Protein AF-A0A0A2XF75-F1 (afdb_monomer)

Organism: NCBI:txid750

InterPro domains:
  IPR054725 Minor extracellular protease Epr, GA-like domain [PF22775] (20-103)

pLDDT: mean 85.41, std 15.26, range [39.12, 98.94]

Radius of gyration: 35.11 Å; Cα contacts (8 Å, |Δi|>4): 1936; chains: 1; bounding box: 92×46×128 Å

Foldseek 3Di:
DPPPQDQPPPPPDGLVVLLVVLVVLLVVLVVLLVVLVVLQVVLPVVPARAPVSLVVLVVSQVVSVVSLVVSVVSLVSHPPVNSVVSVVSSVPRHRDDRDAHEAEAFEQAQDDDSPDDCNDPDDDLPCLVDRAGDEDEADQEEHEYFQHHPDPDLQGFEHAQAADPQDLPGHGHHYEPAHYAYEYATQEYFARHEYHDEYYAYEAHYQAYEQAADPPDDSHGSHHAYEHADYEEAYEYAQHFSCSNVPDDPVNRQFRYHQHQYHYEQEHYAYEAETHGEHEHAQRNPQLGENEYADYEHAYEHEHQYEYYYDADPDDDGAQYAHEAEDHDDEYEYHANEEYAAAYEYEEADEYEYEHCYEQDPNRAHYAYAYHAEEYEAEYQAAHALDDPQLPDGHLQSNLVSQVVQCVDPSRVCRCVSCCVVSVVQQVVAWDADPNDTHGGSDFHEYEHEHYQYEYHRANAYYLYEYEAYEYAYEYEWDDQDQHYENYEYEDAAEAYEYEYEEAEQHAYEYHDHYYAYEYEYAYYDFPPDDHAAEYENYFDAAEYHHAHEAAEEEEQAPGDDGRHYYYHHHQEYEDHQRQHEYEYENHPVVVLQPDPDCNRRVDEREYHYALSYEYEYPPVFKDFDDFQDADPVDHPWGFGWIDGPPGSYIYTYTPHHHYD

Solvent-accessible surface area (backbone atoms only — not comparable to full-atom values): 31275 Å² total; per-residue (Å²): 132,81,80,81,77,54,44,87,79,70,80,86,52,42,40,71,55,34,44,49,54,18,51,54,29,36,52,50,21,46,52,38,33,57,50,32,51,49,48,49,56,56,40,60,68,79,73,58,23,44,68,70,53,40,52,52,38,51,56,35,32,55,47,26,54,50,32,45,54,55,18,50,60,30,41,72,57,23,54,80,91,70,31,61,66,59,52,54,59,45,70,67,54,60,70,70,84,72,68,51,32,45,43,86,36,33,38,44,50,28,71,27,55,98,87,54,60,55,81,54,101,70,79,56,76,70,57,59,70,71,56,69,45,32,59,40,65,58,47,76,46,28,37,37,39,36,20,42,59,81,60,90,53,77,72,37,1,22,40,36,16,34,43,37,80,81,38,86,86,47,63,40,18,33,43,31,40,56,13,28,55,28,36,38,42,29,51,21,37,27,4,19,30,36,38,36,40,30,45,31,48,31,34,44,38,28,22,21,38,31,18,58,40,68,76,89,82,50,85,39,28,29,22,34,47,36,39,39,36,42,36,34,36,50,31,36,39,41,28,32,38,33,73,75,45,83,88,52,53,82,72,61,28,43,20,16,27,36,43,18,30,34,39,39,38,46,27,40,39,49,33,37,41,39,31,59,15,19,42,28,18,19,36,63,78,69,46,35,40,46,23,31,39,36,45,32,40,28,57,27,38,40,35,33,51,24,34,40,37,43,64,52,44,98,82,64,94,60,42,48,22,22,36,37,41,32,49,32,34,46,58,27,35,41,38,31,52,25,32,40,30,17,18,30,41,38,39,31,55,23,21,35,40,37,37,32,58,22,33,37,37,57,76,56,18,25,58,33,38,42,41,14,39,40,54,24,36,43,37,31,51,21,40,37,33,45,46,85,80,40,35,75,59,50,29,61,36,31,55,51,50,24,60,59,52,24,71,77,34,92,80,37,60,65,78,58,60,91,48,42,70,63,52,48,53,52,40,66,78,37,42,44,75,56,97,88,40,81,40,65,40,63,55,57,41,35,38,35,40,28,36,21,53,27,37,37,37,25,40,36,8,41,26,34,34,38,37,37,32,36,39,35,47,33,40,40,36,35,28,31,99,56,78,5,34,26,48,20,38,40,35,41,35,35,36,49,32,36,44,35,37,44,16,38,26,38,44,43,26,39,38,37,42,34,36,30,55,28,39,39,38,40,26,32,56,44,76,60,83,44,76,43,58,29,40,41,33,29,48,44,58,60,14,35,40,37,42,73,43,57,55,43,48,35,34,29,36,50,90,67,81,54,59,47,35,39,36,44,41,57,59,38,33,40,35,48,55,52,62,45,25,34,41,37,39,49,71,40,71,53,72,58,65,75,64,53,93,49,55,82,58,75,47,58,69,30,40,37,43,56,25,64,55,17,36,43,32,61,45,70,92,46,40,44,81,73,52,69,77,42,71,47,86,94,47,74,93,49,43,19,39,29,32,30,38,73,96,52,89,45,38,38,34,37,32,64,58,41,37,77,98

Mean predicted aligned error: 9.66 Å

Sequence (661 aa):
AIPDVTDANNNGIADTTDYQNALDAVKKAQAAETAAEQLVSNAKSDNNVSQTEADSIIAKNAEIEKLKADAQKLIEQVPESDRGTLQNDLNAVNPVEVPPVTKDLYRLTSSLDTNGGPDNPKEAYYDQKYTTSSAIKTTENADHIYVHKGTSEEYGGFIDGGTGTTNFNTTATTVNTAGGDDLIDAVGMGGNVKFFAGDGNDTLKLQGISGYGPTWNYYGGMDGAQVIDMGTGNDTIAIDKFTNMTRWSSADQQNSFYYSTTKILMGDGKDTLTIAGNIKADSDSGVSLSNYFNLGSGDDTMTIKGNITDTESANGGTQYASNLIDLGSGHDTLTIGGSIMGNTLVLSEDSSTIKVNGAIVKETGNTSFKLGSGNDTLTIEGIYDSAEDAASSDSLAIILNAYQVQGTKTYLSDWYSESESSLQSLLDANSRVVNGNTIPNEVKPFVDLGDGNNQANFNGGLWWTNVTSGSGSDTITVGSTAGSFGGSKISTGAGDDTVSIRTWYGKQAEVDMGNGDDTINLYNLEKFGAPSTNIIQGGEGYDVLNLKGGVVPLTMYTSITPTDSINLQEVEEINLNGTGSSLKIGENGLTALNSSTDPEQYGGAFYIHGTSKDSVTFDTTKWAKSQDNVQSEDHPGHTYDVYQYNGSPLYVYVEDGITIK

Structure (mmCIF, N/CA/C/O backbone):
data_AF-A0A0A2XF75-F1
#
_entry.id   AF-A0A0A2XF75-F1
#
loop_
_atom_site.group_PDB
_atom_site.id
_atom_site.type_symbol
_atom_site.label_atom_id
_atom_site.label_alt_id
_atom_site.label_comp_id
_atom_site.label_asym_id
_atom_site.label_entity_id
_atom_site.label_seq_id
_atom_site.pdbx_PDB_ins_code
_atom_site.Cartn_x
_atom_site.Cartn_y
_atom_site.Cartn_z
_atom_site.occupancy
_atom_site.B_iso_or_equiv
_atom_site.auth_seq_id
_atom_site.auth_comp_id
_atom_site.auth_asym_id
_atom_site.auth_atom_id
_atom_site.pdbx_PDB_model_num
ATOM 1 N N . ALA A 1 1 ? -0.549 3.478 -88.136 1.00 44.84 1 ALA A N 1
ATOM 2 C CA . ALA A 1 1 ? -0.990 4.255 -86.968 1.00 44.84 1 ALA A CA 1
ATOM 3 C C . ALA A 1 1 ? 0.184 4.307 -86.008 1.00 44.84 1 ALA A C 1
ATOM 5 O O . ALA A 1 1 ? 0.777 3.262 -85.762 1.00 44.84 1 ALA A O 1
ATOM 6 N N . ILE A 1 2 ? 0.586 5.506 -85.596 1.00 39.12 2 ILE A N 1
ATOM 7 C CA . ILE A 1 2 ? 1.510 5.693 -84.471 1.00 39.12 2 ILE A CA 1
ATOM 8 C C . ILE A 1 2 ? 0.676 5.354 -83.224 1.00 39.12 2 ILE A C 1
ATOM 10 O O . ILE A 1 2 ? -0.485 5.765 -83.208 1.00 39.12 2 ILE A O 1
ATOM 14 N N . PRO A 1 3 ? 1.160 4.553 -82.260 1.00 51.50 3 PRO A N 1
ATOM 15 C CA . PRO A 1 3 ? 0.398 4.304 -81.040 1.00 51.50 3 PRO A CA 1
ATOM 16 C C . PRO A 1 3 ? 0.145 5.644 -80.346 1.00 51.50 3 PRO A C 1
ATOM 18 O O . PRO A 1 3 ? 1.096 6.409 -80.171 1.00 51.50 3 PRO A O 1
ATOM 21 N N . ASP A 1 4 ? -1.108 5.939 -79.998 1.00 60.38 4 ASP A N 1
ATOM 22 C CA . ASP A 1 4 ? -1.401 7.076 -79.130 1.00 60.38 4 ASP A CA 1
ATOM 23 C C . ASP A 1 4 ? -0.706 6.821 -77.793 1.00 60.38 4 ASP A C 1
ATOM 25 O O . ASP A 1 4 ? -0.912 5.791 -77.149 1.00 60.38 4 ASP A O 1
ATOM 29 N N . VAL A 1 5 ? 0.176 7.741 -77.422 1.00 65.19 5 VAL A N 1
ATOM 30 C CA . VAL A 1 5 ? 0.768 7.778 -76.091 1.00 65.19 5 VAL A CA 1
ATOM 31 C C . VAL A 1 5 ? -0.296 8.392 -75.191 1.00 65.19 5 VAL A C 1
ATOM 33 O O . VAL A 1 5 ? -0.652 9.554 -75.381 1.00 65.19 5 VAL A O 1
ATOM 36 N N . THR A 1 6 ? -0.858 7.601 -74.281 1.00 81.25 6 THR A N 1
ATOM 37 C CA . THR A 1 6 ? -1.840 8.094 -73.315 1.00 81.25 6 THR A CA 1
ATOM 38 C C . THR A 1 6 ? -1.108 8.801 -72.172 1.00 81.25 6 THR A C 1
ATOM 40 O O . THR A 1 6 ? -0.066 8.331 -71.716 1.00 81.25 6 THR A O 1
ATOM 43 N N . ASP A 1 7 ? -1.612 9.970 -71.790 1.00 86.75 7 ASP A N 1
ATOM 44 C CA . ASP A 1 7 ? -1.153 10.812 -70.677 1.00 86.75 7 ASP A CA 1
ATOM 45 C C . ASP A 1 7 ? -2.431 11.330 -69.998 1.00 86.75 7 ASP A C 1
ATOM 47 O O . ASP A 1 7 ? -2.993 12.362 -70.372 1.00 86.75 7 ASP A O 1
ATOM 51 N N . ALA A 1 8 ? -2.999 10.519 -69.104 1.00 86.25 8 ALA A N 1
ATOM 52 C CA . ALA A 1 8 ? -4.317 10.762 -68.525 1.00 86.25 8 ALA A CA 1
ATOM 53 C C . ALA A 1 8 ? -4.310 11.909 -67.502 1.00 86.25 8 ALA A C 1
ATOM 55 O O . ALA A 1 8 ? -5.336 12.563 -67.293 1.00 86.25 8 ALA A O 1
ATOM 56 N N . ASN A 1 9 ? -3.164 12.160 -66.867 1.00 84.31 9 ASN A N 1
ATOM 57 C CA . ASN A 1 9 ? -2.994 13.192 -65.846 1.00 84.31 9 ASN A CA 1
ATOM 58 C C . ASN A 1 9 ? -2.504 14.541 -66.430 1.00 84.31 9 ASN A C 1
ATOM 60 O O . ASN A 1 9 ? -2.514 15.545 -65.717 1.00 84.31 9 ASN A O 1
ATOM 64 N N . ASN A 1 10 ? -2.154 14.588 -67.724 1.00 86.25 10 ASN A N 1
ATOM 65 C CA . ASN A 1 10 ? -1.589 15.737 -68.441 1.00 86.25 10 ASN A CA 1
ATOM 66 C C . ASN A 1 10 ? -0.300 16.291 -67.807 1.00 86.25 10 ASN A C 1
ATOM 68 O O . ASN A 1 10 ? -0.051 17.502 -67.858 1.00 86.25 10 ASN A O 1
ATOM 72 N N . ASN A 1 11 ? 0.519 15.435 -67.193 1.00 85.00 11 ASN A N 1
ATOM 73 C CA . ASN A 1 11 ? 1.803 15.824 -66.608 1.00 85.00 11 ASN A CA 1
ATOM 74 C C . ASN A 1 11 ? 2.938 15.861 -67.656 1.00 85.00 11 ASN A C 1
ATOM 76 O O . ASN A 1 11 ? 4.057 16.276 -67.339 1.00 85.00 11 ASN A O 1
ATOM 80 N N . GLY A 1 12 ? 2.656 15.477 -68.909 1.00 87.12 12 GLY A N 1
ATOM 81 C CA . GLY A 1 12 ? 3.622 15.423 -70.003 1.00 87.12 12 GLY A CA 1
ATOM 82 C C . GLY A 1 12 ? 4.457 14.138 -70.039 1.00 87.12 12 GLY A C 1
ATOM 83 O O . GLY A 1 12 ? 5.433 14.077 -70.794 1.00 87.12 12 GLY A O 1
ATOM 84 N N . ILE A 1 13 ? 4.105 13.130 -69.238 1.00 88.31 13 ILE A N 1
ATOM 85 C CA . ILE A 1 13 ? 4.717 11.802 -69.154 1.00 88.31 13 ILE A CA 1
ATOM 86 C C . ILE A 1 13 ? 3.662 10.768 -69.567 1.00 88.31 13 ILE A C 1
ATOM 88 O O . ILE A 1 13 ? 2.492 10.863 -69.231 1.00 88.31 13 ILE A O 1
ATOM 92 N N . ALA A 1 14 ? 4.070 9.765 -70.346 1.00 91.81 14 ALA A N 1
ATOM 93 C CA . ALA A 1 14 ? 3.164 8.691 -70.746 1.00 91.81 14 ALA A CA 1
ATOM 94 C C . ALA A 1 14 ? 2.699 7.875 -69.529 1.00 91.81 14 ALA A C 1
ATOM 96 O O . ALA A 1 14 ? 3.542 7.493 -68.715 1.00 91.81 14 ALA A O 1
ATOM 97 N N . ASP A 1 15 ? 1.428 7.470 -69.485 1.00 89.12 15 ASP A N 1
ATOM 98 C CA . ASP A 1 15 ? 0.857 6.645 -68.406 1.00 89.12 15 ASP A CA 1
ATOM 99 C C . ASP A 1 15 ? 1.680 5.368 -68.158 1.00 89.12 15 ASP A C 1
ATOM 101 O O . ASP A 1 15 ? 1.904 4.955 -67.022 1.00 89.12 15 ASP A O 1
ATOM 105 N N . THR A 1 16 ? 2.205 4.752 -69.226 1.00 91.00 16 THR A N 1
ATOM 106 C CA . THR A 1 16 ? 3.077 3.569 -69.130 1.00 91.00 16 THR A CA 1
ATOM 107 C C . THR A 1 16 ? 4.401 3.862 -68.426 1.00 91.00 16 THR A C 1
ATOM 109 O O . THR A 1 16 ? 4.952 2.996 -67.750 1.00 91.00 16 THR A O 1
ATOM 112 N N . THR A 1 17 ? 4.934 5.070 -68.608 1.00 93.69 17 THR A N 1
ATOM 113 C CA . THR A 1 17 ? 6.167 5.525 -67.961 1.00 93.69 17 THR A CA 1
ATOM 114 C C . THR A 1 17 ? 5.895 5.898 -66.507 1.00 93.69 17 THR A C 1
ATOM 116 O O . THR A 1 17 ? 6.686 5.521 -65.647 1.00 93.69 17 THR A O 1
ATOM 119 N N . ASP A 1 18 ? 4.768 6.553 -66.212 1.00 93.75 18 ASP A N 1
ATOM 120 C CA . ASP A 1 18 ? 4.333 6.827 -64.836 1.00 93.75 18 ASP A CA 1
ATOM 121 C C . ASP A 1 18 ? 4.140 5.529 -64.044 1.00 93.75 18 ASP A C 1
ATOM 123 O O . ASP A 1 18 ? 4.686 5.388 -62.947 1.00 93.75 18 ASP A O 1
ATOM 127 N N . TYR A 1 19 ? 3.472 4.532 -64.636 1.00 95.00 19 TYR A N 1
ATOM 128 C CA . TYR A 1 19 ? 3.319 3.208 -64.031 1.00 95.00 19 TYR A CA 1
ATOM 129 C C . TYR A 1 19 ? 4.672 2.541 -63.761 1.00 95.00 19 TYR A C 1
ATOM 131 O O . TYR A 1 19 ? 4.900 2.019 -62.670 1.00 95.00 19 TYR A O 1
ATOM 139 N N . GLN A 1 20 ? 5.595 2.564 -64.729 1.00 96.56 20 GLN A N 1
ATOM 140 C CA . GLN A 1 20 ? 6.917 1.955 -64.563 1.00 96.56 20 GLN A CA 1
ATOM 141 C C . GLN A 1 20 ? 7.749 2.669 -63.485 1.00 96.56 20 GLN A C 1
ATOM 143 O O . GLN A 1 20 ? 8.390 2.003 -62.673 1.00 96.56 20 GLN A O 1
ATOM 148 N N . ASN A 1 21 ? 7.695 4.003 -63.427 1.00 96.75 21 ASN A N 1
ATOM 149 C CA . ASN A 1 21 ? 8.364 4.793 -62.393 1.00 96.75 21 ASN A CA 1
ATOM 150 C C . ASN A 1 21 ? 7.828 4.454 -60.995 1.00 96.75 21 ASN A C 1
ATOM 152 O O . ASN A 1 21 ? 8.616 4.261 -60.067 1.00 96.75 21 ASN A O 1
ATOM 156 N N . ALA A 1 22 ? 6.504 4.351 -60.851 1.00 97.56 22 ALA A N 1
ATOM 157 C CA . ALA A 1 22 ? 5.864 3.955 -59.602 1.00 97.56 22 ALA A CA 1
ATOM 158 C C . ALA A 1 22 ? 6.230 2.514 -59.210 1.00 97.56 22 ALA A C 1
ATOM 160 O O . ALA A 1 22 ? 6.634 2.277 -58.074 1.00 97.56 22 ALA A O 1
ATOM 161 N N . LEU A 1 23 ? 6.189 1.565 -60.152 1.00 97.69 23 LEU A N 1
ATOM 162 C CA . LEU A 1 23 ? 6.594 0.174 -59.926 1.00 97.69 23 LEU A CA 1
ATOM 163 C C . LEU A 1 23 ? 8.047 0.062 -59.451 1.00 97.69 23 LEU A C 1
ATOM 165 O O . LEU A 1 23 ? 8.342 -0.684 -58.518 1.00 97.69 23 LEU A O 1
ATOM 169 N N . ASP A 1 24 ? 8.963 0.797 -60.078 1.00 98.25 24 ASP A N 1
ATOM 170 C CA . ASP A 1 24 ? 10.373 0.783 -59.695 1.00 98.25 24 ASP A CA 1
ATOM 171 C C . ASP A 1 24 ? 10.601 1.438 -58.327 1.00 98.25 24 ASP A C 1
ATOM 173 O O . ASP A 1 24 ? 11.491 1.015 -57.588 1.00 98.25 24 ASP A O 1
ATOM 177 N N . ALA A 1 25 ? 9.797 2.437 -57.956 1.00 98.12 25 ALA A N 1
ATOM 178 C CA . ALA A 1 25 ? 9.834 3.037 -56.626 1.00 98.12 25 ALA A CA 1
ATOM 179 C C . ALA A 1 25 ? 9.305 2.085 -55.543 1.00 98.12 25 ALA A C 1
ATOM 181 O O . ALA A 1 25 ? 9.965 1.919 -54.518 1.00 98.12 25 ALA A O 1
ATOM 182 N N . VAL A 1 26 ? 8.192 1.386 -55.797 1.00 98.44 26 VAL A N 1
ATOM 183 C CA . VAL A 1 26 ? 7.665 0.347 -54.895 1.00 98.44 26 VAL A CA 1
ATOM 184 C C . VAL A 1 26 ? 8.692 -0.770 -54.698 1.00 98.44 26 VAL A C 1
ATOM 186 O O . VAL A 1 26 ? 9.006 -1.121 -53.565 1.00 98.44 26 VAL A O 1
ATOM 189 N N . LYS A 1 27 ? 9.318 -1.261 -55.776 1.00 98.12 27 LYS A N 1
ATOM 190 C CA . LYS A 1 27 ? 10.383 -2.277 -55.682 1.00 98.12 27 LYS A CA 1
ATOM 191 C C . LYS A 1 27 ? 11.599 -1.808 -54.886 1.00 98.12 27 LYS A C 1
ATOM 193 O O . LYS A 1 27 ? 12.242 -2.624 -54.231 1.00 98.12 27 LYS A O 1
ATOM 198 N N . LYS A 1 28 ? 11.942 -0.516 -54.940 1.00 98.12 28 LYS A N 1
ATOM 199 C CA . LYS A 1 28 ? 13.015 0.050 -54.106 1.00 98.12 28 LYS A CA 1
ATOM 200 C C . LYS A 1 28 ? 12.630 0.056 -52.630 1.00 98.12 28 LYS A C 1
ATOM 202 O O . LYS A 1 28 ? 13.472 -0.303 -51.815 1.00 98.12 28 LYS A O 1
ATOM 207 N N . ALA A 1 29 ? 11.390 0.423 -52.303 1.00 98.31 29 ALA A N 1
ATOM 208 C CA . ALA A 1 29 ? 10.883 0.370 -50.934 1.00 98.31 29 ALA A CA 1
ATOM 209 C C . ALA A 1 29 ? 10.888 -1.075 -50.394 1.00 98.31 29 ALA A C 1
ATOM 211 O O . ALA A 1 29 ? 11.464 -1.323 -49.340 1.00 98.31 29 ALA A O 1
ATOM 212 N N . GLN A 1 30 ? 10.385 -2.039 -51.176 1.00 98.31 30 GLN A N 1
ATOM 213 C CA . GLN A 1 30 ? 10.428 -3.474 -50.846 1.00 98.31 30 GLN A CA 1
ATOM 214 C C . GLN A 1 30 ? 11.863 -3.986 -50.650 1.00 98.31 30 GLN A C 1
ATOM 216 O O . GLN A 1 30 ? 12.161 -4.689 -49.692 1.00 98.31 30 GLN A O 1
ATOM 221 N N . ALA A 1 31 ? 12.794 -3.608 -51.531 1.00 98.00 31 ALA A N 1
ATOM 222 C CA . ALA A 1 31 ? 14.194 -4.003 -51.389 1.00 98.00 31 ALA A CA 1
ATOM 223 C C . ALA A 1 31 ? 14.857 -3.398 -50.137 1.00 98.00 31 ALA A C 1
ATOM 225 O O . ALA A 1 31 ? 15.758 -4.013 -49.565 1.00 98.00 31 ALA A O 1
ATOM 226 N N . ALA A 1 32 ? 14.439 -2.198 -49.717 1.00 97.94 32 ALA A N 1
ATOM 227 C CA . ALA A 1 32 ? 14.921 -1.577 -48.489 1.00 97.94 32 ALA A CA 1
ATOM 228 C C . ALA A 1 32 ? 14.397 -2.296 -47.237 1.00 97.94 32 ALA A C 1
ATOM 230 O O . ALA A 1 32 ? 15.192 -2.520 -46.327 1.00 97.94 32 ALA A O 1
ATOM 231 N N . GLU A 1 33 ? 13.129 -2.714 -47.233 1.00 98.31 33 GLU A N 1
ATOM 232 C CA . GLU A 1 33 ? 12.535 -3.569 -46.194 1.00 98.31 33 GLU A CA 1
ATOM 233 C C . GLU A 1 33 ? 13.260 -4.912 -46.090 1.00 98.31 33 GLU A C 1
ATOM 235 O O . GLU A 1 33 ? 13.795 -5.219 -45.031 1.00 98.31 33 GLU A O 1
ATOM 240 N N . THR A 1 34 ? 13.430 -5.652 -47.193 1.00 97.94 34 THR A N 1
ATOM 241 C CA . THR A 1 34 ? 14.179 -6.926 -47.178 1.00 97.94 34 THR A CA 1
ATOM 242 C C . THR A 1 34 ? 15.616 -6.757 -46.667 1.00 97.94 34 THR A C 1
ATOM 244 O O . THR A 1 34 ? 16.162 -7.624 -45.985 1.00 97.94 34 THR A O 1
ATOM 247 N N . ALA A 1 35 ? 16.265 -5.633 -46.984 1.00 97.50 35 ALA A N 1
ATOM 248 C CA . ALA A 1 35 ? 17.592 -5.335 -46.456 1.00 97.50 35 ALA A CA 1
ATOM 249 C C . ALA A 1 35 ? 17.568 -5.039 -44.945 1.00 97.50 35 ALA A C 1
ATOM 251 O O . ALA A 1 35 ? 18.496 -5.444 -44.247 1.00 97.50 35 ALA A O 1
ATOM 252 N N . ALA A 1 36 ? 16.528 -4.373 -44.437 1.00 97.94 36 ALA A N 1
ATOM 253 C CA . ALA A 1 36 ? 16.340 -4.150 -43.005 1.00 97.94 36 ALA A CA 1
ATOM 254 C C . ALA A 1 36 ? 16.056 -5.466 -42.260 1.00 97.94 36 ALA A C 1
ATOM 256 O O . ALA A 1 36 ? 16.690 -5.732 -41.242 1.00 97.94 36 ALA A O 1
ATOM 257 N N . GLU A 1 37 ? 15.207 -6.340 -42.810 1.00 97.88 37 GLU A N 1
ATOM 258 C CA . GLU A 1 37 ? 14.953 -7.687 -42.274 1.00 97.88 37 GLU A CA 1
ATOM 259 C C . GLU A 1 37 ? 16.249 -8.504 -42.162 1.00 97.88 37 GLU A C 1
ATOM 261 O O . GLU A 1 37 ? 16.494 -9.177 -41.158 1.00 97.88 37 GLU A O 1
ATOM 266 N N . GLN A 1 38 ? 17.127 -8.410 -43.166 1.00 96.94 38 GLN A N 1
ATOM 267 C CA . GLN A 1 38 ? 18.428 -9.073 -43.126 1.00 96.94 38 GLN A CA 1
ATOM 268 C C . GLN A 1 38 ? 19.349 -8.487 -42.046 1.00 96.94 38 GLN A C 1
ATOM 270 O O . GLN A 1 38 ? 20.077 -9.247 -41.405 1.00 96.94 38 GLN A O 1
ATOM 275 N N . LEU A 1 39 ? 19.334 -7.165 -41.831 1.00 96.75 39 LEU A N 1
ATOM 276 C CA . LEU A 1 39 ? 20.094 -6.532 -40.747 1.00 96.75 39 LEU A CA 1
ATOM 277 C C . LEU A 1 39 ? 19.610 -7.021 -39.379 1.00 96.75 39 LEU A C 1
ATOM 279 O O . LEU A 1 39 ? 20.439 -7.415 -38.564 1.00 96.75 39 LEU A O 1
ATOM 283 N N . VAL A 1 40 ? 18.292 -7.100 -39.167 1.00 95.75 40 VAL A N 1
ATOM 284 C CA . VAL A 1 40 ? 17.703 -7.666 -37.941 1.00 95.75 40 VAL A CA 1
ATOM 285 C C . VAL A 1 40 ? 18.127 -9.123 -37.751 1.00 95.75 40 VAL A C 1
ATOM 287 O O . VAL A 1 40 ? 18.555 -9.509 -36.664 1.00 95.75 40 VAL A O 1
ATOM 290 N N . SER A 1 41 ? 18.057 -9.942 -38.805 1.00 95.19 41 SER A N 1
ATOM 291 C CA . SER A 1 41 ? 18.482 -11.346 -38.733 1.00 95.19 41 SER A CA 1
ATOM 292 C C . SER A 1 41 ? 19.969 -11.499 -38.406 1.00 95.19 41 SER A C 1
ATOM 294 O O . SER A 1 41 ? 20.335 -12.471 -37.748 1.00 95.19 41 SER A O 1
ATOM 296 N N . ASN A 1 42 ? 20.821 -10.589 -38.882 1.00 93.12 42 ASN A N 1
ATOM 297 C CA . ASN A 1 42 ? 22.252 -10.614 -38.587 1.00 93.12 42 ASN A CA 1
ATOM 298 C C . ASN A 1 42 ? 22.521 -10.188 -37.140 1.00 93.12 42 ASN A C 1
ATOM 300 O O . ASN A 1 42 ? 23.230 -10.904 -36.439 1.00 93.12 42 ASN A O 1
ATOM 304 N N . ALA A 1 43 ? 21.897 -9.097 -36.688 1.00 91.19 43 ALA A N 1
ATOM 305 C CA . ALA A 1 43 ? 22.047 -8.580 -35.328 1.00 91.19 43 ALA A CA 1
ATOM 306 C C . ALA A 1 43 ? 21.600 -9.599 -34.265 1.00 91.19 43 ALA A C 1
ATOM 308 O O . ALA A 1 43 ? 22.211 -9.731 -33.216 1.00 91.19 43 ALA A O 1
ATOM 309 N N . LYS A 1 44 ? 20.556 -10.391 -34.548 1.00 90.81 44 LYS A N 1
ATOM 310 C CA . LYS A 1 44 ? 20.077 -11.444 -33.632 1.00 90.81 44 LYS A CA 1
ATOM 311 C C . LYS A 1 44 ? 20.911 -12.737 -33.673 1.00 90.81 44 LYS A C 1
ATOM 313 O O . LYS A 1 44 ? 20.605 -13.669 -32.935 1.00 90.81 44 LYS A O 1
ATOM 318 N N . SER A 1 45 ? 21.913 -12.857 -34.550 1.00 90.62 45 SER A N 1
ATOM 319 C CA . SER A 1 45 ? 22.568 -14.149 -34.822 1.00 90.62 45 SER A CA 1
ATOM 320 C C . SER A 1 45 ? 23.526 -14.624 -33.725 1.00 90.62 45 SER A C 1
ATOM 322 O O . SER A 1 45 ? 23.712 -15.834 -33.568 1.00 90.62 45 SER A O 1
ATOM 324 N N . ASP A 1 46 ? 24.106 -13.702 -32.958 1.00 83.56 46 ASP A N 1
ATOM 325 C CA . ASP A 1 46 ? 25.048 -13.981 -31.869 1.00 83.56 46 ASP A CA 1
ATOM 326 C C . ASP A 1 46 ? 24.476 -13.687 -30.469 1.00 83.56 46 ASP A C 1
ATOM 328 O O . ASP A 1 46 ? 25.150 -13.946 -29.473 1.00 83.56 46 ASP A O 1
ATOM 332 N N . ASN A 1 47 ? 23.214 -13.243 -30.392 1.00 80.69 47 ASN A N 1
ATOM 333 C CA . ASN A 1 47 ? 22.521 -12.781 -29.183 1.00 80.69 47 ASN A CA 1
ATOM 334 C C . ASN A 1 47 ? 23.183 -11.578 -28.482 1.00 80.69 47 ASN A C 1
ATOM 336 O O . ASN A 1 47 ? 22.914 -11.352 -27.305 1.00 80.69 47 ASN A O 1
ATOM 340 N N . ASN A 1 48 ? 24.013 -10.802 -29.183 1.00 85.88 48 ASN A N 1
ATOM 341 C CA . ASN A 1 48 ? 24.719 -9.653 -28.623 1.00 85.88 48 ASN A CA 1
ATOM 342 C C . ASN A 1 48 ? 24.580 -8.424 -29.533 1.00 85.88 48 ASN A C 1
ATOM 344 O O . ASN A 1 48 ? 25.538 -7.982 -30.167 1.00 85.88 48 ASN A O 1
ATOM 348 N N . VAL A 1 49 ? 23.363 -7.880 -29.595 1.00 87.50 49 VAL A N 1
ATOM 349 C CA . VAL A 1 49 ? 23.036 -6.735 -30.452 1.00 87.50 49 VAL A CA 1
ATOM 350 C C . VAL A 1 49 ? 23.823 -5.512 -29.996 1.00 87.50 49 VAL A C 1
ATOM 352 O O . VAL A 1 49 ? 23.634 -5.010 -28.889 1.00 87.50 49 VAL A O 1
ATOM 355 N N . SER A 1 50 ? 24.687 -5.004 -30.870 1.00 86.56 50 SER A N 1
ATOM 356 C CA . SER A 1 50 ? 25.467 -3.797 -30.611 1.00 86.56 50 SER A CA 1
ATOM 357 C C . SER A 1 50 ? 24.709 -2.522 -30.986 1.00 86.56 50 SER A C 1
ATOM 359 O O . SER A 1 50 ? 23.861 -2.515 -31.882 1.00 86.56 50 SER A O 1
ATOM 361 N N . GLN A 1 51 ? 25.109 -1.391 -30.395 1.00 84.56 51 GLN A N 1
ATOM 362 C CA . GLN A 1 51 ? 24.555 -0.082 -30.757 1.00 84.56 51 GLN A CA 1
ATOM 363 C C . GLN A 1 51 ? 24.669 0.214 -32.258 1.00 84.56 51 GLN A C 1
ATOM 365 O O . GLN A 1 51 ? 23.758 0.751 -32.876 1.00 84.56 51 GLN A O 1
ATOM 370 N N . THR A 1 52 ? 25.794 -0.164 -32.871 1.00 88.44 52 THR A N 1
ATOM 371 C CA . THR A 1 52 ? 26.030 0.079 -34.301 1.00 88.44 52 THR A CA 1
ATOM 372 C C . THR A 1 52 ? 25.054 -0.698 -35.185 1.00 88.44 52 THR A C 1
ATOM 374 O O . THR A 1 52 ? 24.664 -0.214 -36.252 1.00 88.44 52 THR A O 1
ATOM 377 N N . GLU A 1 53 ? 24.649 -1.896 -34.768 1.00 92.12 53 GLU A N 1
ATOM 378 C CA . GLU A 1 53 ? 23.649 -2.687 -35.485 1.00 92.12 53 GLU A CA 1
ATOM 379 C C . GLU A 1 53 ? 22.254 -2.088 -35.330 1.00 92.12 53 GLU A C 1
ATOM 381 O O . GLU A 1 53 ? 21.569 -1.914 -36.340 1.00 92.12 53 GLU A O 1
ATOM 386 N N . ALA A 1 54 ? 21.873 -1.693 -34.111 1.00 89.75 54 ALA A N 1
ATOM 387 C CA . ALA A 1 54 ? 20.616 -0.995 -33.851 1.00 89.75 54 ALA A CA 1
ATOM 388 C C . ALA A 1 54 ? 20.510 0.303 -34.677 1.00 89.75 54 ALA A C 1
ATOM 390 O O . ALA A 1 54 ? 19.560 0.475 -35.444 1.00 89.75 54 ALA A O 1
ATOM 391 N N . ASP A 1 55 ? 21.540 1.155 -34.642 1.00 89.88 55 ASP A N 1
ATOM 392 C CA . ASP A 1 55 ? 21.611 2.400 -35.418 1.00 89.88 55 ASP A CA 1
ATOM 393 C C . ASP A 1 55 ? 21.503 2.147 -36.932 1.00 89.88 55 ASP A C 1
ATOM 395 O O . ASP A 1 55 ? 20.867 2.910 -37.664 1.00 89.88 55 ASP A O 1
ATOM 399 N N . SER A 1 56 ? 22.102 1.054 -37.422 1.00 94.00 56 SER A N 1
ATOM 400 C CA . SER A 1 56 ? 22.024 0.668 -38.836 1.00 94.00 56 SER A CA 1
ATOM 401 C C . SER A 1 56 ? 20.605 0.268 -39.247 1.00 94.00 56 SER A C 1
ATOM 403 O O . SER A 1 56 ? 20.168 0.610 -40.349 1.00 94.00 56 SER A O 1
ATOM 405 N N . ILE A 1 57 ? 19.873 -0.429 -38.373 1.00 95.38 57 ILE A N 1
ATOM 406 C CA . ILE A 1 57 ? 18.472 -0.808 -38.601 1.00 95.38 57 ILE A CA 1
ATOM 407 C C . ILE A 1 57 ? 17.579 0.439 -38.558 1.00 95.38 57 ILE A C 1
ATOM 409 O O . ILE A 1 57 ? 16.773 0.634 -39.467 1.00 95.38 57 ILE A O 1
ATOM 413 N N . ILE A 1 58 ? 17.780 1.338 -37.588 1.00 93.69 58 ILE A N 1
ATOM 414 C CA . ILE A 1 58 ? 17.061 2.622 -37.486 1.00 93.69 58 ILE A CA 1
ATOM 415 C C . ILE A 1 58 ? 17.256 3.458 -38.754 1.00 93.69 58 ILE A C 1
ATOM 417 O O . ILE A 1 58 ? 16.288 3.933 -39.355 1.00 93.69 58 ILE A O 1
ATOM 421 N N . ALA A 1 59 ? 18.501 3.600 -39.216 1.00 95.62 59 ALA A N 1
ATOM 422 C CA . ALA A 1 59 ? 18.801 4.318 -40.449 1.00 95.62 59 ALA A CA 1
ATOM 423 C C . ALA A 1 59 ? 18.097 3.688 -41.662 1.00 95.62 59 ALA A C 1
ATOM 425 O O . ALA A 1 59 ? 17.621 4.406 -42.548 1.00 95.62 59 ALA A O 1
ATOM 426 N N . LYS A 1 60 ? 17.985 2.353 -41.693 1.00 97.50 60 LYS A N 1
ATOM 427 C CA . LYS A 1 60 ? 17.285 1.641 -42.762 1.00 97.50 60 LYS A CA 1
ATOM 428 C C . LYS A 1 60 ? 15.768 1.816 -42.691 1.00 97.50 60 LYS A C 1
ATOM 430 O O . LYS A 1 60 ? 15.150 2.025 -43.731 1.00 97.50 60 LYS A O 1
ATOM 435 N N . ASN A 1 61 ? 15.183 1.841 -41.497 1.00 97.25 61 ASN A N 1
ATOM 436 C CA . ASN A 1 61 ? 13.772 2.174 -41.288 1.00 97.25 61 ASN A CA 1
ATOM 437 C C . ASN A 1 61 ? 13.438 3.594 -41.760 1.00 97.25 61 ASN A C 1
ATOM 439 O O . ASN A 1 61 ? 12.449 3.797 -42.465 1.00 97.25 61 ASN A O 1
ATOM 443 N N . ALA A 1 62 ? 14.303 4.571 -41.473 1.00 97.44 62 ALA A N 1
ATOM 444 C CA . ALA A 1 62 ? 14.145 5.928 -41.993 1.00 97.44 62 ALA A CA 1
ATOM 445 C C . ALA A 1 62 ? 14.220 5.979 -43.536 1.00 97.44 62 ALA A C 1
ATOM 447 O O . ALA A 1 62 ? 13.502 6.751 -44.178 1.00 97.44 62 ALA A O 1
ATOM 448 N N . GLU A 1 63 ? 15.064 5.144 -44.154 1.00 97.88 63 GLU A N 1
ATOM 449 C CA . GLU A 1 63 ? 15.118 4.996 -45.613 1.00 97.88 63 GLU A CA 1
ATOM 450 C C . GLU A 1 63 ? 13.831 4.376 -46.178 1.00 97.88 63 GLU A C 1
ATOM 452 O O . GLU A 1 63 ? 13.329 4.868 -47.190 1.00 97.88 63 GLU A O 1
ATOM 457 N N . ILE A 1 64 ? 13.279 3.346 -45.525 1.00 98.25 64 ILE A N 1
ATOM 458 C CA . ILE A 1 64 ? 12.009 2.708 -45.908 1.00 98.25 64 ILE A CA 1
ATOM 459 C C . ILE A 1 64 ? 10.885 3.741 -45.934 1.00 98.25 64 ILE A C 1
ATOM 461 O O . ILE A 1 64 ? 10.218 3.877 -46.957 1.00 98.25 64 ILE A O 1
ATOM 465 N N . GLU A 1 65 ? 10.716 4.523 -44.868 1.00 98.12 65 GLU A N 1
ATOM 466 C CA . GLU A 1 65 ? 9.656 5.537 -44.794 1.00 98.12 65 GLU A CA 1
ATOM 467 C C . GLU A 1 65 ? 9.804 6.616 -45.872 1.00 98.12 65 GLU A C 1
ATOM 469 O O . GLU A 1 65 ? 8.838 6.992 -46.544 1.00 98.12 65 GLU A O 1
ATOM 474 N N . LYS A 1 66 ? 11.037 7.062 -46.133 1.00 98.12 66 LYS A N 1
ATOM 475 C CA . LYS A 1 66 ? 11.305 7.995 -47.231 1.00 98.12 66 LYS A CA 1
ATOM 476 C C . LYS A 1 66 ? 10.952 7.391 -48.593 1.00 98.12 66 LYS A C 1
ATOM 478 O O . LYS A 1 66 ? 10.298 8.050 -49.403 1.00 98.12 66 LYS A O 1
ATOM 483 N N . LEU A 1 67 ? 11.375 6.154 -48.859 1.00 98.31 67 LEU A N 1
ATOM 484 C CA . LEU A 1 67 ? 11.079 5.459 -50.113 1.00 98.31 67 LEU A CA 1
ATOM 485 C C . LEU A 1 67 ? 9.582 5.196 -50.269 1.00 98.31 67 LEU A C 1
ATOM 487 O O . LEU A 1 67 ? 9.075 5.303 -51.385 1.00 98.31 67 LEU A O 1
ATOM 491 N N . LYS A 1 68 ? 8.865 4.927 -49.171 1.00 97.88 68 LYS A N 1
ATOM 492 C CA . LYS A 1 68 ? 7.409 4.789 -49.183 1.00 97.88 68 LYS A CA 1
ATOM 493 C C . LYS A 1 68 ? 6.731 6.091 -49.585 1.00 97.88 68 LYS A C 1
ATOM 495 O O . LYS A 1 68 ? 5.903 6.094 -50.494 1.00 97.88 68 LYS A O 1
ATOM 500 N N . ALA A 1 69 ? 7.128 7.204 -48.972 1.00 98.12 69 ALA A N 1
ATOM 501 C CA . ALA A 1 69 ? 6.600 8.521 -49.311 1.00 98.12 69 ALA A CA 1
ATOM 502 C C . ALA A 1 69 ? 6.895 8.916 -50.771 1.00 98.12 69 ALA A C 1
ATOM 504 O O . ALA A 1 69 ? 6.047 9.506 -51.443 1.00 98.12 69 ALA A O 1
ATOM 505 N N . ASP A 1 70 ? 8.080 8.584 -51.286 1.00 97.75 70 ASP A N 1
ATOM 506 C CA . ASP A 1 70 ? 8.444 8.858 -52.679 1.00 97.75 70 ASP A CA 1
ATOM 507 C C . ASP A 1 70 ? 7.689 7.950 -53.668 1.00 97.75 70 ASP A C 1
ATOM 509 O O . ASP A 1 70 ? 7.224 8.431 -54.704 1.00 97.75 70 ASP A O 1
ATOM 513 N N . ALA A 1 71 ? 7.497 6.667 -53.342 1.00 98.19 71 ALA A N 1
ATOM 514 C CA . ALA A 1 71 ? 6.676 5.751 -54.134 1.00 98.19 71 ALA A CA 1
ATOM 515 C C . ALA A 1 71 ? 5.206 6.194 -54.169 1.00 98.19 71 ALA A C 1
ATOM 517 O O . ALA A 1 71 ? 4.605 6.198 -55.242 1.00 98.19 71 ALA A O 1
ATOM 518 N N . GLN A 1 72 ? 4.655 6.655 -53.041 1.00 98.25 72 GLN A N 1
ATOM 519 C CA . GLN A 1 72 ? 3.283 7.160 -52.958 1.00 98.25 72 GLN A CA 1
ATOM 520 C C . GLN A 1 72 ? 3.046 8.331 -53.926 1.00 98.25 72 GLN A C 1
ATOM 522 O O . GLN A 1 72 ? 2.093 8.307 -54.703 1.00 98.25 72 GLN A O 1
ATOM 527 N N . LYS A 1 73 ? 3.959 9.312 -53.966 1.00 97.62 73 LYS A N 1
ATOM 528 C CA . LYS A 1 73 ? 3.872 10.454 -54.900 1.00 97.62 73 LYS A CA 1
ATOM 529 C C . LYS A 1 73 ? 3.876 10.027 -56.368 1.00 97.62 73 LYS A C 1
ATOM 531 O O . LYS A 1 73 ? 3.276 10.704 -57.199 1.00 97.62 73 LYS A O 1
ATOM 536 N N . LEU A 1 74 ? 4.580 8.943 -56.699 1.00 97.19 74 LEU A N 1
ATOM 537 C CA . LEU A 1 74 ? 4.635 8.406 -58.060 1.00 97.19 74 LEU A CA 1
ATOM 538 C C . LEU A 1 74 ? 3.378 7.600 -58.399 1.00 97.19 74 LEU A C 1
ATOM 540 O O . LEU A 1 74 ? 2.852 7.749 -59.497 1.00 97.19 74 LEU A O 1
ATOM 544 N N . ILE A 1 75 ? 2.846 6.817 -57.455 1.00 97.19 75 ILE A N 1
ATOM 545 C CA . ILE A 1 75 ? 1.548 6.136 -57.606 1.00 97.19 75 ILE A CA 1
ATOM 546 C C . ILE A 1 75 ? 0.433 7.158 -57.857 1.00 97.19 75 ILE A C 1
ATOM 548 O O . ILE A 1 75 ? -0.446 6.925 -58.683 1.00 97.19 75 ILE A O 1
ATOM 552 N N . GLU A 1 76 ? 0.494 8.326 -57.217 1.00 95.94 76 GLU A N 1
ATOM 553 C CA . GLU A 1 76 ? -0.446 9.428 -57.441 1.00 95.94 76 GLU A CA 1
ATOM 554 C C . GLU A 1 76 ? -0.379 10.046 -58.847 1.00 95.94 76 GLU A C 1
ATOM 556 O O . GLU A 1 76 ? -1.328 10.730 -59.238 1.00 95.94 76 GLU A O 1
ATOM 561 N N . GLN A 1 77 ? 0.677 9.786 -59.626 1.00 94.75 77 GLN A N 1
ATOM 562 C CA . GLN A 1 77 ? 0.738 10.145 -61.048 1.00 94.75 77 GLN A CA 1
ATOM 563 C C . GLN A 1 77 ? 0.126 9.055 -61.942 1.00 94.75 77 GLN A C 1
ATOM 565 O O . GLN A 1 77 ? -0.389 9.356 -63.009 1.00 94.75 77 GLN A O 1
ATOM 570 N N . VAL A 1 78 ? 0.079 7.795 -61.511 1.00 94.38 78 VAL A N 1
ATOM 571 C CA . VAL A 1 78 ? -0.504 6.700 -62.309 1.00 94.38 78 VAL A CA 1
ATOM 572 C C . VAL A 1 78 ? -2.020 6.905 -62.483 1.00 94.38 78 VAL A C 1
ATOM 574 O O . VAL A 1 78 ? -2.673 7.356 -61.535 1.00 94.38 78 VAL A O 1
ATOM 577 N N . PRO A 1 79 ? -2.633 6.569 -63.636 1.00 91.94 79 PRO A N 1
ATOM 578 C CA . PRO A 1 79 ? -4.088 6.566 -63.784 1.00 91.94 79 PRO A CA 1
ATOM 579 C C . PRO A 1 79 ? -4.782 5.759 -62.684 1.00 91.94 79 PRO A C 1
ATOM 581 O O . PRO A 1 79 ? -4.337 4.674 -62.318 1.00 91.94 79 PRO A O 1
ATOM 584 N N . GLU A 1 80 ? -5.890 6.278 -62.154 1.00 90.56 80 GLU A N 1
ATOM 585 C CA . GLU A 1 80 ? -6.568 5.707 -60.980 1.00 90.56 80 GLU A CA 1
ATOM 586 C C . GLU A 1 80 ? -6.940 4.223 -61.153 1.00 90.56 80 GLU A C 1
ATOM 588 O O . GLU A 1 80 ? -6.803 3.445 -60.209 1.00 90.56 80 GLU A O 1
ATOM 593 N N . SER A 1 81 ? -7.321 3.807 -62.368 1.00 89.06 81 SER A N 1
ATOM 594 C CA . SER A 1 81 ? -7.660 2.413 -62.692 1.00 89.06 81 SER A CA 1
ATOM 595 C C . SER A 1 81 ? -6.509 1.426 -62.488 1.00 89.06 81 SER A C 1
ATOM 597 O O . SER A 1 81 ? -6.762 0.240 -62.277 1.00 89.06 81 SER A O 1
ATOM 599 N N . ASP A 1 82 ? -5.265 1.910 -62.523 1.00 91.56 82 ASP A N 1
ATOM 600 C CA . ASP A 1 82 ? -4.063 1.078 -62.594 1.00 91.56 82 ASP A CA 1
ATOM 601 C C . ASP A 1 82 ? -3.247 1.122 -61.287 1.00 91.56 82 ASP A C 1
ATOM 603 O O . ASP A 1 82 ? -2.262 0.400 -61.134 1.00 91.56 82 ASP A O 1
ATOM 607 N N . ARG A 1 83 ? -3.671 1.921 -60.295 1.00 94.06 83 ARG A N 1
ATOM 608 C CA . ARG A 1 83 ? -2.977 2.064 -58.998 1.00 94.06 83 ARG A CA 1
ATOM 609 C C . ARG A 1 83 ? -3.100 0.851 -58.085 1.00 94.06 83 ARG A C 1
ATOM 611 O O . ARG A 1 83 ? -2.253 0.671 -57.217 1.00 94.06 83 ARG A O 1
ATOM 618 N N . GLY A 1 84 ? -4.154 0.048 -58.242 1.00 95.12 84 GLY A N 1
ATOM 619 C CA . GLY A 1 84 ? -4.587 -0.924 -57.229 1.00 95.12 84 GLY A CA 1
ATOM 620 C C . GLY A 1 84 ? -3.477 -1.854 -56.729 1.00 95.12 84 GLY A C 1
ATOM 621 O O . GLY A 1 84 ? -3.236 -1.932 -55.528 1.00 95.12 84 GLY A O 1
ATOM 622 N N . THR A 1 85 ? -2.762 -2.521 -57.639 1.00 95.94 85 THR A N 1
ATOM 623 C CA . THR A 1 85 ? -1.667 -3.436 -57.268 1.00 95.94 85 THR A CA 1
ATOM 624 C C . THR A 1 85 ? -0.490 -2.694 -56.637 1.00 95.94 85 THR A C 1
ATOM 626 O O . THR A 1 85 ? 0.011 -3.124 -55.606 1.00 95.94 85 THR A O 1
ATOM 629 N N . LEU A 1 86 ? -0.092 -1.550 -57.205 1.00 97.81 86 LEU A N 1
ATOM 630 C CA . LEU A 1 86 ? 1.026 -0.748 -56.696 1.00 97.81 86 LEU A CA 1
ATOM 631 C C . LEU A 1 86 ? 0.763 -0.237 -55.276 1.00 97.81 86 LEU A C 1
ATOM 633 O O . LEU A 1 86 ? 1.658 -0.269 -54.438 1.00 97.81 86 LEU A O 1
ATOM 637 N N . GLN A 1 87 ? -0.466 0.207 -55.003 1.00 97.94 87 GLN A N 1
ATOM 638 C CA . GLN A 1 87 ? -0.854 0.683 -53.679 1.00 97.94 87 GLN A CA 1
ATOM 639 C C . GLN A 1 87 ? -0.872 -0.459 -52.660 1.00 97.94 87 GLN A C 1
ATOM 641 O O . GLN A 1 87 ? -0.401 -0.276 -51.543 1.00 97.94 87 GLN A O 1
ATOM 646 N N . ASN A 1 88 ? -1.375 -1.639 -53.037 1.00 97.81 88 ASN A N 1
ATOM 647 C CA . ASN A 1 88 ? -1.361 -2.810 -52.158 1.00 97.81 88 ASN A CA 1
ATOM 648 C C . ASN A 1 88 ? 0.070 -3.245 -51.818 1.00 97.81 88 ASN A C 1
ATOM 650 O O . ASN A 1 88 ? 0.367 -3.489 -50.652 1.00 97.81 88 ASN A O 1
ATOM 654 N N . ASP A 1 89 ? 0.951 -3.290 -52.818 1.00 97.88 89 ASP A N 1
ATOM 655 C CA . ASP A 1 89 ? 2.356 -3.656 -52.637 1.00 97.88 89 ASP A CA 1
ATOM 656 C C . ASP A 1 89 ? 3.097 -2.634 -51.764 1.00 97.88 89 ASP A C 1
ATOM 658 O O . ASP A 1 89 ? 3.894 -3.021 -50.916 1.00 97.88 89 ASP A O 1
ATOM 662 N N . LEU A 1 90 ? 2.816 -1.336 -51.932 1.00 98.12 90 LEU A N 1
ATOM 663 C CA . LEU A 1 90 ? 3.399 -0.278 -51.107 1.00 98.12 90 LEU A CA 1
ATOM 664 C C . LEU A 1 90 ? 2.898 -0.320 -49.658 1.00 98.12 90 LEU A C 1
ATOM 666 O O . LEU A 1 90 ? 3.681 -0.125 -48.731 1.00 98.12 90 LEU A O 1
ATOM 670 N N . ASN A 1 91 ? 1.604 -0.583 -49.464 1.00 97.88 91 ASN A N 1
ATOM 671 C CA . ASN A 1 91 ? 0.996 -0.708 -48.138 1.00 97.88 91 ASN A CA 1
ATOM 672 C C . ASN A 1 91 ? 1.536 -1.920 -47.363 1.00 97.88 91 ASN A C 1
ATOM 674 O O . ASN A 1 91 ? 1.460 -1.934 -46.137 1.00 97.88 91 ASN A O 1
ATOM 678 N N . ALA A 1 92 ? 2.057 -2.932 -48.062 1.00 97.75 92 ALA A N 1
ATOM 679 C CA . ALA A 1 92 ? 2.684 -4.094 -47.444 1.00 97.75 92 ALA A CA 1
ATOM 680 C C . ALA A 1 92 ? 4.109 -3.820 -46.935 1.00 97.75 92 ALA A C 1
ATOM 682 O O . ALA A 1 92 ? 4.567 -4.566 -46.077 1.00 97.75 92 ALA A O 1
ATOM 683 N N . VAL A 1 93 ? 4.777 -2.763 -47.420 1.00 97.81 93 VAL A N 1
ATOM 684 C CA . VAL A 1 93 ? 6.124 -2.380 -46.970 1.00 97.81 93 VAL A CA 1
ATOM 685 C C . VAL A 1 93 ? 6.040 -1.701 -45.612 1.00 97.81 93 VAL A C 1
ATOM 687 O O . VAL A 1 93 ? 5.374 -0.670 -45.481 1.00 97.81 93 VAL A O 1
ATOM 690 N N . ASN A 1 94 ? 6.756 -2.208 -44.614 1.00 96.44 94 ASN A N 1
ATOM 691 C CA . ASN A 1 94 ? 6.787 -1.638 -43.271 1.00 96.44 94 ASN A CA 1
ATOM 692 C C . ASN A 1 94 ? 8.222 -1.515 -42.731 1.00 96.44 94 ASN A C 1
ATOM 694 O O . ASN A 1 94 ? 9.108 -2.272 -43.128 1.00 96.44 94 ASN A O 1
ATOM 698 N N . PRO A 1 95 ? 8.486 -0.553 -41.829 1.00 96.69 95 PRO A N 1
ATOM 699 C CA . PRO A 1 95 ? 9.683 -0.584 -40.997 1.00 96.69 95 PRO A CA 1
ATOM 700 C C . PRO A 1 95 ? 9.758 -1.893 -40.205 1.00 96.69 95 PRO A C 1
ATOM 702 O O . PRO A 1 95 ? 8.732 -2.463 -39.833 1.00 96.69 95 PRO A O 1
ATOM 705 N N . VAL A 1 96 ? 10.975 -2.346 -39.918 1.00 96.50 96 VAL A N 1
ATOM 706 C CA . VAL A 1 96 ? 11.209 -3.536 -39.093 1.00 96.50 96 VAL A CA 1
ATOM 707 C C . VAL A 1 96 ? 11.413 -3.151 -37.631 1.00 96.50 96 VAL A C 1
ATOM 709 O O . VAL A 1 96 ? 11.879 -2.055 -37.325 1.00 96.50 96 VAL A O 1
ATOM 712 N N . GLU A 1 97 ? 11.100 -4.064 -36.719 1.00 92.94 97 GLU A N 1
ATOM 713 C CA . GLU A 1 97 ? 11.372 -3.887 -35.292 1.00 92.94 97 GLU A CA 1
ATOM 714 C C . GLU A 1 97 ? 12.887 -3.829 -35.034 1.00 92.94 97 GLU A C 1
ATOM 716 O O . GLU A 1 97 ? 13.643 -4.692 -35.496 1.00 92.94 97 GLU A O 1
ATOM 721 N N . VAL A 1 98 ? 13.328 -2.806 -34.299 1.00 91.12 98 VAL A N 1
ATOM 722 C CA . VAL A 1 98 ? 14.722 -2.675 -33.865 1.00 91.12 98 VAL A CA 1
ATOM 723 C C . VAL A 1 98 ? 14.899 -3.574 -32.640 1.00 91.12 98 VAL A C 1
ATOM 725 O O . VAL A 1 98 ? 14.208 -3.359 -31.649 1.00 91.12 98 VAL A O 1
ATOM 728 N N . PRO A 1 99 ? 15.761 -4.604 -32.690 1.00 91.06 99 PRO A N 1
ATOM 729 C CA . PRO A 1 99 ? 16.011 -5.423 -31.515 1.00 91.06 99 PRO A CA 1
ATOM 730 C C . PRO A 1 99 ? 16.683 -4.603 -30.406 1.00 91.06 99 PRO A C 1
ATOM 732 O O . PRO A 1 99 ? 17.466 -3.705 -30.731 1.00 91.06 99 PRO A O 1
ATOM 735 N N . PRO A 1 100 ? 16.435 -4.949 -29.132 1.00 89.62 100 PRO A N 1
ATOM 736 C CA . PRO A 1 100 ? 17.057 -4.262 -28.016 1.00 89.62 100 PRO A CA 1
ATOM 737 C C . PRO A 1 100 ? 18.571 -4.461 -28.030 1.00 89.62 100 PRO A C 1
ATOM 739 O O . PRO A 1 100 ? 19.059 -5.528 -28.419 1.00 89.62 100 PRO A O 1
ATOM 742 N N . VAL A 1 101 ? 19.306 -3.437 -27.608 1.00 88.00 101 VAL A N 1
ATOM 743 C CA . VAL A 1 101 ? 20.765 -3.496 -27.465 1.00 88.00 101 VAL A CA 1
ATOM 744 C C . VAL A 1 101 ? 21.104 -4.364 -26.259 1.00 88.00 101 VAL A C 1
ATOM 746 O O . VAL A 1 101 ? 20.584 -4.141 -25.174 1.00 88.00 101 VAL A O 1
ATOM 749 N N . THR A 1 102 ? 21.990 -5.347 -26.418 1.00 87.31 102 THR A N 1
ATOM 750 C CA . THR A 1 102 ? 22.338 -6.273 -25.328 1.00 87.31 102 THR A CA 1
ATOM 751 C C . THR A 1 102 ? 23.671 -5.899 -24.690 1.00 87.31 102 THR A C 1
ATOM 753 O O . THR A 1 102 ? 24.648 -5.614 -25.385 1.00 87.31 102 THR A O 1
ATOM 756 N N . LYS A 1 103 ? 23.743 -5.949 -23.356 1.00 81.62 103 LYS A N 1
ATOM 757 C CA . LYS A 1 103 ? 24.988 -5.820 -22.587 1.00 81.62 103 LYS A CA 1
ATOM 758 C C . LYS A 1 103 ? 25.077 -6.900 -21.516 1.00 81.62 103 LYS A C 1
ATOM 760 O O . LYS A 1 103 ? 24.359 -6.848 -2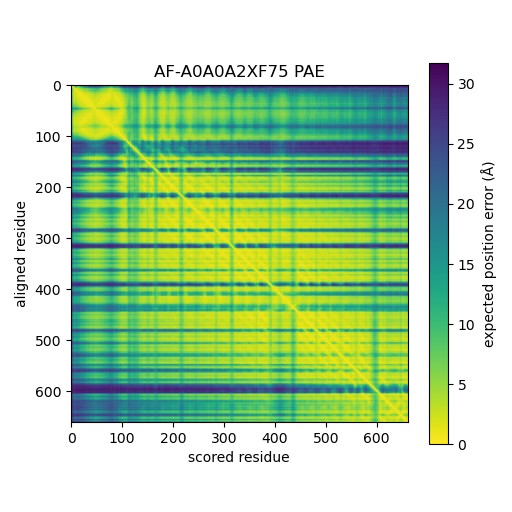0.523 1.00 81.62 103 LYS A O 1
ATOM 765 N N . ASP A 1 104 ? 26.020 -7.822 -21.682 1.00 81.19 104 ASP A N 1
ATOM 766 C CA . ASP A 1 104 ? 26.369 -8.817 -20.665 1.00 81.19 104 ASP A CA 1
ATOM 767 C C . ASP A 1 104 ? 27.553 -8.324 -19.827 1.00 81.19 104 ASP A C 1
ATOM 769 O O . ASP A 1 104 ? 28.659 -8.124 -20.331 1.00 81.19 104 ASP A O 1
ATOM 773 N N . LEU A 1 105 ? 27.331 -8.137 -18.529 1.00 77.62 105 LEU A N 1
ATOM 774 C CA . LEU A 1 105 ? 28.297 -7.599 -17.578 1.00 77.62 105 LEU A CA 1
ATOM 775 C C . LEU A 1 105 ? 28.504 -8.568 -16.413 1.00 77.62 105 LEU A C 1
ATOM 777 O O . LEU A 1 105 ? 27.577 -9.209 -15.920 1.00 77.62 105 LEU A O 1
ATOM 781 N N . TYR A 1 106 ? 29.731 -8.630 -15.894 1.00 74.25 106 TYR A N 1
ATOM 782 C CA . TYR A 1 106 ? 30.007 -9.387 -14.669 1.00 74.25 106 TYR A CA 1
ATOM 783 C C . TYR A 1 106 ? 29.714 -8.611 -13.387 1.00 74.25 106 TYR A C 1
ATOM 785 O O . TYR A 1 106 ? 29.494 -9.213 -12.334 1.00 74.25 106 TYR A O 1
ATOM 793 N N . ARG A 1 107 ? 29.777 -7.283 -13.456 1.00 74.62 107 ARG A N 1
ATOM 794 C CA . ARG A 1 107 ? 29.534 -6.353 -12.354 1.00 74.62 107 ARG A CA 1
ATOM 795 C C . ARG A 1 107 ? 29.268 -4.974 -12.944 1.00 74.62 107 ARG A C 1
ATOM 797 O O . ARG A 1 107 ? 29.926 -4.596 -13.911 1.00 74.62 107 ARG A O 1
ATOM 804 N N . LEU A 1 108 ? 28.361 -4.219 -12.336 1.00 75.81 108 LEU A N 1
ATOM 805 C CA . LEU A 1 108 ? 28.096 -2.835 -12.711 1.00 75.81 108 LEU A CA 1
ATOM 806 C C . LEU A 1 108 ? 28.661 -1.924 -11.616 1.00 75.81 108 LEU A C 1
ATOM 808 O O . LEU A 1 108 ? 28.233 -2.012 -10.470 1.00 75.81 108 LEU A O 1
ATOM 812 N N . THR A 1 109 ? 29.646 -1.087 -11.947 1.00 67.75 109 THR A N 1
ATOM 813 C CA . THR A 1 109 ? 30.307 -0.162 -11.005 1.00 67.75 109 THR A CA 1
ATOM 814 C C . THR A 1 109 ? 30.401 1.251 -11.586 1.00 67.75 109 THR A C 1
ATOM 816 O O . THR A 1 109 ? 30.058 1.495 -12.741 1.00 67.75 109 THR A O 1
ATOM 819 N N . SER A 1 110 ? 30.946 2.178 -10.801 1.00 55.78 110 SER A N 1
ATOM 820 C CA . SER A 1 110 ? 31.211 3.584 -11.124 1.00 55.78 110 SER A CA 1
ATOM 821 C C . SER A 1 110 ? 32.117 3.861 -12.342 1.00 55.78 110 SER A C 1
ATOM 823 O O . SER A 1 110 ? 32.380 5.025 -12.607 1.00 55.78 110 SER A O 1
ATOM 825 N N . SER A 1 111 ? 32.644 2.865 -13.064 1.00 48.72 111 SER A N 1
ATOM 826 C CA . SER A 1 111 ? 33.662 3.054 -14.126 1.00 48.72 111 SER A CA 1
ATOM 827 C C . SER A 1 111 ? 33.229 2.584 -15.524 1.00 48.72 111 SER A C 1
ATOM 829 O O . SER A 1 111 ? 34.075 2.231 -16.340 1.00 48.72 111 SER A O 1
ATOM 831 N N . LEU A 1 112 ? 31.927 2.557 -15.812 1.00 50.62 112 LEU A N 1
ATOM 832 C CA . LEU A 1 112 ? 31.416 2.208 -17.140 1.00 50.62 112 LEU A CA 1
ATOM 833 C C . LEU A 1 112 ? 31.399 3.422 -18.082 1.00 50.62 112 LEU A C 1
ATOM 835 O O . LEU A 1 112 ? 30.860 4.473 -17.735 1.00 50.62 112 LEU A O 1
ATOM 839 N N . ASP A 1 113 ? 31.955 3.262 -19.286 1.00 49.06 113 ASP A N 1
ATOM 840 C CA . ASP A 1 113 ? 31.739 4.173 -20.412 1.00 49.06 113 ASP A CA 1
ATOM 841 C C . ASP A 1 113 ? 30.941 3.482 -21.534 1.00 49.06 113 ASP A C 1
ATOM 843 O O . ASP A 1 113 ? 30.629 2.291 -21.469 1.00 49.06 113 ASP A O 1
ATOM 847 N N . THR A 1 114 ? 30.576 4.237 -22.573 1.00 43.91 114 THR A N 1
ATOM 848 C CA . THR A 1 114 ? 29.774 3.741 -23.706 1.00 43.91 114 THR A CA 1
ATOM 849 C C . THR A 1 114 ? 30.456 2.632 -24.521 1.00 43.91 114 THR A C 1
ATOM 851 O O . THR A 1 114 ? 29.835 2.102 -25.437 1.00 43.91 114 THR A O 1
ATOM 854 N N . ASN A 1 115 ? 31.720 2.296 -24.235 1.00 40.72 115 ASN A N 1
ATOM 855 C CA . ASN A 1 115 ? 32.542 1.356 -24.998 1.00 40.72 115 ASN A CA 1
ATOM 856 C C . ASN A 1 115 ? 32.877 0.057 -24.238 1.00 40.72 115 ASN A C 1
ATOM 858 O O . ASN A 1 115 ? 33.568 -0.792 -24.804 1.00 40.72 115 ASN A O 1
ATOM 862 N N . GLY A 1 116 ? 32.406 -0.122 -23.000 1.00 47.06 116 GLY A N 1
ATOM 863 C CA . GLY A 1 116 ? 32.566 -1.366 -22.239 1.00 47.06 116 GLY A CA 1
ATOM 864 C C . GLY A 1 116 ? 32.741 -1.141 -20.737 1.00 47.06 116 GLY A C 1
ATOM 865 O O . GLY A 1 116 ? 33.332 -0.155 -20.302 1.00 47.06 116 GLY A O 1
ATOM 866 N N . GLY A 1 117 ? 32.203 -2.062 -19.936 1.00 50.09 117 GLY A N 1
ATOM 867 C CA . GLY A 1 117 ? 32.345 -2.055 -18.480 1.00 50.09 117 GLY A CA 1
ATOM 868 C C . GLY A 1 117 ? 33.580 -2.777 -17.974 1.00 50.09 117 GLY A C 1
ATOM 869 O O . GLY A 1 117 ? 34.383 -3.268 -18.768 1.00 50.09 117 GLY A O 1
ATOM 870 N N . PRO A 1 118 ? 33.741 -2.901 -16.644 1.00 51.97 118 PRO A N 1
ATOM 871 C CA . PRO A 1 118 ? 34.710 -3.828 -16.092 1.00 51.97 118 PRO A CA 1
ATOM 872 C C . PRO A 1 118 ? 34.267 -5.269 -16.400 1.00 51.97 118 PRO A C 1
ATOM 874 O O . PRO A 1 118 ? 33.644 -5.948 -15.588 1.00 51.97 118 PRO A O 1
ATOM 877 N N . ASP A 1 119 ? 34.679 -5.773 -17.563 1.00 48.94 119 ASP A N 1
ATOM 878 C CA . ASP A 1 119 ? 34.621 -7.196 -17.933 1.00 48.94 119 ASP A CA 1
ATOM 879 C C . ASP A 1 119 ? 35.540 -8.056 -17.045 1.00 48.94 119 ASP A C 1
ATOM 881 O O . ASP A 1 119 ? 35.604 -9.282 -17.166 1.00 48.94 119 ASP A O 1
ATOM 885 N N . ASN A 1 120 ? 36.306 -7.427 -16.148 1.00 53.00 120 ASN A N 1
ATOM 886 C CA . ASN A 1 120 ? 37.204 -8.114 -15.245 1.00 53.00 120 ASN A CA 1
ATOM 887 C C . ASN A 1 120 ? 36.567 -8.260 -13.850 1.00 53.00 120 ASN A C 1
ATOM 889 O O . ASN A 1 120 ? 36.338 -7.259 -13.173 1.00 53.00 120 ASN A O 1
ATOM 893 N N . PRO A 1 121 ? 36.392 -9.488 -13.332 1.00 50.25 121 PRO A N 1
ATOM 894 C CA . PRO A 1 121 ? 35.861 -9.749 -11.987 1.00 50.25 121 PRO A CA 1
ATOM 895 C C . PRO A 1 121 ? 36.763 -9.269 -10.829 1.00 50.25 121 PRO A C 1
ATOM 897 O O . PRO A 1 121 ? 36.546 -9.644 -9.680 1.00 50.25 121 PRO A O 1
ATOM 900 N N . LYS A 1 122 ? 37.839 -8.521 -11.102 1.00 52.78 122 LYS A N 1
ATOM 901 C CA . LYS A 1 122 ? 38.845 -8.106 -10.115 1.00 52.78 122 LYS A CA 1
ATOM 902 C C . LYS A 1 122 ? 39.355 -6.694 -10.391 1.00 52.78 122 LYS A C 1
ATOM 904 O O . LYS A 1 122 ? 40.469 -6.524 -10.883 1.00 52.78 122 LYS A O 1
ATOM 909 N N . GLU A 1 123 ? 38.576 -5.698 -10.007 1.00 52.16 123 GLU A N 1
ATOM 910 C CA . GLU A 1 123 ? 39.129 -4.387 -9.652 1.00 52.16 123 GLU A CA 1
ATOM 911 C C . GLU A 1 123 ? 39.872 -4.520 -8.302 1.00 52.16 123 GLU A C 1
ATOM 913 O O . GLU A 1 123 ? 39.468 -5.297 -7.429 1.00 52.16 123 GLU A O 1
ATOM 918 N N . ALA A 1 124 ? 41.013 -3.846 -8.124 1.00 49.94 124 ALA A N 1
ATOM 919 C CA . ALA A 1 124 ? 41.806 -3.959 -6.897 1.00 49.94 124 ALA A CA 1
ATOM 920 C C . ALA A 1 124 ? 41.169 -3.170 -5.730 1.00 49.94 124 ALA A C 1
ATOM 922 O O . ALA A 1 124 ? 40.538 -2.143 -5.952 1.00 49.94 124 ALA A O 1
ATOM 923 N N . TYR A 1 125 ? 41.407 -3.598 -4.472 1.00 44.31 125 TYR A N 1
ATOM 924 C CA . TYR A 1 125 ? 40.864 -3.012 -3.215 1.00 44.31 125 TYR A CA 1
ATOM 925 C C . TYR A 1 125 ? 40.765 -1.481 -3.193 1.00 44.31 125 TYR A C 1
ATOM 927 O O . TYR A 1 125 ? 39.865 -0.915 -2.582 1.00 44.31 125 TYR A O 1
ATOM 935 N N . TYR A 1 126 ? 41.760 -0.815 -3.776 1.00 42.50 126 TYR A N 1
ATOM 936 C CA . TYR A 1 126 ? 41.951 0.625 -3.668 1.00 42.50 126 TYR A CA 1
ATOM 937 C C . TYR A 1 126 ? 41.256 1.422 -4.777 1.00 42.50 126 TYR A C 1
ATOM 939 O O . TYR A 1 126 ? 41.012 2.608 -4.563 1.00 42.50 126 TYR A O 1
ATOM 947 N N . ASP A 1 127 ? 40.892 0.789 -5.895 1.00 47.38 127 ASP A N 1
ATOM 948 C CA . ASP A 1 127 ? 40.282 1.473 -7.041 1.00 47.38 127 ASP A 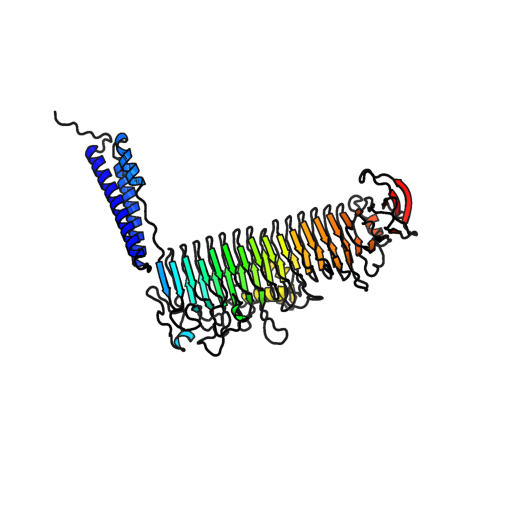CA 1
ATOM 949 C C . ASP A 1 127 ? 38.780 1.733 -6.802 1.00 47.38 127 ASP A C 1
ATOM 951 O O . ASP A 1 127 ? 38.249 2.767 -7.193 1.00 47.38 127 ASP A O 1
ATOM 955 N N . GLN A 1 128 ? 38.097 0.888 -6.021 1.00 48.38 128 GLN A N 1
ATOM 956 C CA . GLN A 1 128 ? 36.667 1.057 -5.701 1.00 48.38 128 GLN A CA 1
ATOM 957 C C . GLN A 1 128 ? 36.380 2.116 -4.620 1.00 48.38 128 GLN A C 1
ATOM 959 O O . GLN A 1 128 ? 35.285 2.664 -4.561 1.00 48.38 128 GLN A O 1
ATOM 964 N N . LYS A 1 129 ? 37.354 2.444 -3.759 1.00 45.94 129 LYS A N 1
ATOM 965 C CA . LYS A 1 129 ? 37.158 3.382 -2.634 1.00 45.94 129 LYS A CA 1
ATOM 966 C C . LYS A 1 129 ? 37.186 4.862 -3.051 1.00 45.94 129 LYS A C 1
ATOM 968 O O . LYS A 1 129 ? 36.764 5.722 -2.280 1.00 45.94 129 LYS A O 1
ATOM 973 N N . TYR A 1 130 ? 37.730 5.170 -4.231 1.00 43.91 130 TYR A N 1
ATOM 974 C CA . TYR A 1 130 ? 38.044 6.543 -4.649 1.00 43.91 130 TYR A CA 1
ATOM 975 C C . TYR A 1 130 ? 37.676 6.863 -6.105 1.00 43.91 130 TYR A C 1
ATOM 977 O O . TYR A 1 130 ? 38.059 7.923 -6.603 1.00 43.91 130 TYR A O 1
ATOM 985 N N . THR A 1 131 ? 36.954 5.982 -6.799 1.00 41.78 131 THR A N 1
ATOM 986 C CA . THR A 1 131 ? 36.489 6.250 -8.164 1.00 41.78 131 THR A CA 1
ATOM 987 C C . THR A 1 131 ? 35.259 7.151 -8.146 1.00 41.78 131 THR A C 1
ATOM 989 O O . THR A 1 131 ? 34.290 6.934 -7.422 1.00 41.78 131 THR A O 1
ATOM 992 N N . THR A 1 132 ? 35.319 8.221 -8.930 1.00 45.53 132 THR A N 1
ATOM 993 C CA . THR A 1 132 ? 34.176 9.084 -9.237 1.00 45.53 132 THR A CA 1
ATOM 994 C C . THR A 1 132 ? 33.256 8.358 -10.214 1.00 45.53 132 THR A C 1
ATOM 996 O O . THR A 1 132 ? 33.762 7.799 -11.182 1.00 45.53 132 THR A O 1
ATOM 999 N N . SER A 1 133 ? 31.939 8.386 -9.993 1.00 50.00 133 SER A N 1
ATOM 1000 C CA . SER A 1 133 ? 30.972 7.745 -10.888 1.00 50.00 133 SER A CA 1
ATOM 1001 C C . SER A 1 133 ? 31.018 8.312 -12.301 1.00 50.00 133 SER A C 1
ATOM 1003 O O . SER A 1 133 ? 30.783 9.501 -12.523 1.00 50.00 133 SER A O 1
ATOM 1005 N N . SER A 1 134 ? 31.226 7.433 -13.263 1.00 51.22 134 SER A N 1
ATOM 1006 C CA . SER A 1 134 ? 30.715 7.560 -14.614 1.00 51.22 134 SER A CA 1
ATOM 1007 C C . SER A 1 134 ? 29.270 7.064 -14.608 1.00 51.22 134 SER A C 1
ATOM 1009 O O . SER A 1 134 ? 28.981 5.987 -14.088 1.00 51.22 134 SER A O 1
ATOM 1011 N N . ALA A 1 135 ? 28.353 7.878 -15.129 1.00 55.88 135 ALA A N 1
ATOM 1012 C CA . ALA A 1 135 ? 26.991 7.434 -15.383 1.00 55.88 135 ALA A CA 1
ATOM 1013 C C . ALA A 1 135 ? 27.011 6.488 -16.585 1.00 55.88 135 ALA A C 1
ATOM 1015 O O . ALA A 1 135 ? 27.588 6.828 -17.623 1.00 55.88 135 ALA A O 1
ATOM 1016 N N . ILE A 1 136 ? 26.353 5.338 -16.468 1.00 62.81 136 ILE A N 1
ATOM 1017 C CA . ILE A 1 136 ? 25.932 4.614 -17.664 1.00 62.81 136 ILE A CA 1
ATOM 1018 C C . ILE A 1 136 ? 24.746 5.388 -18.196 1.00 62.81 136 ILE A C 1
ATOM 1020 O O . ILE A 1 136 ? 23.723 5.445 -17.523 1.00 62.81 136 ILE A O 1
ATOM 1024 N N . LYS A 1 137 ? 24.905 5.994 -19.369 1.00 67.38 137 LYS A N 1
ATOM 1025 C CA . LYS A 1 137 ? 23.772 6.431 -20.171 1.00 67.38 137 LYS A CA 1
ATOM 1026 C C . LYS A 1 137 ? 23.650 5.470 -21.346 1.00 67.38 137 LYS A C 1
ATOM 1028 O O . LYS A 1 137 ? 24.616 5.340 -22.108 1.00 67.38 137 LYS A O 1
ATOM 1033 N N . THR A 1 138 ? 22.535 4.759 -21.450 1.00 70.00 138 THR A N 1
ATOM 1034 C CA . THR A 1 138 ? 22.235 3.956 -22.641 1.00 70.00 138 THR A CA 1
ATOM 1035 C C . THR A 1 138 ? 21.438 4.786 -23.649 1.00 70.00 138 THR A C 1
ATOM 1037 O O . THR A 1 138 ? 21.533 6.020 -23.622 1.00 70.00 138 THR A O 1
ATOM 1040 N N . THR A 1 139 ? 20.827 4.157 -24.649 1.00 69.06 139 THR A N 1
ATOM 1041 C CA . THR A 1 139 ? 20.157 4.905 -25.718 1.00 69.06 139 THR A CA 1
ATOM 1042 C C . THR A 1 139 ? 18.685 5.078 -25.436 1.00 69.06 139 THR A C 1
ATOM 1044 O O . THR A 1 139 ? 18.143 4.379 -24.615 1.00 69.06 139 THR A O 1
ATOM 1047 N N . GLU A 1 140 ? 18.026 5.986 -26.150 1.00 75.50 140 GLU A N 1
ATOM 1048 C CA . GLU A 1 140 ? 16.569 6.175 -26.055 1.00 75.50 140 GLU A CA 1
ATOM 1049 C C . GLU A 1 140 ? 15.776 5.010 -26.714 1.00 75.50 140 GLU A C 1
ATOM 1051 O O . GLU A 1 140 ? 14.642 5.197 -27.146 1.00 75.50 140 GLU A O 1
ATOM 1056 N N . ASN A 1 141 ? 16.401 3.844 -26.918 1.00 80.56 141 ASN A N 1
ATOM 1057 C CA . ASN A 1 141 ? 15.759 2.634 -27.429 1.00 80.56 141 ASN A CA 1
ATOM 1058 C C . ASN A 1 141 ? 15.984 1.515 -26.418 1.00 80.56 141 ASN A C 1
ATOM 1060 O O . ASN A 1 141 ? 17.030 1.502 -25.783 1.00 80.56 141 ASN A O 1
ATOM 1064 N N . ALA A 1 142 ? 15.110 0.508 -26.450 1.00 87.44 142 ALA A N 1
ATOM 1065 C CA . ALA A 1 142 ? 15.183 -0.663 -25.586 1.00 87.44 142 ALA A CA 1
ATOM 1066 C C . ALA A 1 142 ? 16.608 -1.239 -25.435 1.00 87.44 142 ALA A C 1
ATOM 1068 O O . ALA A 1 142 ? 17.264 -1.641 -26.407 1.00 87.44 142 ALA A O 1
ATOM 1069 N N . ASP A 1 143 ? 17.053 -1.334 -24.192 1.00 86.94 143 ASP A N 1
ATOM 1070 C CA . ASP A 1 143 ? 18.336 -1.849 -23.747 1.00 86.94 143 ASP A CA 1
ATOM 1071 C C . ASP A 1 143 ? 18.113 -3.057 -22.816 1.00 86.94 143 ASP A C 1
ATOM 1073 O O . ASP A 1 143 ? 17.355 -3.023 -21.852 1.00 86.94 143 ASP A O 1
ATOM 1077 N N . HIS A 1 144 ? 18.808 -4.163 -23.077 1.00 90.56 144 HIS A N 1
ATOM 1078 C CA . HIS A 1 144 ? 18.818 -5.366 -22.247 1.00 90.56 144 HIS A CA 1
ATOM 1079 C C . HIS A 1 144 ? 20.185 -5.526 -21.570 1.00 90.56 144 HIS A C 1
ATOM 1081 O O . HIS A 1 144 ? 21.170 -5.922 -22.199 1.00 90.56 144 HIS A O 1
ATOM 1087 N N . ILE A 1 145 ? 20.253 -5.254 -20.269 1.00 87.12 145 ILE A N 1
ATOM 1088 C CA . ILE A 1 145 ? 21.473 -5.307 -19.461 1.00 87.12 145 ILE A CA 1
ATOM 1089 C C . ILE A 1 145 ? 21.409 -6.492 -18.495 1.00 87.12 145 ILE A C 1
ATOM 1091 O O . ILE A 1 145 ? 20.637 -6.504 -17.536 1.00 87.12 145 ILE A O 1
ATOM 1095 N N . TYR A 1 146 ? 22.289 -7.466 -18.691 1.00 88.12 146 TYR A N 1
ATOM 1096 C CA . TYR A 1 146 ? 22.438 -8.614 -17.805 1.00 88.12 146 TYR A CA 1
ATOM 1097 C C . TYR A 1 146 ? 23.685 -8.433 -16.944 1.00 88.12 146 TYR A C 1
ATOM 1099 O O . TYR A 1 146 ? 24.805 -8.427 -17.446 1.00 88.12 146 TYR A O 1
ATOM 1107 N N . VAL A 1 147 ? 23.521 -8.311 -15.628 1.00 85.56 147 VAL A N 1
ATOM 1108 C CA . VAL A 1 147 ? 24.630 -8.229 -14.670 1.00 85.56 147 VAL A CA 1
ATOM 1109 C C . VAL A 1 147 ? 24.719 -9.560 -13.931 1.00 85.56 147 VAL A C 1
ATOM 1111 O O . VAL A 1 147 ? 24.136 -9.769 -12.870 1.00 85.56 147 VAL A O 1
ATOM 1114 N N . HIS A 1 148 ? 25.445 -10.511 -14.506 1.00 81.56 148 HIS A N 1
ATOM 1115 C CA . HIS A 1 148 ? 25.447 -11.893 -14.042 1.00 81.56 148 HIS A CA 1
ATOM 1116 C C . HIS A 1 148 ? 26.810 -12.351 -13.520 1.00 81.56 148 HIS A C 1
ATOM 1118 O O . HIS A 1 148 ? 27.883 -11.874 -13.890 1.00 81.56 148 HIS A O 1
ATOM 1124 N N . LYS A 1 149 ? 26.794 -13.380 -12.681 1.00 69.88 149 LYS A N 1
ATOM 1125 C CA . LYS A 1 149 ? 28.000 -13.919 -12.059 1.00 69.88 149 LYS A CA 1
ATOM 1126 C C . LYS A 1 149 ? 28.904 -14.651 -13.068 1.00 69.88 149 LYS A C 1
ATOM 1128 O O . LYS A 1 149 ? 28.593 -15.754 -13.502 1.00 69.88 149 LYS A O 1
ATOM 1133 N N . GLY A 1 150 ? 30.083 -14.099 -13.359 1.00 63.47 150 GLY A N 1
ATOM 1134 C CA . GLY A 1 150 ? 31.102 -14.766 -14.193 1.00 63.47 150 GLY A CA 1
ATOM 1135 C C . GLY A 1 150 ? 32.092 -15.664 -13.463 1.00 63.47 150 GLY A C 1
ATOM 1136 O O . GLY A 1 150 ? 32.879 -16.367 -14.095 1.00 63.47 150 GLY A O 1
ATOM 1137 N N . THR A 1 151 ? 32.120 -15.614 -12.130 1.00 64.88 151 THR A N 1
ATOM 1138 C CA . THR A 1 151 ? 33.123 -16.315 -11.312 1.00 64.88 151 THR A CA 1
ATOM 1139 C C . THR A 1 151 ? 32.506 -16.959 -10.071 1.00 64.88 151 THR A C 1
ATOM 1141 O O . THR A 1 151 ? 31.298 -16.950 -9.871 1.00 64.88 151 THR A O 1
ATOM 1144 N N . SER A 1 152 ? 33.324 -17.534 -9.187 1.00 66.69 152 SER A N 1
ATOM 1145 C CA . SER A 1 152 ? 32.861 -18.004 -7.877 1.00 66.69 152 SER A CA 1
ATOM 1146 C C . SER A 1 152 ? 32.637 -16.879 -6.854 1.00 66.69 152 SER A C 1
ATOM 1148 O O . SER A 1 152 ? 32.240 -17.185 -5.731 1.00 66.69 152 SER A O 1
ATOM 1150 N N . GLU A 1 153 ? 32.906 -15.610 -7.188 1.00 70.94 153 GLU A N 1
ATOM 1151 C CA . GLU A 1 153 ? 32.747 -14.475 -6.267 1.00 70.94 153 GLU A CA 1
ATOM 1152 C C . GLU A 1 153 ? 31.288 -14.309 -5.840 1.00 70.94 153 GLU A C 1
ATOM 1154 O O . GLU A 1 153 ? 30.431 -14.112 -6.685 1.00 70.94 153 GLU A O 1
ATOM 1159 N N . GLU A 1 154 ? 31.007 -14.363 -4.538 1.00 71.31 154 GLU A N 1
ATOM 1160 C CA . GLU A 1 154 ? 29.647 -14.314 -3.981 1.00 71.31 154 GLU A CA 1
ATOM 1161 C C . GLU A 1 154 ? 28.808 -13.130 -4.493 1.00 71.31 154 GLU A C 1
ATOM 1163 O O . GLU A 1 154 ? 27.668 -13.357 -4.872 1.00 71.31 154 GLU A O 1
ATOM 1168 N N . TYR A 1 155 ? 29.400 -11.936 -4.613 1.00 72.31 155 TYR A N 1
ATOM 1169 C CA . TYR A 1 155 ? 28.745 -10.708 -5.096 1.00 72.31 155 TYR A CA 1
ATOM 1170 C C . TYR A 1 155 ? 29.011 -10.403 -6.582 1.00 72.31 155 TYR A C 1
ATOM 1172 O O . TYR A 1 155 ? 28.783 -9.286 -7.040 1.00 72.31 155 TYR A O 1
ATOM 1180 N N . GLY A 1 156 ? 29.524 -11.368 -7.352 1.00 73.62 156 GLY A N 1
ATOM 1181 C CA . GLY A 1 156 ? 29.567 -11.236 -8.809 1.00 73.62 156 GLY A CA 1
ATOM 1182 C C . GLY A 1 156 ? 28.143 -11.142 -9.364 1.00 73.62 156 GLY A C 1
ATOM 1183 O O . GLY A 1 156 ? 27.278 -11.911 -8.951 1.00 73.62 156 GLY A O 1
ATOM 1184 N N . GLY A 1 157 ? 27.909 -10.218 -10.293 1.00 79.69 157 GLY A N 1
ATOM 1185 C CA . GLY A 1 157 ? 26.586 -9.910 -10.836 1.00 79.69 157 GLY A CA 1
ATOM 1186 C C . GLY A 1 157 ? 25.824 -8.804 -10.092 1.00 79.69 157 GLY A C 1
ATOM 1187 O O . GLY A 1 157 ? 24.636 -8.627 -10.324 1.00 79.69 157 GLY A O 1
ATOM 1188 N N . PHE A 1 158 ? 26.463 -8.074 -9.172 1.00 84.00 158 PHE A N 1
ATOM 1189 C CA . PHE A 1 158 ? 25.814 -6.953 -8.485 1.00 84.00 158 PHE A CA 1
ATOM 1190 C C . PHE A 1 158 ? 25.922 -5.638 -9.262 1.00 84.00 158 PHE A C 1
ATOM 1192 O O . PHE A 1 158 ? 26.940 -5.359 -9.909 1.00 84.00 158 PHE A O 1
ATOM 1199 N N . ILE A 1 159 ? 24.890 -4.810 -9.099 1.00 85.25 159 ILE A N 1
ATOM 1200 C CA . ILE A 1 159 ? 24.953 -3.361 -9.264 1.00 85.25 159 ILE A CA 1
ATOM 1201 C C . ILE A 1 159 ? 25.542 -2.781 -7.980 1.00 85.25 159 ILE A C 1
ATOM 1203 O O . ILE A 1 159 ? 24.939 -2.855 -6.909 1.00 85.25 159 ILE A O 1
ATOM 1207 N N . ASP A 1 160 ? 26.755 -2.259 -8.087 1.00 79.25 160 ASP A N 1
ATOM 1208 C CA . ASP A 1 160 ? 27.600 -1.911 -6.956 1.00 79.25 160 ASP A CA 1
ATOM 1209 C C . ASP A 1 160 ? 27.854 -0.405 -6.894 1.00 79.25 160 ASP A C 1
ATOM 1211 O O . ASP A 1 160 ? 28.576 0.175 -7.713 1.00 79.25 160 ASP A O 1
ATOM 1215 N N . GLY A 1 161 ? 27.259 0.216 -5.881 1.00 75.31 161 GLY A N 1
ATOM 1216 C CA . GLY A 1 161 ? 27.450 1.613 -5.506 1.00 75.31 161 GLY A CA 1
ATOM 1217 C C . GLY A 1 161 ? 28.734 1.895 -4.726 1.00 75.31 161 GLY A C 1
ATOM 1218 O O . GLY A 1 161 ? 28.999 3.039 -4.360 1.00 75.31 161 GLY A O 1
ATOM 1219 N N . GLY A 1 162 ? 29.533 0.867 -4.438 1.00 68.69 162 GLY A N 1
ATOM 1220 C CA . GLY A 1 162 ? 30.741 0.961 -3.638 1.00 68.69 162 GLY A CA 1
ATOM 1221 C C . GLY A 1 162 ? 30.466 1.200 -2.152 1.00 68.69 162 GLY A C 1
ATOM 1222 O O . GLY A 1 162 ? 29.466 0.770 -1.582 1.00 68.69 162 GLY A O 1
ATOM 1223 N N . THR A 1 163 ? 31.426 1.865 -1.507 1.00 60.31 163 THR A N 1
ATOM 1224 C CA . THR A 1 163 ? 31.528 2.047 -0.050 1.00 60.31 163 THR A CA 1
ATOM 1225 C C . THR A 1 163 ? 31.304 3.522 0.241 1.00 60.31 163 THR A C 1
ATOM 1227 O O . THR A 1 163 ? 32.207 4.335 0.012 1.00 60.31 163 THR A O 1
ATOM 1230 N N . GLY A 1 164 ? 30.135 3.898 0.746 1.00 52.62 164 GLY A N 1
ATOM 1231 C CA . GLY A 1 164 ? 29.915 5.252 1.236 1.00 52.62 164 GLY A CA 1
ATOM 1232 C C . GLY A 1 164 ? 30.045 5.289 2.742 1.00 52.62 164 GLY A C 1
ATOM 1233 O O . GLY A 1 164 ? 29.069 5.085 3.442 1.00 52.62 164 GLY A O 1
ATOM 1234 N N . THR A 1 165 ? 31.229 5.578 3.283 1.00 46.00 165 THR A N 1
ATOM 1235 C CA . THR A 1 165 ? 31.315 5.870 4.720 1.00 46.00 165 THR A CA 1
ATOM 1236 C C . THR A 1 165 ? 30.481 7.115 5.030 1.00 46.00 165 THR A C 1
ATOM 1238 O O . THR A 1 165 ? 30.859 8.206 4.594 1.00 46.00 165 THR A O 1
ATOM 1241 N N . THR A 1 166 ? 29.400 6.955 5.799 1.00 46.53 166 THR A N 1
ATOM 1242 C CA . THR A 1 166 ? 28.739 7.955 6.667 1.00 46.53 166 THR A CA 1
ATOM 1243 C C . THR A 1 166 ? 28.281 9.281 6.039 1.00 46.53 166 THR A C 1
ATOM 1245 O O . THR A 1 166 ? 27.841 10.174 6.756 1.00 46.53 166 THR A O 1
ATOM 1248 N N . ASN A 1 167 ? 28.420 9.465 4.726 1.00 48.75 167 ASN A N 1
ATOM 1249 C CA . ASN A 1 167 ? 28.074 10.682 4.005 1.00 48.75 167 ASN A CA 1
ATOM 1250 C C . ASN A 1 167 ? 27.430 10.277 2.671 1.00 48.75 167 ASN A C 1
ATOM 1252 O O . ASN A 1 167 ? 28.139 9.945 1.723 1.00 48.75 167 ASN A O 1
ATOM 1256 N N . PHE A 1 168 ? 26.113 10.439 2.552 1.00 51.66 168 PHE A N 1
ATOM 1257 C CA . PHE A 1 168 ? 25.321 10.473 1.301 1.00 51.66 168 PHE A CA 1
ATOM 1258 C C . PHE A 1 168 ? 25.854 11.461 0.226 1.00 51.66 168 PHE A C 1
ATOM 1260 O O . PHE A 1 168 ? 25.278 11.624 -0.841 1.00 51.66 168 PHE A O 1
ATOM 1267 N N . ASN A 1 169 ? 26.963 12.154 0.508 1.00 46.16 169 ASN A N 1
ATOM 1268 C CA . ASN A 1 169 ? 27.755 12.974 -0.409 1.00 46.16 169 ASN A CA 1
ATOM 1269 C C . ASN A 1 169 ? 28.908 12.175 -1.068 1.00 46.16 169 ASN A C 1
ATOM 1271 O O . ASN A 1 169 ? 29.885 12.757 -1.539 1.00 46.16 169 ASN A O 1
ATOM 1275 N N . THR A 1 170 ? 28.866 10.841 -1.025 1.00 54.72 170 THR A N 1
ATOM 1276 C CA . THR A 1 170 ? 29.774 9.986 -1.805 1.00 54.72 170 THR A CA 1
ATOM 1277 C C . THR A 1 170 ? 29.169 9.729 -3.182 1.00 54.72 170 THR A C 1
ATOM 1279 O O . THR A 1 170 ? 27.951 9.713 -3.340 1.00 54.72 170 THR A O 1
ATOM 1282 N N . THR A 1 171 ? 30.012 9.620 -4.211 1.00 58.62 171 THR A N 1
ATOM 1283 C CA . THR A 1 171 ? 29.541 9.474 -5.594 1.00 58.62 171 THR A CA 1
ATOM 1284 C C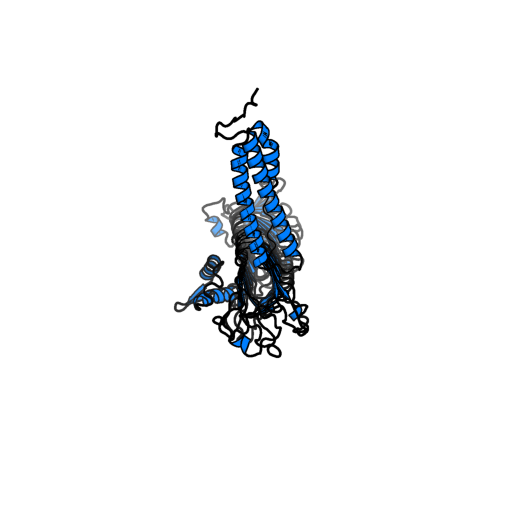 . THR A 1 171 ? 28.795 8.152 -5.760 1.00 58.62 171 THR A C 1
ATOM 1286 O O . THR A 1 171 ? 29.400 7.099 -5.584 1.00 58.62 171 THR A O 1
ATOM 1289 N N . ALA A 1 172 ? 27.506 8.210 -6.095 1.00 66.44 172 ALA A N 1
ATOM 1290 C CA . ALA A 1 172 ? 26.688 7.028 -6.340 1.00 66.44 172 ALA A CA 1
ATOM 1291 C C . ALA A 1 172 ? 26.966 6.440 -7.728 1.00 66.44 172 ALA A C 1
ATOM 1293 O O . ALA A 1 172 ? 27.103 7.188 -8.700 1.00 66.44 172 ALA A O 1
ATOM 1294 N N . THR A 1 173 ? 26.980 5.114 -7.853 1.00 76.50 173 THR A N 1
ATOM 1295 C CA . THR A 1 173 ? 26.921 4.473 -9.174 1.00 76.50 173 THR A CA 1
ATOM 1296 C C . THR A 1 173 ? 25.567 4.807 -9.791 1.00 76.50 173 THR A C 1
ATOM 1298 O O . THR A 1 173 ? 24.532 4.462 -9.225 1.00 76.50 173 THR A O 1
ATOM 1301 N N . THR A 1 174 ? 25.581 5.519 -10.919 1.00 80.12 174 THR A N 1
ATOM 1302 C CA . THR A 1 174 ? 24.363 5.949 -11.615 1.00 80.12 174 THR A CA 1
ATOM 1303 C C . THR A 1 174 ? 24.157 5.116 -12.875 1.00 80.12 174 THR A C 1
ATOM 1305 O O . THR A 1 174 ? 25.031 5.082 -13.745 1.00 80.12 174 THR A O 1
ATOM 1308 N N . VAL A 1 175 ? 22.997 4.477 -12.971 1.00 82.88 175 VAL A N 1
ATOM 1309 C CA . VAL A 1 175 ? 22.492 3.795 -14.163 1.00 82.88 175 VAL A CA 1
ATOM 1310 C C . VAL A 1 175 ? 21.329 4.620 -14.693 1.00 82.88 175 VAL A C 1
ATOM 1312 O O . VAL A 1 175 ? 20.409 4.919 -13.941 1.00 82.88 175 VAL A O 1
ATOM 1315 N N . ASN A 1 176 ? 21.399 5.029 -15.952 1.00 86.00 176 ASN A N 1
ATOM 1316 C CA . ASN A 1 176 ? 20.338 5.743 -16.644 1.00 86.00 176 ASN A CA 1
ATOM 1317 C C . ASN A 1 176 ? 20.112 5.048 -17.988 1.00 86.00 176 ASN A C 1
ATOM 1319 O O . ASN A 1 176 ? 21.008 5.090 -18.841 1.00 86.00 176 ASN A O 1
ATOM 1323 N N . THR A 1 177 ? 18.971 4.380 -18.151 1.00 84.69 177 THR A N 1
ATOM 1324 C CA . THR A 1 177 ? 18.654 3.725 -19.425 1.00 84.69 177 THR A CA 1
ATOM 1325 C C . THR A 1 177 ? 17.980 4.649 -20.438 1.00 84.69 177 THR A C 1
ATOM 1327 O O . THR A 1 177 ? 17.942 4.355 -21.621 1.00 84.69 177 THR A O 1
ATOM 1330 N N . ALA A 1 178 ? 17.683 5.877 -20.009 1.00 80.12 178 ALA A N 1
ATOM 1331 C CA . ALA A 1 178 ? 17.153 6.977 -20.804 1.00 80.12 178 ALA A CA 1
ATOM 1332 C C . ALA A 1 178 ? 15.700 6.763 -21.241 1.00 80.12 178 ALA A C 1
ATOM 1334 O O . ALA A 1 178 ? 14.864 7.563 -20.830 1.00 80.12 178 ALA A O 1
ATOM 1335 N N . GLY A 1 179 ? 15.410 5.741 -22.044 1.00 81.62 179 GLY A N 1
ATOM 1336 C CA . GLY A 1 179 ? 14.047 5.365 -22.410 1.00 81.62 179 GLY A CA 1
ATOM 1337 C C . GLY A 1 179 ? 13.994 4.272 -23.479 1.00 81.62 179 GLY A C 1
ATOM 1338 O O . GLY A 1 179 ? 15.001 3.929 -24.092 1.00 81.62 179 GLY A O 1
ATOM 1339 N N . GLY A 1 180 ? 12.790 3.785 -23.766 1.00 88.25 180 GLY A N 1
ATOM 1340 C CA . GLY A 1 180 ? 12.552 2.514 -24.445 1.00 88.25 180 GLY A CA 1
ATOM 1341 C C . GLY A 1 180 ? 12.077 1.459 -23.445 1.00 88.25 180 GLY A C 1
ATOM 1342 O O . GLY A 1 180 ? 12.110 1.690 -22.254 1.00 88.25 180 GLY A O 1
ATOM 1343 N N . ASP A 1 181 ? 11.597 0.307 -23.919 1.00 93.81 181 ASP A N 1
ATOM 1344 C CA . ASP A 1 181 ? 11.219 -0.791 -23.016 1.00 93.81 181 ASP A CA 1
ATOM 1345 C C . ASP A 1 181 ? 12.490 -1.546 -22.568 1.00 93.81 181 ASP A C 1
ATOM 1347 O O . ASP A 1 181 ? 12.946 -2.472 -23.251 1.00 93.81 181 ASP A O 1
ATOM 1351 N N . ASP A 1 182 ? 13.091 -1.140 -21.452 1.00 93.25 182 ASP A N 1
ATOM 1352 C CA . ASP A 1 182 ? 14.380 -1.639 -20.981 1.00 93.25 182 ASP A CA 1
ATOM 1353 C C . ASP A 1 182 ? 14.256 -2.852 -20.048 1.00 93.25 182 ASP A C 1
ATOM 1355 O O . ASP A 1 182 ? 13.291 -3.055 -19.310 1.00 93.25 182 ASP A O 1
ATOM 1359 N N . LEU A 1 183 ? 15.292 -3.692 -20.036 1.00 94.50 183 LEU A N 1
ATOM 1360 C CA . LEU A 1 183 ? 15.421 -4.822 -19.120 1.00 94.50 183 LEU A CA 1
ATOM 1361 C C . LEU A 1 183 ? 16.768 -4.781 -18.417 1.00 94.50 183 LEU A C 1
ATOM 1363 O O . LEU A 1 183 ? 17.815 -4.890 -19.050 1.00 94.50 183 LEU A O 1
ATOM 1367 N N . ILE A 1 184 ? 16.744 -4.777 -17.089 1.00 93.38 184 ILE A N 1
ATOM 1368 C CA . ILE A 1 184 ? 17.923 -4.993 -16.260 1.00 93.38 184 ILE A CA 1
ATOM 1369 C C . ILE A 1 184 ? 17.714 -6.239 -15.412 1.00 93.38 184 ILE A C 1
ATOM 1371 O O . ILE A 1 184 ? 16.765 -6.334 -14.639 1.00 93.38 184 ILE A O 1
ATOM 1375 N N . ASP A 1 185 ? 18.622 -7.203 -15.537 1.00 93.81 185 ASP A N 1
ATOM 1376 C CA . ASP A 1 185 ? 18.609 -8.447 -14.767 1.00 93.81 185 ASP A CA 1
ATOM 1377 C C . ASP A 1 185 ? 19.946 -8.617 -14.046 1.00 93.81 185 ASP A C 1
ATOM 1379 O O . ASP A 1 185 ? 20.977 -8.887 -14.666 1.00 93.81 185 ASP A O 1
ATOM 1383 N N . ALA A 1 186 ? 19.939 -8.410 -12.729 1.00 91.00 186 ALA A N 1
ATOM 1384 C CA . ALA A 1 186 ? 21.130 -8.452 -11.895 1.00 91.00 186 ALA A CA 1
ATOM 1385 C C . ALA A 1 186 ? 20.966 -9.393 -10.696 1.00 91.00 186 ALA A C 1
ATOM 1387 O O . ALA A 1 186 ? 19.878 -9.625 -10.168 1.00 91.00 186 ALA A O 1
ATOM 1388 N N . VAL A 1 187 ? 22.087 -9.915 -10.193 1.00 87.69 187 VAL A N 1
ATOM 1389 C CA . VAL A 1 187 ? 22.084 -10.744 -8.976 1.00 87.69 187 VAL A CA 1
ATOM 1390 C C . VAL A 1 187 ? 21.631 -9.926 -7.766 1.00 87.69 187 VAL A C 1
ATOM 1392 O O . VAL A 1 187 ? 20.922 -10.443 -6.912 1.00 87.69 187 VAL A O 1
ATOM 1395 N N . GLY A 1 188 ? 21.987 -8.649 -7.680 1.00 89.50 188 GLY A N 1
ATOM 1396 C CA . GLY A 1 188 ? 21.516 -7.785 -6.605 1.00 89.50 188 GLY A CA 1
ATOM 1397 C C . GLY A 1 188 ? 22.023 -6.360 -6.734 1.00 89.50 188 GLY A C 1
ATOM 1398 O O . GLY A 1 188 ? 22.797 -6.042 -7.636 1.00 89.50 188 GLY A O 1
ATOM 1399 N N . MET A 1 189 ? 21.592 -5.513 -5.810 1.00 89.81 189 MET A N 1
ATOM 1400 C CA . MET A 1 189 ? 21.996 -4.112 -5.721 1.00 89.81 189 MET A CA 1
ATOM 1401 C C . MET A 1 189 ? 22.498 -3.811 -4.306 1.00 89.81 189 MET A C 1
ATOM 1403 O O . MET A 1 189 ? 21.945 -4.325 -3.333 1.00 89.81 189 MET A O 1
ATOM 1407 N N . GLY A 1 190 ? 23.549 -3.005 -4.167 1.00 84.19 190 GLY A N 1
ATOM 1408 C CA . GLY A 1 190 ? 24.027 -2.575 -2.850 1.00 84.19 190 GLY A CA 1
ATOM 1409 C C . GLY A 1 190 ? 24.999 -1.401 -2.902 1.00 84.19 190 GLY A C 1
ATOM 1410 O O . GLY A 1 190 ? 25.548 -1.084 -3.959 1.00 84.19 190 GLY A O 1
ATOM 1411 N N . GLY A 1 191 ? 25.203 -0.749 -1.756 1.00 78.62 191 GLY A N 1
ATOM 1412 C CA . GLY A 1 191 ? 25.919 0.529 -1.674 1.00 78.62 191 GLY A CA 1
ATOM 1413 C C . GLY A 1 191 ? 25.120 1.697 -2.269 1.00 78.62 191 GLY A C 1
ATOM 1414 O O . GLY A 1 191 ? 23.925 1.571 -2.530 1.00 78.62 191 GLY A O 1
ATOM 1415 N N . ASN A 1 192 ? 25.775 2.839 -2.504 1.00 79.75 192 ASN A N 1
ATOM 1416 C CA . ASN A 1 192 ? 25.110 4.036 -3.037 1.00 79.75 192 ASN A CA 1
ATOM 1417 C C . ASN A 1 192 ? 24.812 3.915 -4.539 1.00 79.75 192 ASN A C 1
ATOM 1419 O O . ASN A 1 192 ? 25.696 4.138 -5.372 1.00 79.75 192 ASN A O 1
ATOM 1423 N N . VAL A 1 193 ? 23.571 3.580 -4.888 1.00 83.75 193 VAL A N 1
ATOM 1424 C CA . VAL A 1 193 ? 23.130 3.371 -6.277 1.00 83.75 193 VAL A CA 1
ATOM 1425 C C . VAL A 1 193 ? 22.008 4.339 -6.623 1.00 83.75 193 VAL A C 1
ATOM 1427 O O . VAL A 1 193 ? 21.113 4.569 -5.815 1.00 83.75 193 VAL A O 1
ATOM 1430 N N . LYS A 1 194 ? 22.052 4.887 -7.837 1.00 87.31 194 LYS A N 1
ATOM 1431 C CA . LYS A 1 194 ? 20.929 5.587 -8.459 1.00 87.31 194 LYS A CA 1
ATOM 1432 C C . LYS A 1 194 ? 20.597 4.907 -9.780 1.00 87.31 194 LYS A C 1
ATOM 1434 O O . LYS A 1 194 ? 21.477 4.779 -10.627 1.00 87.31 194 LYS A O 1
ATOM 1439 N N . PHE A 1 195 ? 19.368 4.455 -9.938 1.00 90.44 195 PHE A N 1
ATOM 1440 C CA . PHE A 1 195 ? 18.870 3.799 -11.136 1.00 90.44 195 PHE A CA 1
ATOM 1441 C C . PHE A 1 195 ? 17.698 4.614 -11.682 1.00 90.44 195 PHE A C 1
ATOM 1443 O O . PHE A 1 195 ? 16.790 4.920 -10.920 1.00 90.44 195 PHE A O 1
ATOM 1450 N N . PHE A 1 196 ? 17.758 4.970 -12.961 1.00 91.62 196 PHE A N 1
ATOM 1451 C CA . PHE A 1 196 ? 16.754 5.758 -13.672 1.00 91.62 196 PHE A CA 1
ATOM 1452 C C . PHE A 1 196 ? 16.413 5.035 -14.975 1.00 91.62 196 PHE A C 1
ATOM 1454 O O . PHE A 1 196 ? 17.320 4.899 -15.805 1.00 91.62 196 PHE A O 1
ATOM 1461 N N . ALA A 1 197 ? 15.177 4.570 -15.152 1.00 91.38 197 ALA A N 1
ATOM 1462 C CA . ALA A 1 197 ? 14.793 3.884 -16.385 1.00 91.38 197 ALA A CA 1
ATOM 1463 C C . ALA A 1 197 ? 14.401 4.900 -17.475 1.00 91.38 197 ALA A C 1
ATOM 1465 O O . ALA A 1 197 ? 15.167 5.102 -18.419 1.00 91.38 197 ALA A O 1
ATOM 1466 N N . GLY A 1 198 ? 13.376 5.716 -17.220 1.00 90.56 198 GLY A N 1
ATOM 1467 C CA . GLY A 1 198 ? 12.993 6.837 -18.077 1.00 90.56 198 GLY A CA 1
ATOM 1468 C C . GLY A 1 198 ? 11.575 6.683 -18.606 1.00 90.56 198 GLY A C 1
ATOM 1469 O O . GLY A 1 198 ? 10.657 6.527 -17.817 1.00 90.56 198 GLY A O 1
ATOM 1470 N N . ASP A 1 199 ? 11.383 6.812 -19.918 1.00 92.31 199 ASP A N 1
ATOM 1471 C CA . ASP A 1 199 ? 10.087 6.536 -20.556 1.00 92.31 199 ASP A CA 1
ATOM 1472 C C . ASP A 1 199 ? 10.099 5.121 -21.155 1.00 92.31 199 ASP A C 1
ATOM 1474 O O . ASP A 1 199 ? 10.997 4.826 -21.939 1.00 92.31 199 ASP A O 1
ATOM 1478 N N . GLY A 1 200 ? 9.076 4.298 -20.933 1.00 94.44 200 GLY A N 1
ATOM 1479 C CA . GLY A 1 200 ? 9.004 2.933 -21.465 1.00 94.44 200 GLY A CA 1
ATOM 1480 C C . GLY A 1 200 ? 8.328 1.960 -20.504 1.00 94.44 200 GLY A C 1
ATOM 1481 O O . GLY A 1 200 ? 7.975 2.318 -19.399 1.00 94.44 200 GLY A O 1
ATOM 1482 N N . ASN A 1 201 ? 8.066 0.722 -20.926 1.00 97.06 201 ASN A N 1
ATOM 1483 C CA . ASN A 1 201 ? 7.636 -0.330 -19.997 1.00 97.06 201 ASN A CA 1
ATOM 1484 C C . ASN A 1 201 ? 8.874 -1.096 -19.531 1.00 97.06 201 ASN A C 1
ATOM 1486 O O . ASN A 1 201 ? 9.262 -2.111 -20.124 1.00 97.06 201 ASN A O 1
ATOM 1490 N N . ASP A 1 202 ? 9.494 -0.598 -18.474 1.00 97.50 202 ASP A N 1
ATOM 1491 C CA . ASP A 1 202 ? 10.794 -1.038 -18.012 1.00 97.50 202 ASP A CA 1
ATOM 1492 C C . ASP A 1 202 ? 10.699 -2.203 -17.031 1.00 97.50 202 ASP A C 1
ATOM 1494 O O . ASP A 1 202 ? 9.726 -2.414 -16.303 1.00 97.50 202 ASP A O 1
ATOM 1498 N N . THR A 1 203 ? 11.742 -3.030 -17.000 1.00 98.44 203 THR A N 1
ATOM 1499 C CA . THR A 1 203 ? 11.812 -4.191 -16.115 1.00 98.44 203 THR A CA 1
ATOM 1500 C C . THR A 1 203 ? 13.133 -4.257 -15.359 1.00 98.44 203 THR A C 1
ATOM 1502 O O . THR A 1 203 ? 14.183 -4.510 -15.946 1.00 98.44 203 THR A O 1
ATOM 1505 N N . LEU A 1 204 ? 13.081 -4.179 -14.026 1.00 97.81 204 LEU A N 1
ATOM 1506 C CA . LEU A 1 204 ? 14.228 -4.400 -13.140 1.00 97.81 204 LEU A CA 1
ATOM 1507 C C . LEU A 1 204 ? 14.067 -5.699 -12.339 1.00 97.81 204 LEU A C 1
ATOM 1509 O O . LEU A 1 204 ? 13.159 -5.853 -11.521 1.00 97.81 204 LEU A O 1
ATOM 1513 N N . LYS A 1 205 ? 14.991 -6.642 -12.531 1.00 97.75 205 LYS A N 1
ATOM 1514 C CA . LYS A 1 205 ? 15.049 -7.920 -11.812 1.00 97.75 205 LYS A CA 1
ATOM 1515 C C . LYS A 1 205 ? 16.288 -7.985 -10.939 1.00 97.75 205 LYS A C 1
ATOM 1517 O O . LYS A 1 205 ? 17.407 -7.834 -11.422 1.00 97.75 205 LYS A O 1
ATOM 1522 N N . LEU A 1 206 ? 16.078 -8.260 -9.656 1.00 95.69 206 LEU A N 1
ATOM 1523 C CA . LEU A 1 206 ? 17.125 -8.395 -8.645 1.00 95.69 206 LEU A CA 1
ATOM 1524 C C . LEU A 1 206 ? 16.885 -9.658 -7.817 1.00 95.69 206 LEU A C 1
ATOM 1526 O O . LEU A 1 206 ? 15.740 -10.046 -7.608 1.00 95.69 206 LEU A O 1
ATOM 1530 N N . GLN A 1 207 ? 17.930 -10.274 -7.253 1.00 90.38 207 GLN A N 1
ATOM 1531 C CA . GLN A 1 207 ? 17.738 -11.268 -6.177 1.00 90.38 207 GLN A CA 1
ATOM 1532 C C . GLN A 1 207 ? 17.717 -10.634 -4.785 1.00 90.38 207 GLN A C 1
ATOM 1534 O O . GLN A 1 207 ? 17.470 -11.323 -3.802 1.00 90.38 207 GLN A O 1
ATOM 1539 N N . GLY A 1 208 ? 17.990 -9.337 -4.680 1.00 93.06 208 GLY A N 1
ATOM 1540 C CA . GLY A 1 208 ? 17.867 -8.596 -3.436 1.00 93.06 208 GLY A CA 1
ATOM 1541 C C . GLY A 1 208 ? 18.597 -7.259 -3.465 1.00 93.06 208 GLY A C 1
ATOM 1542 O O . GLY A 1 208 ? 19.465 -7.016 -4.309 1.00 93.06 208 GLY A O 1
ATOM 1543 N N . ILE A 1 209 ? 18.258 -6.413 -2.498 1.00 93.00 209 ILE A N 1
ATOM 1544 C CA . ILE A 1 209 ? 18.891 -5.129 -2.216 1.00 93.00 209 ILE A CA 1
ATOM 1545 C C . ILE A 1 209 ? 19.536 -5.199 -0.830 1.00 93.00 209 ILE A C 1
ATOM 1547 O O . ILE A 1 209 ? 18.912 -5.621 0.147 1.00 93.00 209 ILE A O 1
ATOM 1551 N N . SER A 1 210 ? 20.810 -4.832 -0.746 1.00 87.25 210 SER A N 1
ATOM 1552 C CA . SER A 1 210 ? 21.605 -4.882 0.480 1.00 87.25 210 SER A CA 1
ATOM 1553 C C . SER A 1 210 ? 22.078 -3.481 0.839 1.00 87.25 210 SER A C 1
ATOM 1555 O O . SER A 1 210 ? 22.917 -2.935 0.127 1.00 87.25 210 SER A O 1
ATOM 1557 N N . GLY A 1 211 ? 21.601 -2.946 1.964 1.00 80.81 211 GLY A N 1
ATOM 1558 C CA . GLY A 1 211 ? 22.127 -1.702 2.537 1.00 80.81 211 GLY A CA 1
ATOM 1559 C C . GLY A 1 211 ? 23.261 -1.922 3.540 1.00 80.81 211 GLY A C 1
ATOM 1560 O O . GLY A 1 211 ? 23.941 -0.972 3.888 1.00 80.81 211 GLY A O 1
ATOM 1561 N N . TYR A 1 212 ? 23.530 -3.166 3.960 1.00 72.31 212 TYR A N 1
ATOM 1562 C CA . TYR A 1 212 ? 24.719 -3.509 4.747 1.00 72.31 212 TYR A CA 1
ATOM 1563 C C . TYR A 1 212 ? 25.304 -4.867 4.346 1.00 72.31 212 TYR A C 1
ATOM 1565 O O . TYR A 1 212 ? 24.641 -5.902 4.383 1.00 72.31 212 TYR A O 1
ATOM 1573 N N . GLY A 1 213 ? 26.591 -4.887 4.022 1.00 61.19 213 GLY A N 1
ATOM 1574 C CA . GLY A 1 213 ? 27.375 -6.064 3.660 1.00 61.19 213 GLY A CA 1
ATOM 1575 C C . GLY A 1 213 ? 28.370 -6.490 4.755 1.00 61.19 213 GLY A C 1
ATOM 1576 O O . GLY A 1 213 ? 28.903 -5.668 5.502 1.00 61.19 213 GLY A O 1
ATOM 1577 N N . PRO A 1 214 ? 28.701 -7.792 4.860 1.00 51.31 214 PRO A N 1
ATOM 1578 C CA . PRO A 1 214 ? 29.586 -8.308 5.901 1.00 51.31 214 PRO A CA 1
ATOM 1579 C C . PRO A 1 214 ? 31.006 -7.722 5.807 1.00 51.31 214 PRO A C 1
ATOM 1581 O O . PRO A 1 214 ? 31.738 -7.932 4.837 1.00 51.31 214 PRO A O 1
ATOM 1584 N N . THR A 1 215 ? 31.438 -7.060 6.883 1.00 49.97 215 THR A N 1
ATOM 1585 C CA . THR A 1 215 ? 32.718 -6.326 6.990 1.00 49.97 215 THR A CA 1
ATOM 1586 C C . THR A 1 215 ? 33.985 -7.175 6.828 1.00 49.97 215 THR A C 1
ATOM 1588 O O . THR A 1 215 ? 35.070 -6.629 6.633 1.00 49.97 215 THR A O 1
ATOM 1591 N N . TRP A 1 216 ? 33.898 -8.507 6.916 1.00 51.62 216 TRP A N 1
ATOM 1592 C CA . TRP A 1 216 ? 35.074 -9.385 7.041 1.00 51.62 216 TRP A CA 1
ATOM 1593 C C . TRP A 1 216 ? 35.561 -10.032 5.739 1.00 51.62 216 TRP A C 1
ATOM 1595 O O . TRP A 1 216 ? 36.549 -10.759 5.775 1.00 51.62 216 TRP A O 1
ATOM 1605 N N . ASN A 1 217 ? 34.907 -9.796 4.595 1.00 49.12 217 ASN A N 1
ATOM 1606 C CA . ASN A 1 217 ? 35.287 -10.440 3.327 1.00 49.12 217 ASN A CA 1
ATOM 1607 C C . ASN A 1 217 ? 35.119 -9.576 2.068 1.00 49.12 217 ASN A C 1
ATOM 1609 O O . ASN A 1 217 ? 35.393 -10.082 0.978 1.00 49.12 217 ASN A O 1
ATOM 1613 N N . TYR A 1 218 ? 34.683 -8.318 2.186 1.00 51.88 218 TYR A N 1
ATOM 1614 C CA . TYR A 1 218 ? 34.410 -7.488 1.017 1.00 51.88 218 TYR A CA 1
ATOM 1615 C C . TYR A 1 218 ? 35.053 -6.101 1.073 1.00 51.88 218 TYR A C 1
ATOM 1617 O O . TYR A 1 218 ? 35.157 -5.461 2.122 1.00 51.88 218 TYR A O 1
ATOM 1625 N N . TYR A 1 219 ? 35.468 -5.669 -0.115 1.00 49.47 219 TYR A N 1
ATOM 1626 C CA . TYR A 1 219 ? 36.067 -4.398 -0.489 1.00 49.47 219 TYR A CA 1
ATOM 1627 C C . TYR A 1 219 ? 35.039 -3.259 -0.412 1.00 49.47 219 TYR A C 1
ATOM 1629 O O . TYR A 1 219 ? 34.803 -2.588 -1.403 1.00 49.47 219 TYR A O 1
ATOM 1637 N N . GLY A 1 220 ? 34.399 -3.049 0.749 1.00 50.06 220 GLY A N 1
ATOM 1638 C CA . GLY A 1 220 ? 33.530 -1.882 0.909 1.00 50.06 220 GLY A CA 1
ATOM 1639 C C . GLY A 1 220 ? 32.222 -1.976 1.662 1.00 50.06 220 GLY A C 1
ATOM 1640 O O . GLY A 1 220 ? 31.510 -0.985 1.732 1.00 50.06 220 GLY A O 1
ATOM 1641 N N . GLY A 1 221 ? 31.871 -3.134 2.207 1.00 62.72 221 GLY A N 1
ATOM 1642 C CA . GLY A 1 221 ? 30.707 -3.235 3.085 1.00 62.72 221 GLY A CA 1
ATOM 1643 C C . GLY A 1 221 ? 29.334 -2.990 2.448 1.00 62.72 221 GLY A C 1
ATOM 1644 O O . GLY A 1 221 ? 28.388 -3.109 3.199 1.00 62.72 221 GLY A O 1
ATOM 1645 N N . MET A 1 222 ? 29.191 -2.716 1.139 1.00 72.75 222 MET A N 1
ATOM 1646 C CA . MET A 1 222 ? 27.888 -2.508 0.460 1.00 72.75 222 MET A CA 1
ATOM 1647 C C . MET A 1 222 ? 26.944 -1.559 1.220 1.00 72.75 222 MET A C 1
ATOM 1649 O O . MET A 1 222 ? 25.734 -1.762 1.232 1.00 72.75 222 MET A O 1
ATOM 1653 N N . ASP A 1 223 ? 27.536 -0.574 1.891 1.00 74.00 223 ASP A N 1
ATOM 1654 C CA . ASP A 1 223 ? 26.863 0.332 2.814 1.00 74.00 223 ASP A CA 1
ATOM 1655 C C . ASP A 1 223 ? 26.489 1.619 2.078 1.00 74.00 223 ASP A C 1
ATOM 1657 O O . ASP A 1 223 ? 27.340 2.218 1.397 1.00 74.00 223 ASP A O 1
ATOM 1661 N N . GLY A 1 224 ? 25.217 1.998 2.160 1.00 76.12 224 GLY A N 1
ATOM 1662 C CA . GLY A 1 224 ? 24.672 3.162 1.471 1.00 76.12 224 GLY A CA 1
ATOM 1663 C C . GLY A 1 224 ? 23.225 2.998 1.021 1.00 76.12 224 GLY A C 1
ATOM 1664 O O . GLY A 1 224 ? 22.667 1.898 1.012 1.00 76.12 224 GLY A O 1
ATOM 1665 N N . ALA A 1 225 ? 22.648 4.113 0.584 1.00 82.38 225 ALA A N 1
ATOM 1666 C CA . ALA A 1 225 ? 21.261 4.201 0.159 1.00 82.38 225 ALA A CA 1
ATOM 1667 C C . ALA A 1 225 ? 21.084 3.945 -1.345 1.00 82.38 225 ALA A C 1
ATOM 1669 O O . ALA A 1 225 ? 21.930 4.314 -2.161 1.00 82.38 225 ALA A O 1
ATOM 1670 N N . GLN A 1 226 ? 19.958 3.349 -1.727 1.00 88.56 226 GLN A N 1
ATOM 1671 C CA . GLN A 1 226 ? 19.606 3.120 -3.131 1.00 88.56 226 GLN A CA 1
ATOM 1672 C C . GLN A 1 226 ? 18.431 4.008 -3.528 1.00 88.56 226 GLN A C 1
ATOM 1674 O O . GLN A 1 226 ? 17.488 4.156 -2.756 1.00 88.56 226 GLN A O 1
ATOM 1679 N N . VAL A 1 227 ? 18.480 4.572 -4.731 1.00 91.12 227 VAL A N 1
ATOM 1680 C CA . VAL A 1 227 ? 17.356 5.264 -5.367 1.00 91.12 227 VAL A CA 1
ATOM 1681 C C . VAL A 1 227 ? 17.076 4.564 -6.687 1.00 91.12 227 VAL A C 1
ATOM 1683 O O . VAL A 1 227 ? 17.983 4.423 -7.506 1.00 91.12 227 VAL A O 1
ATOM 1686 N N . ILE A 1 228 ? 15.847 4.108 -6.866 1.00 96.00 228 ILE A N 1
ATOM 1687 C CA . ILE A 1 228 ? 15.339 3.497 -8.090 1.00 96.00 228 ILE A CA 1
ATOM 1688 C C . ILE A 1 228 ? 14.160 4.354 -8.533 1.00 96.00 228 ILE A C 1
ATOM 1690 O O . ILE A 1 228 ? 13.266 4.608 -7.734 1.00 96.00 228 ILE A O 1
ATOM 1694 N N . ASP A 1 229 ? 14.199 4.815 -9.768 1.00 96.75 229 ASP A N 1
ATOM 1695 C CA . ASP A 1 229 ? 13.188 5.655 -10.395 1.00 96.75 229 ASP A CA 1
ATOM 1696 C C . ASP A 1 229 ? 12.895 5.043 -11.765 1.00 96.75 229 ASP A C 1
ATOM 1698 O O . ASP A 1 229 ? 13.802 4.943 -12.600 1.00 96.75 229 ASP A O 1
ATOM 1702 N N . MET A 1 230 ? 11.692 4.498 -11.928 1.00 97.50 230 MET A N 1
ATOM 1703 C CA . MET A 1 230 ? 11.313 3.776 -13.142 1.00 97.50 230 MET A CA 1
ATOM 1704 C C . MET A 1 230 ? 10.794 4.754 -14.202 1.00 97.50 230 MET A C 1
ATOM 1706 O O . MET A 1 230 ? 11.357 4.783 -15.287 1.00 97.50 230 MET A O 1
ATOM 1710 N N . GLY A 1 231 ? 9.942 5.710 -13.837 1.00 96.06 231 GLY A N 1
ATOM 1711 C CA . GLY A 1 231 ? 9.658 6.881 -14.664 1.00 96.06 231 GLY A CA 1
ATOM 1712 C C . GLY A 1 231 ? 8.252 6.848 -15.246 1.00 96.06 231 GLY A C 1
ATOM 1713 O O . GLY A 1 231 ? 7.299 7.042 -14.501 1.00 96.06 231 GLY A O 1
ATOM 1714 N N . THR A 1 232 ? 8.098 6.737 -16.567 1.00 96.75 232 THR A N 1
ATOM 1715 C CA . THR A 1 232 ? 6.769 6.671 -17.200 1.00 96.75 232 THR A CA 1
ATOM 1716 C C . THR A 1 232 ? 6.591 5.394 -18.001 1.00 96.75 232 THR A C 1
ATOM 1718 O O . THR A 1 232 ? 7.467 5.033 -18.772 1.00 96.75 232 THR A O 1
ATOM 1721 N N . GLY A 1 233 ? 5.403 4.797 -17.938 1.00 97.31 233 GLY A N 1
ATOM 1722 C CA . GLY A 1 233 ? 5.048 3.550 -18.614 1.00 97.31 233 GLY A CA 1
ATOM 1723 C C . GLY A 1 233 ? 4.669 2.467 -17.607 1.00 97.31 233 GLY A C 1
ATOM 1724 O O . GLY A 1 233 ? 4.556 2.741 -16.429 1.00 97.31 233 GLY A O 1
ATOM 1725 N N . ASN A 1 234 ? 4.333 1.255 -18.062 1.00 98.50 234 ASN A N 1
ATOM 1726 C CA . ASN A 1 234 ? 3.878 0.200 -17.144 1.00 98.50 234 ASN A CA 1
ATOM 1727 C C . ASN A 1 234 ? 5.074 -0.630 -16.676 1.00 98.50 234 ASN A C 1
ATOM 1729 O O . ASN A 1 234 ? 5.440 -1.632 -17.307 1.00 98.50 234 ASN A O 1
ATOM 1733 N N . ASP A 1 235 ? 5.661 -0.219 -15.565 1.00 98.69 235 ASP A N 1
ATOM 1734 C CA . ASP A 1 235 ? 6.947 -0.704 -15.103 1.00 98.69 235 ASP A CA 1
ATOM 1735 C C . ASP A 1 235 ? 6.835 -1.927 -14.200 1.00 98.69 235 ASP A C 1
ATOM 1737 O O . ASP A 1 235 ? 5.858 -2.173 -13.487 1.00 98.69 235 ASP A O 1
ATOM 1741 N N . THR A 1 236 ? 7.873 -2.759 -14.221 1.00 98.88 236 THR A N 1
ATOM 1742 C CA . THR A 1 236 ? 7.941 -3.977 -13.416 1.00 98.88 236 THR A CA 1
ATOM 1743 C C . THR A 1 236 ? 9.252 -4.074 -12.652 1.00 98.88 236 THR A C 1
ATOM 1745 O O . THR A 1 236 ? 10.319 -4.296 -13.219 1.00 98.88 236 THR A O 1
ATOM 1748 N N . ILE A 1 237 ? 9.168 -4.070 -11.323 1.00 98.81 237 ILE A N 1
ATOM 1749 C CA . ILE A 1 237 ? 10.279 -4.437 -10.447 1.00 98.81 237 ILE A CA 1
ATOM 1750 C C . ILE A 1 237 ? 9.999 -5.798 -9.805 1.00 98.81 237 ILE A C 1
ATOM 1752 O O . ILE A 1 237 ? 8.993 -6.006 -9.124 1.00 98.81 237 ILE A O 1
ATOM 1756 N N . ALA A 1 238 ? 10.932 -6.736 -9.957 1.00 98.62 238 ALA A N 1
ATOM 1757 C CA . ALA A 1 238 ? 10.895 -8.035 -9.294 1.00 98.62 238 ALA A CA 1
ATOM 1758 C C . ALA A 1 238 ? 12.166 -8.263 -8.469 1.00 98.62 238 ALA A C 1
ATOM 1760 O O . ALA A 1 238 ? 13.256 -8.442 -9.010 1.00 98.62 238 ALA A O 1
ATOM 1761 N N . ILE A 1 239 ? 12.013 -8.312 -7.147 1.00 98.38 239 ILE A N 1
ATOM 1762 C CA . ILE A 1 239 ? 13.103 -8.529 -6.195 1.00 98.38 239 ILE A CA 1
ATOM 1763 C C . ILE A 1 239 ? 12.893 -9.889 -5.528 1.00 98.38 239 ILE A C 1
ATOM 1765 O O . ILE A 1 239 ? 12.004 -10.064 -4.691 1.00 98.38 239 ILE A O 1
ATOM 1769 N N . ASP A 1 240 ? 13.704 -10.873 -5.910 1.00 96.69 240 ASP A N 1
ATOM 1770 C CA . ASP A 1 240 ? 13.722 -12.199 -5.294 1.00 96.69 240 ASP A CA 1
ATOM 1771 C C . ASP A 1 240 ? 14.418 -12.152 -3.914 1.00 96.69 240 ASP A C 1
ATOM 1773 O O . ASP A 1 240 ? 14.560 -11.097 -3.294 1.00 96.69 240 ASP A O 1
ATOM 1777 N N . LYS A 1 241 ? 14.802 -13.307 -3.380 1.00 92.19 241 LYS A N 1
ATOM 1778 C CA . LYS A 1 241 ? 15.558 -13.459 -2.136 1.00 92.19 241 LYS A CA 1
ATOM 1779 C C . LYS A 1 241 ? 17.030 -13.730 -2.421 1.00 92.19 241 LYS A C 1
ATOM 1781 O O . LYS A 1 241 ? 17.360 -14.406 -3.400 1.00 92.19 241 LYS A O 1
ATOM 1786 N N . PHE A 1 242 ? 17.900 -13.366 -1.477 1.00 84.50 242 PHE A N 1
ATOM 1787 C CA . PHE A 1 242 ? 19.342 -13.648 -1.500 1.00 84.50 242 PHE A CA 1
ATOM 1788 C C . PHE A 1 242 ? 19.702 -15.146 -1.334 1.00 84.50 242 PHE A C 1
ATOM 1790 O O . PHE A 1 242 ? 20.571 -15.525 -0.548 1.00 84.50 242 PHE A O 1
ATOM 1797 N N . THR A 1 243 ? 19.070 -16.042 -2.094 1.00 80.56 243 THR A N 1
ATOM 1798 C CA . THR A 1 243 ? 19.239 -17.504 -2.006 1.00 80.56 243 THR A CA 1
ATOM 1799 C C . THR A 1 243 ? 20.635 -17.981 -2.411 1.00 80.56 243 THR A C 1
ATOM 1801 O O . THR A 1 243 ? 21.085 -19.036 -1.966 1.00 80.56 243 THR A O 1
ATOM 1804 N N . ASN A 1 244 ? 21.352 -17.190 -3.213 1.00 77.56 244 ASN A N 1
ATOM 1805 C CA . ASN A 1 244 ? 22.692 -17.510 -3.702 1.00 77.56 244 ASN A CA 1
ATOM 1806 C C . ASN A 1 244 ? 23.828 -16.990 -2.796 1.00 77.56 244 ASN A C 1
ATOM 1808 O O . ASN A 1 244 ? 25.003 -17.249 -3.078 1.00 77.56 244 ASN A O 1
ATOM 1812 N N . MET A 1 245 ? 23.507 -16.300 -1.692 1.00 79.00 245 MET A N 1
ATOM 1813 C CA . MET A 1 245 ? 24.485 -15.792 -0.720 1.00 79.00 245 MET A CA 1
ATOM 1814 C C . MET A 1 245 ? 24.894 -16.885 0.280 1.00 79.00 245 MET A C 1
ATOM 1816 O O . MET A 1 245 ? 24.432 -16.947 1.419 1.00 79.00 245 MET A O 1
ATOM 1820 N N . THR A 1 246 ? 25.767 -17.797 -0.149 1.00 79.31 246 THR A N 1
ATOM 1821 C CA . THR A 1 246 ? 26.150 -19.008 0.609 1.00 79.31 246 THR A CA 1
ATOM 1822 C C . THR A 1 246 ? 26.776 -18.769 1.988 1.00 79.31 246 THR A C 1
ATOM 1824 O O . THR A 1 246 ? 26.772 -19.678 2.817 1.00 79.31 246 THR A O 1
ATOM 1827 N N . ARG A 1 247 ? 27.341 -17.584 2.245 1.00 78.62 247 ARG A N 1
ATOM 1828 C CA . ARG A 1 247 ? 27.926 -17.208 3.543 1.00 78.62 247 ARG A CA 1
ATOM 1829 C C . ARG A 1 247 ? 26.926 -16.562 4.499 1.00 78.62 247 ARG A C 1
ATOM 1831 O O . ARG A 1 247 ? 27.270 -16.357 5.661 1.00 78.62 247 ARG A O 1
ATOM 1838 N N . TRP A 1 248 ? 25.733 -16.219 4.023 1.00 82.69 248 TRP A N 1
ATOM 1839 C CA . TRP A 1 248 ? 24.684 -15.614 4.836 1.00 82.69 248 TRP A CA 1
ATOM 1840 C C . TRP A 1 248 ? 23.982 -16.672 5.682 1.00 82.69 248 TRP A C 1
ATOM 1842 O O . TRP A 1 248 ? 23.940 -17.851 5.319 1.00 82.69 248 TRP A O 1
ATOM 1852 N N . SER A 1 249 ? 23.425 -16.263 6.823 1.00 86.94 249 SER A N 1
ATOM 1853 C CA . SER A 1 249 ? 22.592 -17.178 7.594 1.00 86.94 249 SER A CA 1
ATOM 1854 C C . SER A 1 249 ? 21.310 -17.499 6.819 1.00 86.94 249 SER A C 1
ATOM 1856 O O . SER A 1 249 ? 20.838 -16.705 6.006 1.00 86.94 249 SER A O 1
ATOM 1858 N N . SER A 1 250 ? 20.691 -18.649 7.095 1.00 88.44 250 SER A N 1
ATOM 1859 C CA . SER A 1 250 ? 19.406 -18.995 6.472 1.00 88.44 250 SER A CA 1
ATOM 1860 C C . SER A 1 250 ? 18.281 -18.013 6.816 1.00 88.44 250 SER A C 1
ATOM 1862 O O . SER A 1 250 ? 17.286 -17.993 6.101 1.00 88.44 250 SER A O 1
ATOM 1864 N N . ALA A 1 251 ? 18.419 -17.227 7.893 1.00 87.38 251 ALA A N 1
ATOM 1865 C CA . ALA A 1 251 ? 17.497 -16.141 8.217 1.00 87.38 251 ALA A CA 1
ATOM 1866 C C . ALA A 1 251 ? 17.742 -14.924 7.312 1.00 87.38 251 ALA A C 1
ATOM 1868 O O . ALA A 1 251 ? 16.792 -14.354 6.782 1.00 87.38 251 ALA A O 1
ATOM 1869 N N . ASP A 1 252 ? 19.008 -14.578 7.071 1.00 86.44 252 ASP A N 1
ATOM 1870 C CA . ASP A 1 252 ? 19.374 -13.432 6.235 1.00 86.44 252 ASP A CA 1
ATOM 1871 C C . ASP A 1 252 ? 19.018 -13.664 4.760 1.00 86.44 252 ASP A C 1
ATOM 1873 O O . ASP A 1 252 ? 18.544 -12.755 4.083 1.00 86.44 252 ASP A O 1
ATOM 1877 N N . GLN A 1 253 ? 19.151 -14.906 4.281 1.00 89.56 253 GLN A N 1
ATOM 1878 C CA . GLN A 1 253 ? 18.776 -15.313 2.919 1.00 89.56 253 GLN A CA 1
ATOM 1879 C C . GLN A 1 253 ? 17.266 -15.229 2.635 1.00 89.56 253 GLN A C 1
ATOM 1881 O O . GLN A 1 253 ? 16.864 -15.408 1.489 1.00 89.56 253 GLN A O 1
ATOM 1886 N N . GLN A 1 254 ? 16.412 -14.999 3.643 1.00 92.06 254 GLN A N 1
ATOM 1887 C CA . GLN A 1 254 ? 14.973 -14.786 3.426 1.00 92.06 254 GLN A CA 1
ATOM 1888 C C . GLN A 1 254 ? 14.624 -13.344 3.061 1.00 92.06 254 GLN A C 1
ATOM 1890 O O . GLN A 1 254 ? 13.479 -13.078 2.693 1.00 92.06 254 GLN A O 1
ATOM 1895 N N . ASN A 1 255 ? 15.572 -12.417 3.192 1.00 93.00 255 ASN A N 1
ATOM 1896 C CA . ASN A 1 255 ? 15.335 -11.012 2.913 1.00 93.00 255 ASN A CA 1
ATOM 1897 C C . ASN A 1 255 ? 15.486 -10.738 1.414 1.00 93.00 255 ASN A C 1
ATOM 1899 O O . ASN A 1 255 ? 16.419 -11.225 0.773 1.00 93.00 255 ASN A O 1
ATOM 1903 N N . SER A 1 256 ? 14.559 -9.944 0.891 1.00 96.56 256 SER A N 1
ATOM 1904 C CA . SER A 1 256 ? 14.709 -9.256 -0.393 1.00 96.56 256 SER A CA 1
ATOM 1905 C C . SER A 1 256 ? 15.362 -7.895 -0.188 1.00 96.56 256 SER A C 1
ATOM 1907 O O . SER A 1 256 ? 16.134 -7.459 -1.028 1.00 96.56 256 SER A O 1
ATOM 1909 N N . PHE A 1 257 ? 15.104 -7.263 0.959 1.00 94.75 257 PHE A N 1
ATOM 1910 C CA . PHE A 1 257 ? 15.775 -6.047 1.402 1.00 94.75 257 PHE A CA 1
ATOM 1911 C C . PHE A 1 257 ? 16.476 -6.338 2.723 1.00 94.75 257 PHE A C 1
ATOM 1913 O O . PHE A 1 257 ? 15.821 -6.647 3.720 1.00 94.75 257 PHE A O 1
ATOM 1920 N N . TYR A 1 258 ? 17.804 -6.298 2.723 1.00 90.75 258 TYR A N 1
ATOM 1921 C CA . TYR A 1 258 ? 18.628 -6.640 3.877 1.00 90.75 258 TYR A CA 1
ATOM 1922 C C . TYR A 1 258 ? 19.322 -5.397 4.427 1.00 90.75 258 TYR A C 1
ATOM 1924 O O . TYR A 1 258 ? 20.230 -4.871 3.781 1.00 90.75 258 TYR A O 1
ATOM 1932 N N . TYR A 1 259 ? 18.902 -4.965 5.624 1.00 88.00 259 TYR A N 1
ATOM 1933 C CA . TYR A 1 259 ? 19.406 -3.760 6.293 1.00 88.00 259 TYR A CA 1
ATOM 1934 C C . TYR A 1 259 ? 19.409 -2.554 5.345 1.00 88.00 259 TYR A C 1
ATOM 1936 O O . TYR A 1 259 ? 20.440 -1.930 5.125 1.00 88.00 259 TYR A O 1
ATOM 1944 N N . SER A 1 260 ? 18.284 -2.318 4.673 1.00 88.69 260 SER A N 1
ATOM 1945 C CA . SER A 1 260 ? 18.216 -1.374 3.559 1.00 88.69 260 SER A CA 1
ATOM 1946 C C . SER A 1 260 ? 17.760 0.021 3.981 1.00 88.69 260 SER A C 1
ATOM 1948 O O . SER A 1 260 ? 16.965 0.175 4.910 1.00 88.69 260 SER A O 1
ATOM 1950 N N . THR A 1 261 ? 18.200 1.006 3.200 1.00 88.06 261 THR A N 1
ATOM 1951 C CA . THR A 1 261 ? 17.615 2.345 3.101 1.00 88.06 261 THR A CA 1
ATOM 1952 C C . THR A 1 261 ? 17.422 2.635 1.612 1.00 88.06 261 THR A C 1
ATOM 1954 O O . THR A 1 261 ? 18.339 3.080 0.921 1.00 88.06 261 THR A O 1
ATOM 1957 N N . THR A 1 262 ? 16.249 2.301 1.082 1.00 91.62 262 THR A N 1
ATOM 1958 C CA . THR A 1 262 ? 15.981 2.333 -0.363 1.00 91.62 262 THR A CA 1
ATOM 1959 C C . THR A 1 262 ? 14.780 3.215 -0.678 1.00 91.62 262 THR A C 1
ATOM 1961 O O . THR A 1 262 ? 13.733 3.035 -0.065 1.00 91.62 262 THR A O 1
ATOM 1964 N N . LYS A 1 263 ? 14.923 4.123 -1.646 1.00 94.88 263 LYS A N 1
ATOM 1965 C CA . LYS A 1 263 ? 13.833 4.859 -2.293 1.00 94.88 263 LYS A CA 1
ATOM 1966 C C . LYS A 1 263 ? 13.494 4.179 -3.624 1.00 94.88 263 LYS A C 1
ATOM 1968 O O . LYS A 1 263 ? 14.396 3.977 -4.434 1.00 94.88 263 LYS A O 1
ATOM 1973 N N . ILE A 1 264 ? 12.232 3.823 -3.838 1.00 98.31 264 ILE A N 1
ATOM 1974 C CA . ILE A 1 264 ? 11.694 3.327 -5.110 1.00 98.31 264 ILE A CA 1
ATOM 1975 C C . ILE A 1 264 ? 10.552 4.246 -5.526 1.00 98.31 264 ILE A C 1
ATOM 1977 O O . ILE A 1 264 ? 9.605 4.408 -4.759 1.00 98.31 264 ILE A O 1
ATOM 1981 N N . LEU A 1 265 ? 10.659 4.810 -6.722 1.00 98.62 265 LEU A N 1
ATOM 1982 C CA . LEU A 1 265 ? 9.614 5.542 -7.424 1.00 98.62 265 LEU A CA 1
ATOM 1983 C C . LEU A 1 265 ? 9.229 4.709 -8.648 1.00 98.62 265 LEU A C 1
ATOM 1985 O O . LEU A 1 265 ? 10.107 4.412 -9.461 1.00 98.62 265 LEU A O 1
ATOM 1989 N N . MET A 1 266 ? 7.972 4.273 -8.732 1.00 98.62 266 MET A N 1
ATOM 1990 C CA . MET A 1 266 ? 7.483 3.552 -9.914 1.00 98.62 266 MET A CA 1
ATOM 1991 C C . MET A 1 266 ? 7.056 4.557 -10.993 1.00 98.62 266 MET A C 1
ATOM 1993 O O . MET A 1 266 ? 7.674 4.571 -12.046 1.00 98.62 266 MET A O 1
ATOM 1997 N N . GLY A 1 267 ? 6.222 5.542 -10.651 1.00 98.06 267 GLY A N 1
ATOM 1998 C CA . GLY A 1 267 ? 6.008 6.725 -11.486 1.00 98.06 267 GLY A CA 1
ATOM 1999 C C . GLY A 1 267 ? 4.633 6.726 -12.143 1.00 98.06 267 GLY A C 1
ATOM 2000 O O . GLY A 1 267 ? 3.649 6.474 -11.463 1.00 98.06 267 GLY A O 1
ATOM 2001 N N . ASP A 1 268 ? 4.530 7.122 -13.410 1.00 97.69 268 ASP A N 1
ATOM 2002 C CA . ASP A 1 268 ? 3.236 7.174 -14.104 1.00 97.69 268 ASP A CA 1
ATOM 2003 C C . ASP A 1 268 ? 2.997 5.884 -14.888 1.00 97.69 268 ASP A C 1
ATOM 2005 O O . ASP A 1 268 ? 3.754 5.602 -15.814 1.00 97.69 268 ASP A O 1
ATOM 2009 N N . GLY A 1 269 ? 1.885 5.181 -14.671 1.00 98.25 269 GLY A N 1
ATOM 2010 C CA . GLY A 1 269 ? 1.611 3.978 -15.444 1.00 98.25 269 GLY A CA 1
ATOM 2011 C C . GLY A 1 269 ? 0.632 3.002 -14.824 1.00 98.25 269 GLY A C 1
ATOM 2012 O O . GLY A 1 269 ? -0.464 3.354 -14.408 1.00 98.25 269 GLY A O 1
ATOM 2013 N N . LYS A 1 270 ? 0.972 1.722 -14.917 1.00 98.62 270 LYS A N 1
ATOM 2014 C CA . LYS A 1 270 ? 0.271 0.636 -14.238 1.00 98.62 270 LYS A CA 1
ATOM 2015 C C . LYS A 1 270 ? 1.329 -0.356 -13.810 1.00 98.62 270 LYS A C 1
ATOM 2017 O O . LYS A 1 270 ? 1.628 -1.332 -14.510 1.00 98.62 270 LYS A O 1
ATOM 2022 N N . ASP A 1 271 ? 1.851 -0.109 -12.634 1.00 98.88 271 ASP A N 1
ATOM 2023 C CA . ASP A 1 271 ? 3.142 -0.603 -12.236 1.00 98.88 271 ASP A CA 1
ATOM 2024 C C . ASP A 1 271 ? 3.027 -1.809 -11.322 1.00 98.88 271 ASP A C 1
ATOM 2026 O O . ASP A 1 271 ? 2.030 -2.065 -10.640 1.00 98.88 271 ASP A O 1
ATOM 2030 N N . THR A 1 272 ? 4.068 -2.634 -11.339 1.00 98.94 272 THR A N 1
ATOM 2031 C CA . THR A 1 272 ? 4.128 -3.850 -10.536 1.00 98.94 272 THR A CA 1
ATOM 2032 C C . THR A 1 272 ? 5.448 -3.947 -9.787 1.00 98.94 272 THR A C 1
ATOM 2034 O O . THR A 1 272 ? 6.498 -4.206 -10.371 1.00 98.94 272 THR A O 1
ATOM 2037 N N . LEU A 1 273 ? 5.382 -3.872 -8.457 1.00 98.88 273 LEU A N 1
ATOM 2038 C CA . LEU A 1 273 ? 6.504 -4.118 -7.554 1.00 98.88 273 LEU A CA 1
ATOM 2039 C C . LEU A 1 273 ? 6.291 -5.425 -6.780 1.00 98.88 273 LEU A C 1
ATOM 2041 O O . LEU A 1 273 ? 5.447 -5.530 -5.890 1.00 98.88 273 LEU A O 1
ATOM 2045 N N . THR A 1 274 ? 7.088 -6.449 -7.083 1.00 98.88 274 THR A N 1
ATOM 2046 C CA . THR A 1 274 ? 7.055 -7.739 -6.378 1.00 98.88 274 THR A CA 1
ATOM 2047 C C . THR A 1 274 ? 8.316 -7.966 -5.555 1.00 98.88 274 THR A C 1
ATOM 2049 O O . THR A 1 274 ? 9.422 -8.026 -6.082 1.00 98.88 274 THR A O 1
ATOM 2052 N N . ILE A 1 275 ? 8.132 -8.218 -4.261 1.00 98.81 275 ILE A N 1
ATOM 2053 C CA . ILE A 1 275 ? 9.177 -8.490 -3.275 1.00 98.81 275 ILE A CA 1
ATOM 2054 C C . ILE A 1 275 ? 8.953 -9.905 -2.727 1.00 98.81 275 ILE A C 1
ATOM 2056 O O . ILE A 1 275 ? 7.966 -10.190 -2.046 1.00 98.81 275 ILE A O 1
ATOM 2060 N N . ALA A 1 276 ? 9.842 -10.843 -3.055 1.00 98.50 276 ALA A N 1
ATOM 2061 C CA . ALA A 1 276 ? 9.636 -12.266 -2.772 1.00 98.50 276 ALA A CA 1
ATOM 2062 C C . ALA A 1 276 ? 9.915 -12.669 -1.315 1.00 98.50 276 ALA A C 1
ATOM 2064 O O . ALA A 1 276 ? 9.487 -13.742 -0.873 1.00 98.50 276 ALA A O 1
ATOM 2065 N N . GLY A 1 277 ? 10.666 -11.853 -0.586 1.00 97.44 277 GLY A N 1
ATOM 2066 C CA . GLY A 1 277 ? 11.106 -12.088 0.779 1.00 97.44 277 GLY A CA 1
ATOM 2067 C C . GLY A 1 277 ? 10.680 -11.001 1.744 1.00 97.44 277 GLY A C 1
ATOM 2068 O O . GLY A 1 277 ? 9.676 -10.321 1.546 1.00 97.44 277 GLY A O 1
ATOM 2069 N N . ASN A 1 278 ? 11.436 -10.899 2.832 1.00 96.50 278 ASN A N 1
ATOM 2070 C CA . ASN A 1 278 ? 11.196 -9.888 3.851 1.00 96.50 278 ASN A CA 1
ATOM 2071 C C . ASN A 1 278 ? 11.793 -8.541 3.439 1.00 96.50 278 ASN A C 1
ATOM 2073 O O . ASN A 1 278 ? 12.823 -8.491 2.752 1.00 96.50 278 ASN A O 1
ATOM 2077 N N . ILE A 1 279 ? 11.184 -7.481 3.962 1.00 96.38 279 ILE A N 1
ATOM 2078 C CA . ILE A 1 279 ? 11.798 -6.166 4.069 1.00 96.38 279 ILE A CA 1
ATOM 2079 C C . ILE A 1 279 ? 12.382 -6.026 5.472 1.00 96.38 279 ILE A C 1
ATOM 2081 O O . ILE A 1 279 ? 11.689 -6.248 6.469 1.00 96.38 279 ILE A O 1
ATOM 2085 N N . LYS A 1 280 ? 13.667 -5.683 5.551 1.00 92.75 280 LYS A N 1
ATOM 2086 C CA . LYS A 1 280 ? 14.365 -5.384 6.799 1.00 92.75 280 LYS A CA 1
ATOM 2087 C C . LYS A 1 280 ? 15.059 -4.035 6.666 1.00 92.75 280 LYS A C 1
ATOM 2089 O O . LYS A 1 280 ? 16.156 -3.962 6.110 1.00 92.75 280 LYS A O 1
ATOM 2094 N N . ALA A 1 281 ? 14.392 -2.991 7.147 1.00 90.00 281 ALA A N 1
ATOM 2095 C CA . ALA A 1 281 ? 14.905 -1.625 7.126 1.00 90.00 281 ALA A CA 1
ATOM 2096 C C . ALA A 1 281 ? 16.076 -1.438 8.093 1.00 90.00 281 ALA A C 1
ATOM 2098 O O . ALA A 1 281 ? 16.120 -2.087 9.138 1.00 90.00 281 ALA A O 1
ATOM 2099 N N . ASP A 1 282 ? 16.985 -0.524 7.762 1.00 82.62 282 ASP A N 1
ATOM 2100 C CA . ASP A 1 282 ? 18.022 -0.030 8.667 1.00 82.62 282 ASP A CA 1
ATOM 2101 C C . ASP A 1 282 ? 18.110 1.500 8.636 1.00 82.62 282 ASP A C 1
ATOM 2103 O O . ASP A 1 282 ? 17.607 2.151 7.721 1.00 82.62 282 ASP A O 1
ATOM 2107 N N . SER A 1 283 ? 18.756 2.068 9.653 1.00 71.12 283 SER A N 1
ATOM 2108 C CA . SER A 1 283 ? 19.132 3.477 9.691 1.00 71.12 283 SER A CA 1
ATOM 2109 C C . SER A 1 283 ? 20.585 3.617 9.245 1.00 71.12 283 SER A C 1
ATOM 2111 O O . SER A 1 283 ? 21.496 3.385 10.048 1.00 71.12 283 SER A O 1
ATOM 2113 N N . ASP A 1 284 ? 20.825 3.985 7.987 1.00 62.50 284 ASP A N 1
ATOM 2114 C CA . ASP A 1 284 ? 22.186 4.153 7.470 1.00 62.50 284 ASP A CA 1
ATOM 2115 C C . ASP A 1 284 ? 22.953 5.212 8.287 1.00 62.50 284 ASP A C 1
ATOM 2117 O O . ASP A 1 284 ? 22.663 6.412 8.259 1.00 62.50 284 ASP A O 1
ATOM 2121 N N . SER A 1 285 ? 23.953 4.757 9.051 1.00 56.56 285 SER A N 1
ATOM 2122 C CA . SER A 1 285 ? 24.965 5.599 9.703 1.00 56.56 285 SER A CA 1
ATOM 2123 C C . SER A 1 285 ? 24.427 6.736 10.598 1.00 56.56 285 SER A C 1
ATOM 2125 O O . SER A 1 285 ? 25.101 7.754 10.784 1.00 56.56 285 SER A O 1
ATOM 2127 N N . GLY A 1 286 ? 23.237 6.573 11.188 1.00 57.81 286 GLY A N 1
ATOM 2128 C CA . GLY A 1 286 ? 22.588 7.600 12.017 1.00 57.81 286 GLY A CA 1
ATOM 2129 C C . GLY A 1 286 ? 21.845 8.681 11.220 1.00 57.81 286 GLY A C 1
ATOM 2130 O O . GLY A 1 286 ? 21.532 9.743 11.755 1.00 57.81 286 GLY A O 1
ATOM 2131 N N . VAL A 1 287 ? 21.579 8.446 9.934 1.00 64.62 287 VAL A N 1
ATOM 2132 C CA . VAL A 1 287 ? 20.573 9.191 9.180 1.00 64.62 287 VAL A CA 1
ATOM 2133 C C . VAL A 1 287 ? 19.306 8.354 9.159 1.00 64.62 287 VAL A C 1
ATOM 2135 O O . VAL A 1 287 ? 19.247 7.264 8.600 1.00 64.62 287 VAL A O 1
ATOM 2138 N N . SER A 1 288 ? 18.284 8.881 9.806 1.00 71.88 288 SER A N 1
ATOM 2139 C CA . SER A 1 288 ? 16.982 8.244 9.902 1.00 71.88 288 SER A CA 1
ATOM 2140 C C . SER A 1 288 ? 16.202 8.495 8.628 1.00 71.88 288 SER A C 1
ATOM 2142 O O . SER A 1 288 ? 15.492 9.488 8.532 1.00 71.88 288 SER A O 1
ATOM 2144 N N . LEU A 1 289 ? 16.393 7.641 7.630 1.00 81.94 289 LEU A N 1
ATOM 2145 C CA . LEU A 1 289 ? 15.538 7.574 6.453 1.00 81.94 289 LEU A CA 1
ATOM 2146 C C . LEU A 1 289 ? 14.783 6.256 6.472 1.00 81.94 289 LEU A C 1
ATOM 2148 O O . LEU A 1 289 ? 15.287 5.234 6.937 1.00 81.94 289 LEU A O 1
ATOM 2152 N N . SER A 1 290 ? 13.572 6.305 5.947 1.00 88.62 290 SER A N 1
ATOM 2153 C CA . SER A 1 290 ? 12.761 5.124 5.729 1.00 88.62 290 SER A CA 1
ATOM 2154 C C . SER A 1 290 ? 13.239 4.433 4.458 1.00 88.62 290 SER A C 1
ATOM 2156 O O . SER A 1 290 ? 13.668 5.103 3.510 1.00 88.62 290 SER A O 1
ATOM 2158 N N . ASN A 1 291 ? 13.052 3.116 4.374 1.00 93.62 291 ASN A N 1
ATOM 2159 C CA . ASN A 1 291 ? 12.723 2.569 3.061 1.00 93.62 291 ASN A CA 1
ATOM 2160 C C . ASN A 1 291 ? 11.466 3.288 2.578 1.00 93.62 291 ASN A C 1
ATOM 2162 O O . ASN A 1 291 ? 10.495 3.364 3.327 1.00 93.62 291 ASN A O 1
ATOM 2166 N N . TYR A 1 292 ? 11.498 3.836 1.377 1.00 96.50 292 TYR A N 1
ATOM 2167 C CA . TYR A 1 292 ? 10.417 4.626 0.829 1.00 96.50 292 TYR A CA 1
ATOM 2168 C C . TYR A 1 292 ? 10.019 4.068 -0.528 1.00 96.50 292 TYR A C 1
ATOM 2170 O O . TYR A 1 292 ? 10.830 4.017 -1.445 1.00 96.50 292 TYR A O 1
ATOM 2178 N N . PHE A 1 293 ? 8.778 3.624 -0.634 1.00 98.69 293 PHE A N 1
ATOM 2179 C CA . PHE A 1 293 ? 8.181 3.148 -1.870 1.00 98.69 293 PHE A CA 1
ATOM 2180 C C . PHE A 1 293 ? 7.075 4.131 -2.232 1.00 98.69 293 PHE A C 1
ATOM 2182 O O . PHE A 1 293 ? 6.223 4.371 -1.386 1.00 98.69 293 PHE A O 1
ATOM 2189 N N . ASN A 1 294 ? 7.097 4.695 -3.433 1.00 98.75 294 ASN A N 1
ATOM 2190 C CA . ASN A 1 294 ? 5.997 5.466 -3.999 1.00 98.75 294 ASN A CA 1
ATOM 2191 C C . ASN A 1 294 ? 5.621 4.820 -5.339 1.00 98.75 294 ASN A C 1
ATOM 2193 O O . ASN A 1 294 ? 6.505 4.610 -6.175 1.00 98.75 294 ASN A O 1
ATOM 2197 N N . LEU A 1 295 ? 4.355 4.420 -5.495 1.00 98.75 295 LEU A N 1
ATOM 2198 C CA . LEU A 1 295 ? 3.891 3.789 -6.737 1.00 98.75 295 LEU A CA 1
ATOM 2199 C C . LEU A 1 295 ? 3.530 4.829 -7.807 1.00 98.75 295 LEU A C 1
ATOM 2201 O O . LEU A 1 295 ? 3.828 4.608 -8.967 1.00 98.75 295 LEU A O 1
ATOM 2205 N N . GLY A 1 296 ? 3.106 6.028 -7.408 1.00 98.38 296 GLY A N 1
ATOM 2206 C CA . GLY A 1 296 ? 2.960 7.159 -8.321 1.00 98.38 296 GLY A CA 1
ATOM 2207 C C . GLY A 1 296 ? 1.529 7.311 -8.822 1.00 98.38 296 GLY A C 1
ATOM 2208 O O . GLY A 1 296 ? 0.633 7.526 -8.007 1.00 98.38 296 GLY A O 1
ATOM 2209 N N . SER A 1 297 ? 1.305 7.333 -10.134 1.00 98.31 297 SER A N 1
ATOM 2210 C CA . SER A 1 297 ? -0.034 7.475 -10.707 1.00 98.31 297 SER A CA 1
ATOM 2211 C C . SER A 1 297 ? -0.419 6.259 -11.535 1.00 98.31 297 SER A C 1
ATOM 2213 O O . SER A 1 297 ? 0.313 5.869 -12.438 1.00 98.31 297 SER A O 1
ATOM 2215 N N . GLY A 1 298 ? -1.604 5.700 -11.288 1.00 98.44 298 GLY A N 1
ATOM 2216 C CA . GLY A 1 298 ? -2.026 4.483 -11.971 1.00 98.44 298 GLY A CA 1
ATOM 2217 C C . GLY A 1 298 ? -2.800 3.523 -11.085 1.00 98.44 298 GLY A C 1
ATOM 2218 O O . GLY A 1 298 ? -3.093 3.803 -9.937 1.00 98.44 298 GLY A O 1
ATOM 2219 N N . ASP A 1 299 ? -3.184 2.374 -11.640 1.00 98.75 299 ASP A N 1
ATOM 2220 C CA . ASP A 1 299 ? -3.767 1.289 -10.836 1.00 98.75 299 ASP A CA 1
ATOM 2221 C C . ASP A 1 299 ? -2.671 0.271 -10.497 1.00 98.75 299 ASP A C 1
ATOM 2223 O O . ASP A 1 299 ? -2.581 -0.797 -11.132 1.00 98.75 299 ASP A O 1
ATOM 2227 N N . ASP A 1 300 ? -1.830 0.595 -9.522 1.00 98.88 300 ASP A N 1
ATOM 2228 C CA . ASP A 1 300 ? -0.569 -0.097 -9.301 1.00 98.88 300 ASP A CA 1
ATOM 2229 C C . ASP A 1 300 ? -0.707 -1.299 -8.368 1.00 98.88 300 ASP A C 1
ATOM 2231 O O . ASP A 1 300 ? -1.717 -1.559 -7.704 1.00 98.88 300 ASP A O 1
ATOM 2235 N N . THR A 1 301 ? 0.321 -2.144 -8.351 1.00 98.94 301 THR A N 1
ATOM 2236 C CA . THR A 1 301 ? 0.349 -3.331 -7.500 1.00 98.94 301 THR A CA 1
ATOM 2237 C C . THR A 1 301 ? 1.695 -3.508 -6.820 1.00 98.94 301 THR A C 1
ATOM 2239 O O . THR A 1 301 ? 2.707 -3.806 -7.454 1.00 98.94 301 THR A O 1
ATOM 2242 N N . MET A 1 302 ? 1.682 -3.486 -5.487 1.00 98.88 302 MET A N 1
ATOM 2243 C CA . MET A 1 302 ? 2.808 -3.885 -4.650 1.00 98.88 302 MET A CA 1
ATOM 2244 C C . MET A 1 302 ? 2.503 -5.195 -3.914 1.00 98.88 302 MET A C 1
ATOM 2246 O O . MET A 1 302 ? 1.522 -5.331 -3.182 1.00 98.88 302 MET A O 1
ATOM 2250 N N . THR A 1 303 ? 3.373 -6.193 -4.067 1.00 98.94 303 THR A N 1
ATOM 2251 C CA . THR A 1 303 ? 3.276 -7.470 -3.347 1.00 98.94 303 THR A CA 1
ATOM 2252 C C . THR A 1 303 ? 4.552 -7.757 -2.571 1.00 98.94 303 THR A C 1
ATOM 2254 O O . THR A 1 303 ? 5.597 -8.013 -3.160 1.00 98.94 303 THR A O 1
ATOM 2257 N N . ILE A 1 304 ? 4.448 -7.839 -1.247 1.00 98.88 304 ILE A N 1
ATOM 2258 C CA . ILE A 1 304 ? 5.511 -8.283 -0.342 1.00 98.88 304 ILE A CA 1
ATOM 2259 C C . ILE A 1 304 ? 5.146 -9.675 0.159 1.00 98.88 304 ILE A C 1
ATOM 2261 O O . ILE A 1 304 ? 4.200 -9.835 0.914 1.00 98.88 304 ILE A O 1
ATOM 2265 N N . LYS A 1 305 ? 5.872 -10.722 -0.235 1.00 98.56 305 LYS A N 1
ATOM 2266 C CA . LYS A 1 305 ? 5.539 -12.101 0.177 1.00 98.56 305 LYS A CA 1
ATOM 2267 C C . LYS A 1 305 ? 5.983 -12.437 1.604 1.00 98.56 305 LYS A C 1
ATOM 2269 O O . LYS A 1 305 ? 5.465 -13.395 2.175 1.00 98.56 305 LYS A O 1
ATOM 2274 N N . GLY A 1 306 ? 6.965 -11.716 2.144 1.00 97.69 306 GLY A N 1
ATOM 2275 C CA . GLY A 1 306 ? 7.510 -11.926 3.485 1.00 97.69 306 GLY A CA 1
ATOM 2276 C C . GLY A 1 306 ? 6.977 -10.948 4.531 1.00 97.69 306 GLY A C 1
ATOM 2277 O O . GLY A 1 306 ? 5.901 -10.373 4.383 1.00 97.69 306 GLY A O 1
ATOM 2278 N N . ASN A 1 307 ? 7.753 -10.791 5.603 1.00 97.00 307 ASN A N 1
ATOM 2279 C CA . ASN A 1 307 ? 7.484 -9.856 6.694 1.00 97.00 307 ASN A CA 1
ATOM 2280 C C . ASN A 1 307 ? 8.068 -8.467 6.401 1.00 97.00 307 ASN A C 1
ATOM 2282 O O . ASN A 1 307 ? 9.058 -8.355 5.674 1.00 97.00 307 ASN A O 1
ATOM 2286 N N . ILE A 1 308 ? 7.526 -7.437 7.050 1.00 96.06 308 ILE A N 1
ATOM 2287 C CA . ILE A 1 308 ? 8.151 -6.112 7.147 1.00 96.06 308 ILE A CA 1
ATOM 2288 C C . ILE A 1 308 ? 8.710 -5.949 8.560 1.00 96.06 308 ILE A C 1
ATOM 2290 O O . ILE A 1 308 ? 8.004 -6.138 9.552 1.00 96.06 308 ILE A O 1
ATOM 2294 N N . THR A 1 309 ? 9.995 -5.626 8.643 1.00 91.69 309 THR A N 1
ATOM 2295 C CA . THR A 1 309 ? 10.766 -5.503 9.884 1.00 91.69 309 THR A CA 1
ATOM 2296 C C . THR A 1 309 ? 11.712 -4.310 9.796 1.00 91.69 309 THR A C 1
ATOM 2298 O O . THR A 1 309 ? 11.960 -3.770 8.714 1.00 91.69 309 THR A O 1
ATOM 2301 N N . ASP A 1 310 ? 12.282 -3.925 10.928 1.00 86.75 310 ASP A N 1
ATOM 2302 C CA . ASP A 1 310 ? 13.358 -2.945 11.012 1.00 86.75 310 ASP A CA 1
ATOM 2303 C C . ASP A 1 310 ? 14.412 -3.392 12.040 1.00 86.75 310 ASP A C 1
ATOM 2305 O O . ASP A 1 310 ? 14.339 -4.482 12.619 1.00 86.75 310 ASP A O 1
ATOM 2309 N N . THR A 1 311 ? 15.455 -2.585 12.199 1.00 78.12 311 THR A N 1
ATOM 2310 C CA . THR A 1 311 ? 16.586 -2.842 13.099 1.00 78.12 311 THR A CA 1
ATOM 2311 C C . THR A 1 311 ? 16.510 -2.032 14.384 1.00 78.12 311 THR A C 1
ATOM 2313 O O . THR A 1 311 ? 17.528 -1.888 15.072 1.00 78.12 311 THR A O 1
ATOM 2316 N N . GLU A 1 312 ? 15.330 -1.505 14.728 1.00 68.25 312 GLU A N 1
ATOM 2317 C CA . GLU A 1 312 ? 15.184 -0.685 15.921 1.00 68.25 312 GLU A CA 1
ATOM 2318 C C . GLU A 1 312 ? 15.660 -1.457 17.165 1.00 68.25 312 GLU A C 1
ATOM 2320 O O . GLU A 1 312 ? 15.266 -2.594 17.437 1.00 68.25 312 GLU A O 1
ATOM 2325 N N . SER A 1 313 ? 16.565 -0.835 17.926 1.00 57.44 313 SER A N 1
ATOM 2326 C CA . SER A 1 313 ? 17.067 -1.370 19.189 1.00 57.44 313 SER A CA 1
ATOM 2327 C C . SER A 1 313 ? 16.681 -0.432 20.320 1.00 57.44 313 SER A C 1
ATOM 2329 O O . SER A 1 313 ? 17.238 0.657 20.456 1.00 57.44 313 SER A O 1
ATOM 2331 N N . ALA A 1 314 ? 15.816 -0.914 21.215 1.00 47.94 314 ALA A N 1
ATOM 2332 C CA . ALA A 1 314 ? 15.426 -0.212 22.439 1.00 47.94 314 ALA A CA 1
ATOM 2333 C C . ALA A 1 314 ? 16.613 0.118 23.377 1.00 47.94 314 ALA A C 1
ATOM 2335 O O . ALA A 1 314 ? 16.462 0.881 24.328 1.00 47.94 314 ALA A O 1
ATOM 2336 N N . ASN A 1 315 ? 17.803 -0.458 23.147 1.00 46.69 315 ASN A N 1
ATOM 2337 C CA . ASN A 1 315 ? 18.973 -0.313 24.012 1.00 46.69 315 ASN A CA 1
ATOM 2338 C C . ASN A 1 315 ? 20.225 0.130 23.241 1.00 46.69 315 ASN A C 1
ATOM 2340 O O . ASN A 1 315 ? 21.209 -0.603 23.139 1.00 46.69 315 ASN A O 1
ATOM 2344 N N . GLY A 1 316 ? 20.210 1.382 22.785 1.00 47.62 316 GLY A N 1
ATOM 2345 C CA . GLY A 1 316 ? 21.420 2.163 22.533 1.00 47.62 316 GLY A CA 1
ATOM 2346 C C . GLY A 1 316 ? 21.585 2.637 21.097 1.00 47.62 316 GLY A C 1
ATOM 2347 O O . GLY A 1 316 ? 21.701 1.822 20.199 1.00 47.62 316 GLY A O 1
ATOM 2348 N N . GLY A 1 317 ? 21.701 3.958 20.923 1.00 47.38 317 GLY A N 1
ATOM 2349 C CA . GLY A 1 317 ? 22.357 4.639 19.796 1.00 47.38 317 GLY A CA 1
ATOM 2350 C C . GLY A 1 317 ? 21.762 4.497 18.388 1.00 47.38 317 GLY A C 1
ATOM 2351 O O . GLY A 1 317 ? 21.998 5.395 17.586 1.00 47.38 317 GLY A O 1
ATOM 2352 N N . THR A 1 318 ? 21.028 3.429 18.081 1.00 49.12 318 THR A N 1
ATOM 2353 C CA . THR A 1 318 ? 20.442 3.170 16.761 1.00 49.12 318 THR A CA 1
ATOM 2354 C C . THR A 1 318 ? 19.184 4.018 16.582 1.00 49.12 318 THR A C 1
ATOM 2356 O O . THR A 1 318 ? 18.291 3.991 17.426 1.00 49.12 318 THR A O 1
ATOM 2359 N N . GLN A 1 319 ? 19.163 4.826 15.520 1.00 63.53 319 GLN A N 1
ATOM 2360 C CA . GLN A 1 319 ? 18.210 5.911 15.287 1.00 63.53 319 GLN A CA 1
ATOM 2361 C C . GLN A 1 319 ? 17.208 5.551 14.184 1.00 63.53 319 GLN A C 1
ATOM 2363 O O . GLN A 1 319 ? 17.517 5.695 13.010 1.00 63.53 319 GLN A O 1
ATOM 2368 N N . TYR A 1 320 ? 15.975 5.224 14.566 1.00 71.44 320 TYR A N 1
ATOM 2369 C CA . TYR A 1 320 ? 14.765 5.447 13.762 1.00 71.44 320 TYR A CA 1
ATOM 2370 C C . TYR A 1 320 ? 14.728 4.806 12.345 1.00 71.44 320 TYR A C 1
ATOM 2372 O O . TYR A 1 320 ? 14.443 5.487 11.357 1.00 71.44 320 TYR A O 1
ATOM 2380 N N . ALA A 1 321 ? 15.012 3.502 12.234 1.00 83.31 321 ALA A N 1
ATOM 2381 C CA . ALA A 1 321 ? 14.756 2.734 11.008 1.00 83.31 321 ALA A CA 1
ATOM 2382 C C . ALA A 1 321 ? 13.241 2.552 10.799 1.00 83.31 321 ALA A C 1
ATOM 2384 O O . ALA A 1 321 ? 12.513 2.299 11.756 1.00 83.31 321 ALA A O 1
ATOM 2385 N N . SER A 1 322 ? 12.756 2.701 9.566 1.00 89.12 322 SER A N 1
ATOM 2386 C CA . SER A 1 322 ? 11.320 2.617 9.265 1.00 89.12 32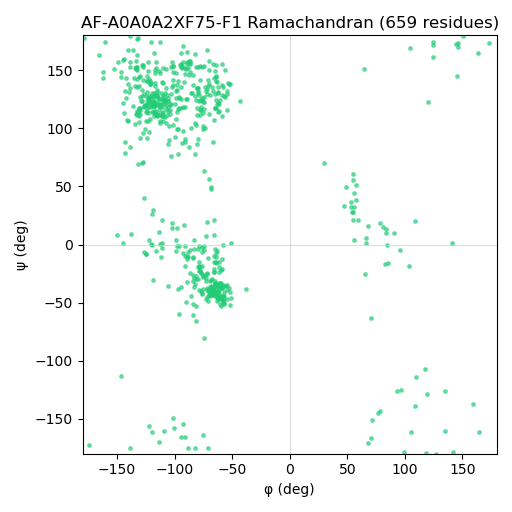2 SER A CA 1
ATOM 2387 C C . SER A 1 322 ? 11.033 2.337 7.792 1.00 89.12 322 SER A C 1
ATOM 2389 O O . SER A 1 322 ? 11.940 2.283 6.959 1.00 89.12 322 SER A O 1
ATOM 2391 N N . ASN A 1 323 ? 9.757 2.127 7.478 1.00 94.00 323 ASN A N 1
ATOM 2392 C CA . ASN A 1 323 ? 9.251 1.904 6.133 1.00 94.00 323 ASN A CA 1
ATOM 2393 C C . ASN A 1 323 ? 8.088 2.872 5.857 1.00 94.00 323 ASN A C 1
ATOM 2395 O O . ASN A 1 323 ? 7.174 3.003 6.669 1.00 94.00 323 ASN A O 1
ATOM 2399 N N . LEU A 1 324 ? 8.109 3.525 4.703 1.00 96.62 324 LEU A N 1
ATOM 2400 C CA . LEU A 1 324 ? 7.025 4.334 4.165 1.00 96.62 324 LEU A CA 1
ATOM 2401 C C . LEU A 1 324 ? 6.606 3.717 2.832 1.00 96.62 324 LEU A C 1
ATOM 2403 O O . LEU A 1 324 ? 7.429 3.584 1.930 1.00 96.62 324 LEU A O 1
ATOM 2407 N N . ILE A 1 325 ? 5.345 3.318 2.733 1.00 98.69 325 ILE A N 1
ATOM 2408 C CA . ILE A 1 325 ? 4.740 2.835 1.495 1.00 98.69 325 ILE A CA 1
ATOM 2409 C C . ILE A 1 325 ? 3.674 3.851 1.117 1.00 98.69 325 ILE A C 1
ATOM 2411 O O . ILE A 1 325 ? 2.683 3.992 1.819 1.00 98.69 325 ILE A O 1
ATOM 2415 N N . ASP A 1 326 ? 3.899 4.572 0.039 1.00 98.75 326 ASP A N 1
ATOM 2416 C CA . ASP A 1 326 ? 2.953 5.489 -0.562 1.00 98.75 326 ASP A CA 1
ATOM 2417 C C . ASP A 1 326 ? 2.399 4.849 -1.830 1.00 98.75 326 ASP A C 1
ATOM 2419 O O . ASP A 1 326 ? 3.141 4.545 -2.763 1.00 98.75 326 ASP A O 1
ATOM 2423 N N . LEU A 1 327 ? 1.105 4.560 -1.819 1.00 98.81 327 LEU A N 1
ATOM 2424 C CA . LEU A 1 327 ? 0.433 3.944 -2.951 1.00 98.81 327 LEU A CA 1
ATOM 2425 C C . LEU A 1 327 ? 0.186 4.954 -4.072 1.00 98.81 327 LEU A C 1
ATOM 2427 O O . LEU A 1 327 ? 0.092 4.537 -5.210 1.00 98.81 327 LEU A O 1
ATOM 2431 N N . GLY A 1 328 ? 0.231 6.259 -3.787 1.00 98.19 328 GLY A N 1
ATOM 2432 C CA . GLY A 1 328 ? 0.007 7.281 -4.800 1.00 98.19 328 GLY A CA 1
ATOM 2433 C C . GLY A 1 328 ? -1.472 7.445 -5.155 1.00 98.19 328 GLY A C 1
ATOM 2434 O O . GLY A 1 328 ? -2.334 7.401 -4.272 1.00 98.19 328 GLY A O 1
ATOM 2435 N N . SER A 1 329 ? -1.741 7.726 -6.428 1.00 98.19 329 SER A N 1
ATOM 2436 C CA . SER A 1 329 ? -3.068 8.052 -6.970 1.00 98.19 329 SER A CA 1
ATOM 2437 C C . SER A 1 329 ? -3.564 6.975 -7.932 1.00 98.19 329 SER A C 1
ATOM 2439 O O . SER A 1 329 ? -2.768 6.419 -8.681 1.00 98.19 329 SER A O 1
ATOM 2441 N N . GLY A 1 330 ? -4.884 6.782 -8.001 1.00 98.19 330 GLY A N 1
ATOM 2442 C CA . GLY A 1 330 ? -5.527 5.689 -8.740 1.00 98.19 330 GLY A CA 1
ATOM 2443 C C . GLY A 1 330 ? -6.075 4.584 -7.830 1.00 98.19 330 GLY A C 1
ATOM 2444 O O . GLY A 1 330 ? -6.377 4.838 -6.666 1.00 98.19 330 GLY A O 1
ATOM 2445 N N . HIS A 1 331 ? -6.340 3.387 -8.373 1.00 98.44 331 HIS A N 1
ATOM 2446 C CA . HIS A 1 331 ? -6.821 2.252 -7.576 1.00 98.44 331 HIS A CA 1
ATOM 2447 C C . HIS A 1 331 ? -5.729 1.206 -7.334 1.00 98.44 331 HIS A C 1
ATOM 2449 O O . HIS A 1 331 ? -5.636 0.187 -8.036 1.00 98.44 331 HIS A O 1
ATOM 2455 N N . ASP A 1 332 ? -4.989 1.377 -6.245 1.00 98.81 332 ASP A N 1
ATOM 2456 C CA . ASP A 1 332 ? -3.813 0.565 -5.952 1.00 98.81 332 ASP A CA 1
ATOM 2457 C C . ASP A 1 332 ? -4.109 -0.702 -5.157 1.00 98.81 332 ASP A C 1
ATOM 2459 O O . ASP A 1 332 ? -5.113 -0.850 -4.452 1.00 98.81 332 ASP A O 1
ATOM 2463 N N . THR A 1 333 ? -3.207 -1.675 -5.271 1.00 98.94 333 THR A N 1
ATOM 2464 C CA . THR A 1 333 ? -3.259 -2.920 -4.504 1.00 98.94 333 THR A CA 1
ATOM 2465 C C . THR A 1 333 ? -1.963 -3.168 -3.742 1.00 98.94 333 THR A C 1
ATOM 2467 O O . THR A 1 333 ? -0.912 -3.396 -4.339 1.00 98.94 333 THR A O 1
ATOM 2470 N N . LEU A 1 334 ? -2.054 -3.268 -2.413 1.00 98.94 334 LEU A N 1
ATOM 2471 C CA . LEU A 1 334 ? -0.954 -3.688 -1.541 1.00 98.94 334 LEU A CA 1
ATOM 2472 C C . LEU A 1 334 ? -1.263 -5.035 -0.889 1.00 98.94 334 LEU A C 1
ATOM 2474 O O . LEU A 1 334 ? -2.205 -5.170 -0.111 1.00 98.94 334 LEU A O 1
ATOM 2478 N N . THR A 1 335 ? -0.431 -6.045 -1.141 1.00 98.94 335 THR A N 1
ATOM 2479 C CA . THR A 1 335 ? -0.512 -7.339 -0.444 1.00 98.94 335 THR A CA 1
ATOM 2480 C C . THR A 1 335 ? 0.761 -7.631 0.338 1.00 98.94 335 THR A C 1
ATOM 2482 O O . THR A 1 335 ? 1.835 -7.771 -0.242 1.00 98.94 335 THR A O 1
ATOM 2485 N N . ILE A 1 336 ? 0.628 -7.827 1.649 1.00 98.88 336 ILE A N 1
ATOM 2486 C CA . ILE A 1 336 ? 1.695 -8.249 2.559 1.00 98.88 336 ILE A CA 1
ATOM 2487 C C . ILE A 1 336 ? 1.398 -9.677 3.030 1.00 98.88 336 ILE A C 1
ATOM 2489 O O . ILE A 1 336 ? 0.420 -9.951 3.722 1.00 98.88 336 ILE A O 1
ATOM 2493 N N . GLY A 1 337 ? 2.239 -10.618 2.616 1.00 98.50 337 GLY A N 1
ATOM 2494 C CA . GLY A 1 337 ? 2.096 -12.049 2.857 1.00 98.50 337 GLY A CA 1
ATOM 2495 C C . GLY A 1 337 ? 2.451 -12.482 4.278 1.00 98.50 337 GLY A C 1
ATOM 2496 O O . GLY A 1 337 ? 1.942 -13.505 4.736 1.00 98.50 337 GLY A O 1
ATOM 2497 N N . GLY A 1 338 ? 3.306 -11.720 4.960 1.00 97.69 338 GLY A N 1
ATOM 2498 C CA . GLY A 1 338 ? 3.742 -11.962 6.331 1.00 97.69 338 GLY A CA 1
ATOM 2499 C C . GLY A 1 338 ? 3.189 -10.956 7.339 1.00 97.69 338 GLY A C 1
ATOM 2500 O O . GLY A 1 338 ? 2.184 -10.287 7.099 1.00 97.69 338 GLY A O 1
ATOM 2501 N N . SER A 1 339 ? 3.851 -10.883 8.492 1.00 97.19 339 SER A N 1
ATOM 2502 C CA . SER A 1 339 ? 3.554 -9.926 9.561 1.00 97.19 339 SER A CA 1
ATOM 2503 C C . SER A 1 339 ? 4.287 -8.599 9.353 1.00 97.19 339 SER A C 1
ATOM 2505 O O . SER A 1 339 ? 5.363 -8.562 8.748 1.00 97.19 339 SER A O 1
ATOM 2507 N N . ILE A 1 340 ? 3.739 -7.526 9.920 1.00 95.44 340 ILE A N 1
ATOM 2508 C CA . ILE A 1 340 ? 4.419 -6.238 10.072 1.00 95.44 340 ILE A CA 1
ATOM 2509 C C . ILE A 1 340 ? 4.835 -6.116 11.536 1.00 95.44 340 ILE A C 1
ATOM 2511 O O . ILE A 1 340 ? 4.006 -6.207 12.440 1.00 95.44 340 ILE A O 1
ATOM 2515 N N . MET A 1 341 ? 6.138 -5.993 11.761 1.00 90.62 341 MET A N 1
ATOM 2516 C CA . MET A 1 341 ? 6.743 -6.039 13.098 1.00 90.62 341 MET A CA 1
ATOM 2517 C C . MET A 1 341 ? 7.599 -4.804 13.396 1.00 90.62 341 MET A C 1
ATOM 2519 O O . MET A 1 341 ? 8.041 -4.651 14.530 1.00 90.62 341 MET A O 1
ATOM 2523 N N . GLY A 1 342 ? 7.819 -3.949 12.390 1.00 86.25 342 GLY A N 1
ATOM 2524 C CA . GLY A 1 342 ? 8.567 -2.696 12.487 1.00 86.25 342 GLY A CA 1
ATOM 2525 C C . GLY A 1 342 ? 7.736 -1.469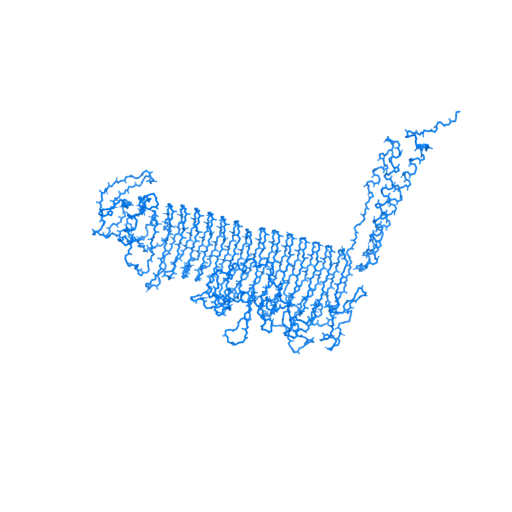 12.104 1.00 86.25 342 GLY A C 1
ATOM 2526 O O . GLY A 1 342 ? 6.601 -1.576 11.627 1.00 86.25 342 GLY A O 1
ATOM 2527 N N . ASN A 1 343 ? 8.332 -0.296 12.286 1.00 88.25 343 ASN A N 1
ATOM 2528 C CA . ASN A 1 343 ? 7.745 1.010 12.027 1.00 88.25 343 ASN A CA 1
ATOM 2529 C C . ASN A 1 343 ? 7.379 1.162 10.555 1.00 88.25 343 ASN A C 1
ATOM 2531 O O . ASN A 1 343 ? 8.248 1.143 9.678 1.00 88.25 343 ASN A O 1
ATOM 2535 N N . THR A 1 344 ? 6.080 1.285 10.293 1.00 93.38 344 THR A N 1
ATOM 2536 C CA . THR A 1 344 ? 5.537 1.341 8.934 1.00 93.38 344 THR A CA 1
ATOM 2537 C C . THR A 1 344 ? 4.412 2.370 8.841 1.00 93.38 344 THR A C 1
ATOM 2539 O O . THR A 1 344 ? 3.490 2.350 9.656 1.00 93.38 344 THR A O 1
ATOM 2542 N N . LEU A 1 345 ? 4.465 3.249 7.843 1.00 96.00 345 LEU A N 1
ATOM 2543 C CA . LEU A 1 345 ? 3.346 4.102 7.438 1.00 96.00 345 LEU A CA 1
ATOM 2544 C C . LEU A 1 345 ? 2.928 3.715 6.024 1.00 96.00 345 LEU A C 1
ATOM 2546 O O . LEU A 1 345 ? 3.782 3.609 5.145 1.00 96.00 345 LEU A O 1
ATOM 2550 N N . VAL A 1 346 ? 1.630 3.511 5.827 1.00 98.56 346 VAL A N 1
ATOM 2551 C CA . VAL A 1 346 ? 1.031 3.329 4.505 1.00 98.56 346 VAL A CA 1
ATOM 2552 C C . VAL A 1 346 ? 0.184 4.554 4.171 1.00 98.56 346 VAL A C 1
ATOM 2554 O O . VAL A 1 346 ? -0.633 4.962 5.000 1.00 98.56 346 VAL A O 1
ATOM 2557 N N . LEU A 1 347 ? 0.405 5.133 2.993 1.00 98.69 347 LEU A N 1
ATOM 2558 C CA . LEU A 1 347 ? -0.321 6.278 2.444 1.00 98.69 347 LEU A CA 1
ATOM 2559 C C . LEU A 1 347 ? -1.052 5.884 1.152 1.00 98.69 347 LEU A C 1
ATOM 2561 O O . LEU A 1 347 ? -0.580 5.002 0.440 1.00 98.69 347 LEU A O 1
ATOM 2565 N N . SER A 1 348 ? -2.173 6.542 0.869 1.00 98.19 348 SER A N 1
ATOM 2566 C CA . SER A 1 348 ? -2.883 6.521 -0.421 1.00 98.19 348 SER A CA 1
ATOM 2567 C C . SER A 1 348 ? -3.520 7.894 -0.651 1.00 98.19 348 SER A C 1
ATOM 2569 O O . SER A 1 348 ? -3.885 8.558 0.324 1.00 98.19 348 SER A O 1
ATOM 2571 N N . GLU A 1 349 ? -3.647 8.336 -1.902 1.00 97.31 349 GLU A N 1
ATOM 2572 C CA . GLU A 1 349 ? -4.370 9.567 -2.265 1.00 97.31 349 GLU A CA 1
ATOM 2573 C C . GLU A 1 349 ? -5.824 9.294 -2.665 1.00 97.31 349 GLU A C 1
ATOM 2575 O O . GLU A 1 349 ? -6.725 10.054 -2.293 1.00 97.31 349 GLU A O 1
ATOM 2580 N N . ASP A 1 350 ? -6.049 8.172 -3.348 1.00 97.44 350 ASP A N 1
ATOM 2581 C CA . ASP A 1 350 ? -7.353 7.703 -3.812 1.00 97.44 350 ASP A CA 1
ATOM 2582 C C . ASP A 1 350 ? -7.692 6.321 -3.198 1.00 97.44 350 ASP A C 1
ATOM 2584 O O . ASP A 1 350 ? -7.115 5.923 -2.180 1.00 97.44 350 ASP A O 1
ATOM 2588 N N . SER A 1 351 ? -8.635 5.590 -3.803 1.00 98.44 351 SER A N 1
ATOM 2589 C CA . SER A 1 351 ? -9.121 4.296 -3.319 1.00 98.44 351 SER A CA 1
ATOM 2590 C C . SER A 1 351 ? -8.055 3.210 -3.407 1.00 98.44 351 SER A C 1
ATOM 2592 O O . SER A 1 351 ? -7.471 3.019 -4.462 1.00 98.44 351 SER A O 1
ATOM 2594 N N . SER A 1 352 ? -7.890 2.395 -2.373 1.00 98.75 352 SER A N 1
ATOM 2595 C CA . SER A 1 352 ? -6.903 1.314 -2.354 1.00 98.75 352 SER A CA 1
ATOM 2596 C C . SER A 1 352 ? -7.462 -0.006 -1.824 1.00 98.75 352 SER A C 1
ATOM 2598 O O . SER A 1 352 ? -8.353 -0.066 -0.979 1.00 98.75 352 SER A O 1
ATOM 2600 N N . THR A 1 353 ? -6.887 -1.124 -2.275 1.00 98.94 353 THR A N 1
ATOM 2601 C CA . THR A 1 353 ? -7.109 -2.454 -1.687 1.00 98.94 353 THR A CA 1
ATOM 2602 C C . THR A 1 353 ? -5.848 -2.955 -0.994 1.00 98.94 353 THR A C 1
ATOM 2604 O O . THR A 1 353 ? -4.860 -3.328 -1.626 1.00 98.94 353 THR A O 1
ATOM 2607 N N . ILE A 1 354 ? -5.899 -3.044 0.331 1.00 98.94 354 ILE A N 1
ATOM 2608 C CA . ILE A 1 354 ? -4.768 -3.405 1.180 1.00 98.94 354 ILE A CA 1
ATOM 2609 C C . ILE A 1 354 ? -5.077 -4.687 1.950 1.00 98.94 354 ILE A C 1
ATOM 2611 O O . ILE A 1 354 ? -6.078 -4.799 2.662 1.00 98.94 354 ILE A O 1
ATOM 2615 N N . LYS A 1 355 ? -4.170 -5.663 1.862 1.00 98.88 355 LYS A N 1
ATOM 2616 C CA . LYS A 1 355 ? -4.264 -6.922 2.598 1.00 98.88 355 LYS A CA 1
ATOM 2617 C C . LYS A 1 355 ? -2.973 -7.271 3.328 1.00 98.88 355 LYS A C 1
ATOM 2619 O O . LYS A 1 355 ? -1.927 -7.429 2.706 1.00 98.88 355 LYS A O 1
ATOM 2624 N N . VAL A 1 356 ? -3.079 -7.529 4.629 1.00 98.75 356 VAL A N 1
ATOM 2625 C CA . VAL A 1 356 ? -2.007 -8.082 5.467 1.00 98.75 356 VAL A CA 1
ATOM 2626 C C . VAL A 1 356 ? -2.419 -9.471 5.945 1.00 98.75 356 VAL A C 1
ATOM 2628 O O . VAL A 1 356 ? -3.354 -9.628 6.727 1.00 98.75 356 VAL A O 1
ATOM 2631 N N . ASN A 1 357 ? -1.727 -10.502 5.461 1.00 98.44 357 ASN A N 1
ATOM 2632 C CA . ASN A 1 357 ? -2.010 -11.898 5.806 1.00 98.44 357 ASN A CA 1
ATOM 2633 C C . ASN A 1 357 ? -1.487 -12.289 7.200 1.00 98.44 357 ASN A C 1
ATOM 2635 O O . ASN A 1 357 ? -1.972 -13.257 7.787 1.00 98.44 357 ASN A O 1
ATOM 2639 N N . GLY A 1 358 ? -0.464 -11.594 7.703 1.00 96.44 358 GLY A N 1
ATOM 2640 C CA . GLY A 1 358 ? 0.091 -11.805 9.037 1.00 96.44 358 GLY A CA 1
ATOM 2641 C C . GLY A 1 358 ? -0.503 -10.880 10.094 1.00 96.44 358 GLY A C 1
ATOM 2642 O O . GLY A 1 358 ? -1.542 -10.251 9.901 1.00 96.44 358 GLY A O 1
ATOM 2643 N N . ALA A 1 359 ? 0.169 -10.828 11.242 1.00 95.00 359 ALA A N 1
ATOM 2644 C CA . ALA A 1 359 ? -0.183 -9.934 12.340 1.00 95.00 359 ALA A CA 1
ATOM 2645 C C . ALA A 1 359 ? 0.534 -8.584 12.200 1.00 95.00 359 ALA A C 1
ATOM 2647 O O . ALA A 1 359 ? 1.609 -8.507 11.604 1.00 95.00 359 ALA A O 1
ATOM 2648 N N . ILE A 1 360 ? -0.041 -7.544 12.793 1.00 93.94 360 ILE A N 1
ATOM 2649 C CA . ILE A 1 360 ? 0.611 -6.260 13.036 1.00 93.94 360 ILE A CA 1
ATOM 2650 C C . ILE A 1 360 ? 0.859 -6.189 14.538 1.00 93.94 360 ILE A C 1
ATOM 2652 O O . ILE A 1 360 ? -0.092 -6.120 15.315 1.00 93.94 360 ILE A O 1
ATOM 2656 N N . VAL A 1 361 ? 2.120 -6.279 14.952 1.00 86.56 361 VAL A N 1
ATOM 2657 C CA . VAL A 1 361 ? 2.487 -6.396 16.370 1.00 86.56 361 VAL A CA 1
ATOM 2658 C C . VAL A 1 361 ? 3.650 -5.485 16.723 1.00 86.56 361 VAL A C 1
ATOM 2660 O O . VAL A 1 361 ? 4.606 -5.360 15.959 1.00 86.56 361 VAL A O 1
ATOM 2663 N N . LYS A 1 362 ? 3.602 -4.919 17.931 1.00 76.19 362 LYS A N 1
ATOM 2664 C CA . LYS A 1 362 ? 4.677 -4.099 18.501 1.00 76.19 362 LYS A CA 1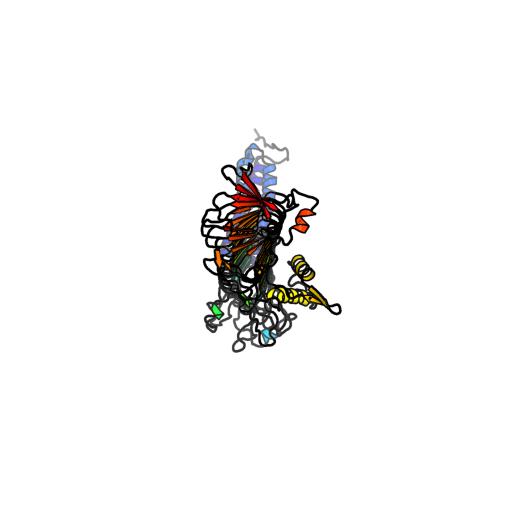
ATOM 2665 C C . LYS A 1 362 ? 5.884 -4.929 18.963 1.00 76.19 362 LYS A C 1
ATOM 2667 O O . LYS A 1 362 ? 6.184 -4.991 20.155 1.00 76.19 362 LYS A O 1
ATOM 2672 N N . GLU A 1 363 ? 6.564 -5.612 18.042 1.00 71.12 363 GLU A N 1
ATOM 2673 C CA . GLU A 1 363 ? 7.839 -6.274 18.358 1.00 71.12 363 GLU A CA 1
ATOM 2674 C C . GLU A 1 363 ? 9.009 -5.291 18.326 1.00 71.12 363 GLU A C 1
ATOM 2676 O O . GLU A 1 363 ? 9.752 -5.201 19.306 1.00 71.12 363 GLU A O 1
ATOM 2681 N N . THR A 1 364 ? 9.158 -4.547 17.229 1.00 66.44 364 THR A N 1
ATOM 2682 C CA . THR A 1 364 ? 10.197 -3.520 17.081 1.00 66.44 364 THR A CA 1
ATOM 2683 C C . THR A 1 364 ? 9.648 -2.158 16.679 1.00 66.44 364 THR A C 1
ATOM 2685 O O . THR A 1 364 ? 10.402 -1.204 16.715 1.00 66.44 364 THR A O 1
ATOM 2688 N N . GLY A 1 365 ? 8.351 -2.033 16.375 1.00 73.12 365 GLY A N 1
ATOM 2689 C CA . GLY A 1 365 ? 7.736 -0.761 16.004 1.00 73.12 365 GLY A CA 1
ATOM 2690 C C . GLY A 1 365 ? 6.223 -0.853 15.828 1.00 73.12 365 GLY A C 1
ATOM 2691 O O . GLY A 1 365 ? 5.614 -1.875 16.133 1.00 73.12 365 GLY A O 1
ATOM 2692 N N . ASN A 1 366 ? 5.605 0.219 15.336 1.00 83.25 366 ASN A N 1
ATOM 2693 C CA . ASN A 1 366 ? 4.154 0.293 15.129 1.00 83.25 366 ASN A CA 1
ATOM 2694 C C . ASN A 1 366 ? 3.773 0.500 13.649 1.00 83.25 366 ASN A C 1
ATOM 2696 O O . ASN A 1 366 ? 4.589 0.903 12.825 1.00 83.25 366 ASN A O 1
ATOM 2700 N N . THR A 1 367 ? 2.510 0.274 13.286 1.00 91.31 367 THR A N 1
ATOM 2701 C CA . THR A 1 367 ? 2.027 0.499 11.909 1.00 91.31 367 THR A CA 1
ATOM 2702 C C . THR A 1 367 ? 0.876 1.485 11.886 1.00 91.31 367 THR A C 1
ATOM 2704 O O . THR A 1 367 ? 0.055 1.480 12.800 1.00 91.31 367 THR A O 1
ATOM 2707 N N . SER A 1 368 ? 0.808 2.347 10.877 1.00 94.25 368 SER A N 1
ATOM 2708 C CA . SER A 1 368 ? -0.339 3.234 10.660 1.00 94.25 368 SER A CA 1
ATOM 2709 C C . SER A 1 368 ? -0.707 3.317 9.186 1.00 94.25 368 SER A C 1
ATOM 2711 O O . SER A 1 368 ? 0.149 3.138 8.319 1.00 94.25 368 SER A O 1
ATOM 2713 N N . PHE A 1 369 ? -1.981 3.586 8.931 1.00 97.69 369 PHE A N 1
ATOM 2714 C CA . PHE A 1 369 ? -2.558 3.713 7.598 1.00 97.69 369 PHE A CA 1
ATOM 2715 C C . PHE A 1 369 ? -3.250 5.070 7.513 1.00 97.69 369 PHE A C 1
ATOM 2717 O O . PHE A 1 369 ? -4.049 5.389 8.391 1.00 97.69 369 PHE A O 1
ATOM 2724 N N . LYS A 1 370 ? -2.932 5.857 6.488 1.00 97.56 370 LYS A N 1
ATOM 2725 C CA . LYS A 1 370 ? -3.673 7.062 6.113 1.00 97.56 370 LYS A CA 1
ATOM 2726 C C . LYS A 1 370 ? -4.049 6.932 4.647 1.00 97.56 370 LYS A C 1
ATOM 2728 O O . LYS A 1 370 ? -3.199 7.131 3.783 1.00 97.56 370 LYS A O 1
ATOM 2733 N N . LEU A 1 371 ? -5.282 6.527 4.405 1.00 98.44 371 LEU A N 1
ATOM 2734 C CA . LEU A 1 371 ? -5.803 6.292 3.072 1.00 98.44 371 LEU A CA 1
ATOM 2735 C C . LEU A 1 371 ? -6.486 7.545 2.529 1.00 98.44 371 LEU A C 1
ATOM 2737 O O . LEU A 1 371 ? -6.577 8.574 3.210 1.00 98.44 371 LEU A O 1
ATOM 2741 N N . GLY A 1 372 ? -6.819 7.453 1.251 1.00 95.12 372 GLY A N 1
ATOM 2742 C CA . GLY A 1 372 ? -7.201 8.565 0.413 1.00 95.12 372 GLY A CA 1
ATOM 2743 C C . GLY A 1 372 ? -8.699 8.804 0.382 1.00 95.12 372 GLY A C 1
ATOM 2744 O O . GLY A 1 372 ? -9.425 8.489 1.315 1.00 95.12 372 GLY A O 1
ATOM 2745 N N . SER A 1 373 ? -9.159 9.412 -0.704 1.00 95.94 373 SER A N 1
ATOM 2746 C CA . SER A 1 373 ? -10.588 9.467 -1.015 1.00 95.94 373 SER A CA 1
ATOM 2747 C C . SER A 1 373 ? -11.009 8.309 -1.923 1.00 95.94 373 SER A C 1
ATOM 2749 O O . SER A 1 373 ? -10.215 7.802 -2.702 1.00 95.94 373 SER A O 1
ATOM 2751 N N . GLY A 1 374 ? -12.284 7.937 -1.921 1.00 98.00 374 GLY A N 1
ATOM 2752 C CA . GLY A 1 374 ? -12.781 6.787 -2.670 1.00 98.00 374 GLY A CA 1
ATOM 2753 C C . GLY A 1 374 ? -12.933 5.555 -1.783 1.00 98.00 374 GLY A C 1
ATOM 2754 O O . GLY A 1 374 ? -12.779 5.615 -0.578 1.00 98.00 374 GLY A O 1
ATOM 2755 N N . ASN A 1 375 ? -13.347 4.432 -2.369 1.00 98.62 375 ASN A N 1
ATOM 2756 C CA . ASN A 1 375 ? -13.719 3.261 -1.575 1.00 98.62 375 ASN A CA 1
ATOM 2757 C C . ASN A 1 375 ? -12.487 2.413 -1.246 1.00 98.62 375 ASN A C 1
ATOM 2759 O O . ASN A 1 375 ? -12.060 1.600 -2.070 1.00 98.62 375 ASN A O 1
ATOM 2763 N N . ASP A 1 376 ? -11.969 2.551 -0.034 1.00 98.88 376 ASP A N 1
ATOM 2764 C CA . ASP A 1 376 ? -10.846 1.767 0.455 1.00 98.88 376 ASP A CA 1
ATOM 2765 C C . ASP A 1 376 ? -11.273 0.408 1.021 1.00 98.88 376 ASP A C 1
ATOM 2767 O O . ASP A 1 376 ? -12.325 0.243 1.640 1.00 98.88 376 ASP A O 1
ATOM 2771 N N . THR A 1 377 ? -10.431 -0.610 0.838 1.00 98.88 377 THR A N 1
ATOM 2772 C CA . THR A 1 377 ? -10.574 -1.917 1.489 1.00 98.88 377 THR A CA 1
ATOM 2773 C C . THR A 1 377 ? -9.307 -2.272 2.252 1.00 98.88 377 THR A C 1
ATOM 2775 O O . THR A 1 377 ? -8.283 -2.576 1.648 1.00 98.88 377 THR A O 1
ATOM 2778 N N . LEU A 1 378 ? -9.387 -2.347 3.581 1.00 98.88 378 LEU A N 1
ATOM 2779 C CA . LEU A 1 378 ? -8.302 -2.796 4.452 1.00 98.88 378 LEU A CA 1
ATOM 2780 C C . LEU A 1 378 ? -8.649 -4.139 5.097 1.00 98.88 378 LEU A C 1
ATOM 2782 O O . LEU A 1 378 ? -9.621 -4.262 5.835 1.00 98.88 378 LEU A O 1
ATOM 2786 N N . THR A 1 379 ? -7.835 -5.168 4.875 1.00 98.88 379 THR A N 1
ATOM 2787 C CA . THR A 1 379 ? -7.997 -6.470 5.539 1.00 98.88 379 THR A CA 1
ATOM 2788 C C . THR A 1 379 ? -6.733 -6.874 6.281 1.00 98.88 379 THR A C 1
ATOM 2790 O O . THR A 1 379 ? -5.688 -7.090 5.669 1.00 98.88 379 THR A O 1
ATOM 2793 N N . ILE A 1 380 ? -6.852 -7.061 7.595 1.00 98.19 380 ILE A N 1
ATOM 2794 C CA . ILE A 1 380 ? -5.808 -7.613 8.458 1.00 98.19 380 ILE A CA 1
ATOM 2795 C C . ILE A 1 380 ? -6.263 -8.992 8.939 1.00 98.19 380 ILE A C 1
ATOM 2797 O O . ILE A 1 380 ? -7.207 -9.121 9.720 1.00 98.19 380 ILE A O 1
ATOM 2801 N N . GLU A 1 381 ? -5.605 -10.042 8.451 1.00 97.56 381 GLU A N 1
ATOM 2802 C CA . GLU A 1 381 ? -5.951 -11.429 8.782 1.00 97.56 381 GLU A CA 1
ATOM 2803 C C . GLU A 1 381 ? -5.481 -11.813 10.194 1.00 97.56 381 GLU A C 1
ATOM 2805 O O . GLU A 1 381 ? -6.177 -12.526 10.921 1.00 97.56 381 GLU A O 1
ATOM 2810 N N . GLY A 1 382 ? -4.296 -11.340 10.595 1.00 95.19 382 GLY A N 1
ATOM 2811 C CA . GLY A 1 382 ? -3.756 -11.517 11.940 1.00 95.19 382 GLY A CA 1
ATOM 2812 C C . GLY A 1 382 ? -4.290 -10.500 12.951 1.00 95.19 382 GLY A C 1
ATOM 2813 O O . GLY A 1 382 ? -5.190 -9.710 12.674 1.00 95.19 382 GLY A O 1
ATOM 2814 N N . ILE A 1 383 ? -3.753 -10.550 14.172 1.00 93.75 383 ILE A N 1
ATOM 2815 C CA . ILE A 1 383 ? -4.054 -9.552 15.209 1.00 93.75 383 ILE A CA 1
ATOM 2816 C C . ILE A 1 383 ? -3.386 -8.230 14.818 1.00 93.75 383 ILE A C 1
ATOM 2818 O O . ILE A 1 383 ? -2.219 -8.248 14.435 1.00 93.75 383 ILE A O 1
ATOM 2822 N N . TYR A 1 384 ? -4.098 -7.113 14.962 1.00 94.25 384 TYR A N 1
ATOM 2823 C CA . TYR A 1 384 ? -3.521 -5.772 14.980 1.00 94.25 384 TYR A CA 1
ATOM 2824 C C . TYR A 1 384 ? -3.436 -5.296 16.431 1.00 94.25 384 TYR A C 1
ATOM 2826 O O . TYR A 1 384 ? -4.448 -4.932 17.023 1.00 94.25 384 TYR A O 1
ATOM 2834 N N . ASP A 1 385 ? -2.236 -5.333 17.007 1.00 90.44 385 ASP A N 1
ATOM 2835 C CA . ASP A 1 385 ? -1.954 -4.906 18.378 1.00 90.44 385 ASP A CA 1
ATOM 2836 C C . ASP A 1 385 ? -0.742 -3.971 18.421 1.00 90.44 385 ASP A C 1
ATOM 2838 O O . ASP A 1 385 ? 0.415 -4.387 18.309 1.00 90.44 385 ASP A O 1
ATOM 2842 N N . SER A 1 386 ? -1.027 -2.687 18.612 1.00 83.88 386 SER A N 1
ATOM 2843 C CA . SER A 1 386 ? -0.033 -1.628 18.799 1.00 83.88 386 SER A CA 1
ATOM 2844 C C . SER A 1 386 ? 0.478 -1.504 20.240 1.00 83.88 386 SER A C 1
ATOM 2846 O O . SER A 1 386 ? 1.292 -0.628 20.520 1.00 83.88 386 SER A O 1
ATOM 2848 N N . ALA A 1 387 ? 0.046 -2.389 21.142 1.00 81.75 387 ALA A N 1
ATOM 2849 C CA . ALA A 1 387 ? 0.313 -2.408 22.576 1.00 81.75 387 ALA A CA 1
ATOM 2850 C C . ALA A 1 387 ? -0.250 -1.223 23.389 1.00 81.75 387 ALA A C 1
ATOM 2852 O O . ALA A 1 387 ? -0.378 -0.082 22.943 1.00 81.75 387 ALA A O 1
ATOM 2853 N N . GLU A 1 388 ? -0.547 -1.512 24.659 1.00 78.12 388 GLU A N 1
ATOM 2854 C CA . GLU A 1 388 ? -1.056 -0.550 25.640 1.00 78.12 388 GLU A CA 1
ATOM 2855 C C . GLU A 1 388 ? -0.099 0.636 25.821 1.00 78.12 388 GLU A C 1
ATOM 2857 O O . GLU A 1 388 ? 1.114 0.459 25.933 1.00 78.12 388 GLU A O 1
ATOM 2862 N N . ASP A 1 389 ? -0.656 1.850 25.852 1.00 62.66 389 ASP A N 1
ATOM 2863 C CA . ASP A 1 389 ? 0.082 3.103 26.054 1.00 62.66 389 ASP A CA 1
ATOM 2864 C C . ASP A 1 389 ? 1.240 3.354 25.073 1.00 62.66 389 ASP A C 1
ATOM 2866 O O . ASP A 1 389 ? 2.165 4.108 25.378 1.00 62.66 389 ASP A O 1
ATOM 2870 N N . ALA A 1 390 ? 1.170 2.824 23.849 1.00 57.84 390 ALA A N 1
ATOM 2871 C CA . ALA A 1 390 ? 2.146 3.100 22.792 1.00 57.84 390 ALA A CA 1
ATOM 2872 C C . ALA A 1 390 ? 2.177 4.559 22.286 1.00 57.84 390 ALA A C 1
ATOM 2874 O O . ALA A 1 390 ? 2.688 4.818 21.202 1.00 57.84 390 ALA A O 1
ATOM 2875 N N . ALA A 1 391 ? 1.677 5.515 23.076 1.00 52.56 391 ALA A N 1
ATOM 2876 C CA . ALA A 1 391 ? 1.914 6.932 22.858 1.00 52.56 391 ALA A CA 1
ATOM 2877 C C . ALA A 1 391 ? 3.422 7.227 22.769 1.00 52.56 391 ALA A C 1
ATOM 2879 O O . ALA A 1 391 ? 3.821 8.009 21.922 1.00 52.56 391 ALA A O 1
ATOM 2880 N N . SER A 1 392 ? 4.293 6.543 23.515 1.00 49.28 392 SER A N 1
ATOM 2881 C CA . SER A 1 392 ? 5.723 6.847 23.444 1.00 49.28 392 SER A CA 1
ATOM 2882 C C . SER A 1 392 ? 6.399 6.310 22.170 1.00 49.28 392 SER A C 1
ATOM 2884 O O . SER A 1 392 ? 6.714 5.127 22.096 1.00 49.28 392 SER A O 1
ATOM 2886 N N . SER A 1 393 ? 6.623 7.231 21.225 1.00 51.56 393 SER A N 1
ATOM 2887 C CA . SER A 1 393 ? 7.751 7.377 20.280 1.00 51.56 393 SER A CA 1
ATOM 2888 C C . SER A 1 393 ? 7.860 6.623 18.946 1.00 51.56 393 SER A C 1
ATOM 2890 O O . SER A 1 393 ? 8.625 7.115 18.118 1.00 51.56 393 SER A O 1
ATOM 2892 N N . ASP A 1 394 ? 7.131 5.544 18.655 1.00 59.97 394 ASP A N 1
ATOM 2893 C CA . ASP A 1 394 ? 7.761 4.591 17.716 1.00 59.97 394 ASP A CA 1
ATOM 2894 C C . ASP A 1 394 ? 7.357 4.738 16.222 1.00 59.97 394 ASP A C 1
ATOM 2896 O O . ASP A 1 394 ? 8.213 5.094 15.434 1.00 59.97 394 ASP A O 1
ATOM 2900 N N . SER A 1 395 ? 6.112 4.627 15.732 1.00 67.56 395 SER A N 1
ATOM 2901 C CA . SER A 1 395 ? 5.931 4.610 14.250 1.00 67.56 395 SER A CA 1
ATOM 2902 C C . SER A 1 395 ? 5.923 5.965 13.545 1.00 67.56 395 SER A C 1
ATOM 2904 O O . SER A 1 395 ? 6.792 6.262 12.723 1.00 67.56 395 SER A O 1
ATOM 2906 N N . LEU A 1 396 ? 4.912 6.793 13.820 1.00 80.12 396 LEU A N 1
ATOM 2907 C CA . LEU A 1 396 ? 4.704 8.018 13.048 1.00 80.12 396 LEU A CA 1
ATOM 2908 C C . LEU A 1 396 ? 5.782 9.061 13.358 1.00 80.12 396 LEU A C 1
ATOM 2910 O O . LEU A 1 396 ? 6.272 9.733 12.457 1.00 80.12 396 LEU A O 1
ATOM 2914 N N . ALA A 1 397 ? 6.189 9.182 14.623 1.00 79.69 397 ALA A N 1
ATOM 2915 C CA . ALA A 1 397 ? 7.210 10.144 15.021 1.00 79.69 397 ALA A CA 1
ATOM 2916 C C . ALA A 1 397 ? 8.567 9.842 14.366 1.00 79.69 397 ALA A C 1
ATOM 2918 O O . ALA A 1 397 ? 9.265 10.779 13.988 1.00 79.69 397 ALA A O 1
ATOM 2919 N N . ILE A 1 398 ? 8.928 8.567 14.182 1.00 81.06 398 ILE A N 1
ATOM 2920 C CA . ILE A 1 398 ? 10.145 8.158 13.466 1.00 81.06 398 ILE A CA 1
ATOM 2921 C C . ILE A 1 398 ? 10.122 8.662 12.022 1.00 81.06 398 ILE A C 1
ATOM 2923 O O . ILE A 1 398 ? 11.054 9.347 11.596 1.00 81.06 398 ILE A O 1
ATOM 2927 N N . ILE A 1 399 ? 9.033 8.394 11.304 1.00 86.69 399 ILE A N 1
ATOM 2928 C CA . ILE A 1 399 ? 8.894 8.757 9.889 1.00 86.69 399 ILE A CA 1
ATOM 2929 C C . ILE A 1 399 ? 8.785 10.280 9.725 1.00 86.69 399 ILE A C 1
ATOM 2931 O O . ILE A 1 399 ? 9.430 10.863 8.855 1.00 86.69 399 ILE A O 1
ATOM 2935 N N . LEU A 1 400 ? 8.054 10.969 10.606 1.00 87.69 400 LEU A N 1
ATOM 2936 C CA . LEU A 1 400 ? 7.959 12.431 10.582 1.00 87.69 400 LEU A CA 1
ATOM 2937 C C . LEU A 1 400 ? 9.287 13.110 10.946 1.00 87.69 400 LEU A C 1
ATOM 2939 O O . LEU A 1 400 ? 9.647 14.113 10.331 1.00 87.69 400 LEU A O 1
ATOM 2943 N N . ASN A 1 401 ? 10.054 12.562 11.893 1.00 84.06 401 ASN A N 1
ATOM 2944 C CA . ASN A 1 401 ? 11.405 13.050 12.179 1.00 84.06 401 ASN A CA 1
ATOM 2945 C C . ASN A 1 401 ? 12.325 12.851 10.966 1.00 84.06 401 ASN A C 1
ATOM 2947 O O . ASN A 1 401 ? 13.084 13.761 10.628 1.00 84.06 401 ASN A O 1
ATOM 2951 N N . ALA A 1 402 ? 12.242 11.699 10.294 1.00 84.38 402 ALA A N 1
ATOM 2952 C CA . ALA A 1 402 ? 12.978 11.427 9.063 1.00 84.38 402 ALA A CA 1
ATOM 2953 C C . ALA A 1 402 ? 12.655 12.462 7.972 1.00 84.38 402 ALA A C 1
ATOM 2955 O O . ALA A 1 402 ? 13.562 13.076 7.403 1.00 84.38 402 ALA A O 1
ATOM 2956 N N . TYR A 1 403 ? 11.364 12.724 7.756 1.00 89.19 403 TYR A N 1
ATOM 2957 C CA . TYR A 1 403 ? 10.860 13.748 6.842 1.00 89.19 403 TYR A CA 1
ATOM 2958 C C . TYR A 1 403 ? 11.393 15.149 7.177 1.00 89.19 403 TYR A C 1
ATOM 2960 O O . TYR A 1 403 ? 11.874 15.859 6.299 1.00 89.19 403 TYR A O 1
ATOM 2968 N N . GLN A 1 404 ? 11.407 15.550 8.450 1.00 85.31 404 GLN A N 1
ATOM 2969 C CA . GLN A 1 404 ? 11.948 16.855 8.850 1.00 85.31 404 GLN A CA 1
ATOM 2970 C C . GLN A 1 404 ? 13.470 16.955 8.665 1.00 85.31 404 GLN A C 1
ATOM 2972 O O . GLN A 1 404 ? 13.984 17.998 8.248 1.00 85.31 404 GLN A O 1
ATOM 2977 N N . VAL A 1 405 ? 14.213 15.889 8.986 1.00 79.00 405 VAL A N 1
ATOM 2978 C CA . VAL A 1 405 ? 15.681 15.863 8.873 1.00 79.00 405 VAL A CA 1
ATOM 2979 C C . VAL A 1 405 ? 16.124 15.989 7.417 1.00 79.00 405 VAL A C 1
ATOM 2981 O O . VAL A 1 405 ? 17.146 16.643 7.171 1.00 79.00 405 VAL A O 1
ATOM 2984 N N . GLN A 1 406 ? 15.348 15.458 6.466 1.00 79.69 406 GLN A N 1
ATOM 2985 C CA . GLN A 1 406 ? 15.635 15.542 5.031 1.00 79.69 406 GLN A CA 1
ATOM 2986 C C . GLN A 1 406 ? 15.924 16.993 4.591 1.00 79.69 406 GLN A C 1
ATOM 2988 O O . GLN A 1 406 ? 16.948 17.272 3.967 1.00 79.69 406 GLN A O 1
ATOM 2993 N N . GLY A 1 407 ? 15.100 17.955 5.031 1.00 70.50 407 GLY A N 1
ATOM 2994 C CA . GLY A 1 407 ? 15.194 19.364 4.633 1.00 70.50 407 GLY A CA 1
ATOM 2995 C C . GLY A 1 407 ? 16.406 20.095 5.221 1.00 70.50 407 GLY A C 1
ATOM 2996 O O . GLY A 1 407 ? 16.753 21.194 4.790 1.00 70.50 407 GLY A O 1
ATOM 2997 N N . THR A 1 408 ? 17.091 19.489 6.196 1.00 70.62 408 THR A N 1
ATOM 2998 C CA . THR A 1 408 ? 18.306 20.051 6.810 1.00 70.62 408 THR A CA 1
ATOM 2999 C C . THR A 1 408 ? 19.591 19.650 6.084 1.00 70.62 408 THR A C 1
ATOM 3001 O O . THR A 1 408 ? 20.657 20.214 6.359 1.00 70.62 408 THR A O 1
ATOM 3004 N N . LYS A 1 409 ? 19.520 18.675 5.168 1.00 70.94 409 LYS A N 1
ATOM 3005 C CA . LYS A 1 409 ? 20.668 18.122 4.444 1.00 70.94 409 LYS A CA 1
ATOM 3006 C C . LYS A 1 409 ? 20.463 18.304 2.944 1.00 70.94 409 LYS A C 1
ATOM 3008 O O . LYS A 1 409 ? 19.577 17.711 2.354 1.00 70.94 409 LYS A O 1
ATOM 3013 N N . THR A 1 410 ? 21.349 19.060 2.297 1.00 64.06 410 THR A N 1
ATOM 3014 C CA . THR A 1 410 ? 21.272 19.358 0.851 1.00 64.06 410 THR A CA 1
ATOM 3015 C C . THR A 1 410 ? 21.286 18.111 -0.045 1.00 64.06 410 THR A C 1
ATOM 3017 O O . THR A 1 410 ? 20.888 18.190 -1.194 1.00 64.06 410 THR A O 1
ATOM 3020 N N . TYR A 1 411 ? 21.772 16.974 0.458 1.00 61.81 411 TYR A N 1
ATOM 3021 C CA . TYR A 1 411 ? 21.853 15.710 -0.279 1.00 61.81 411 TYR A CA 1
ATOM 3022 C C . TYR A 1 411 ? 20.668 14.757 -0.016 1.00 61.81 411 TYR A C 1
ATOM 3024 O O . TYR A 1 411 ? 20.672 13.667 -0.572 1.00 61.81 411 TYR A O 1
ATOM 3032 N N . LEU A 1 412 ? 19.707 15.135 0.844 1.00 69.75 412 LEU A N 1
ATOM 3033 C CA . LEU A 1 412 ? 18.486 14.365 1.163 1.00 69.75 412 LEU A CA 1
ATOM 3034 C C . LEU A 1 412 ? 17.200 15.150 0.883 1.00 69.75 412 LEU A C 1
ATOM 3036 O O . LEU A 1 412 ? 16.126 14.704 1.269 1.00 69.75 412 LEU A O 1
ATOM 3040 N N . SER A 1 413 ? 17.294 16.359 0.326 1.00 75.38 413 SER A N 1
ATOM 3041 C CA . SER A 1 413 ? 16.178 17.313 0.327 1.00 75.38 413 SER A CA 1
ATOM 3042 C C . SER A 1 413 ? 14.946 16.850 -0.452 1.00 75.38 413 SER A C 1
ATOM 3044 O O . SER A 1 413 ? 13.893 17.452 -0.291 1.00 75.38 413 SER A O 1
ATOM 3046 N N . ASP A 1 414 ? 15.094 15.825 -1.285 1.00 86.94 414 ASP A N 1
ATOM 3047 C CA . ASP A 1 414 ? 14.090 15.257 -2.180 1.00 86.94 414 ASP A CA 1
ATOM 3048 C C . ASP A 1 414 ? 13.678 13.822 -1.805 1.00 86.94 414 ASP A C 1
ATOM 3050 O O . ASP A 1 414 ? 13.022 13.137 -2.588 1.00 86.94 414 ASP A O 1
ATOM 3054 N N . TRP A 1 415 ? 14.066 13.320 -0.625 1.00 90.75 415 TRP A N 1
ATOM 3055 C CA . TRP A 1 415 ? 13.826 11.916 -0.286 1.00 90.75 415 TRP A CA 1
ATOM 3056 C C . TRP A 1 415 ? 12.336 11.571 -0.248 1.00 90.75 415 TRP A C 1
ATOM 3058 O O . TRP A 1 415 ? 11.972 10.523 -0.753 1.00 90.75 415 TRP A O 1
ATOM 3068 N N . TYR A 1 416 ? 11.490 12.455 0.276 1.00 94.19 416 TYR A N 1
ATOM 3069 C CA . TYR A 1 416 ? 10.043 12.264 0.423 1.00 94.19 416 TYR A CA 1
ATOM 3070 C C . TYR A 1 416 ? 9.220 13.297 -0.361 1.00 94.19 416 TYR A C 1
ATOM 3072 O O . TYR A 1 416 ? 8.159 13.717 0.104 1.00 94.19 416 TYR A O 1
ATOM 3080 N N . SER A 1 417 ? 9.743 13.796 -1.482 1.00 93.88 417 SER A N 1
ATOM 3081 C CA . SER A 1 417 ? 9.082 14.855 -2.256 1.00 93.88 417 SER A CA 1
ATOM 3082 C C . SER A 1 417 ? 7.703 14.450 -2.770 1.00 93.88 417 SER A C 1
ATOM 3084 O O . SER A 1 417 ? 6.811 15.289 -2.835 1.00 93.88 417 SER A O 1
ATOM 3086 N N . GLU A 1 418 ? 7.515 13.176 -3.090 1.00 96.25 418 GLU A N 1
ATOM 3087 C CA . GLU A 1 418 ? 6.291 12.658 -3.692 1.00 96.25 418 GLU A CA 1
ATOM 3088 C C . GLU A 1 418 ? 5.161 12.555 -2.649 1.00 96.25 418 GLU A C 1
ATOM 3090 O O . GLU A 1 418 ? 4.007 12.793 -2.975 1.00 96.25 418 GLU A O 1
ATOM 3095 N N . SER A 1 419 ? 5.491 12.372 -1.361 1.00 96.88 419 SER A N 1
ATOM 3096 C CA . SER A 1 419 ? 4.518 12.355 -0.252 1.00 96.88 419 SER A CA 1
ATOM 3097 C C . SER A 1 419 ? 4.480 13.651 0.579 1.00 96.88 419 SER A C 1
ATOM 3099 O O . SER A 1 419 ? 3.951 13.643 1.698 1.00 96.88 419 SER A O 1
ATOM 3101 N N . GLU A 1 420 ? 5.065 14.762 0.104 1.00 95.12 420 GLU A N 1
ATOM 3102 C CA . GLU A 1 420 ? 5.270 15.985 0.906 1.00 95.12 420 GLU A CA 1
ATOM 3103 C C . GLU A 1 420 ? 3.960 16.496 1.526 1.00 95.12 420 GLU A C 1
ATOM 3105 O O . GLU A 1 420 ? 3.895 16.748 2.731 1.00 95.12 420 GLU A O 1
ATOM 3110 N N . SER A 1 421 ? 2.890 16.577 0.732 1.00 94.38 421 SER A N 1
ATOM 3111 C CA . SER A 1 421 ? 1.570 17.046 1.176 1.00 94.38 421 SER A CA 1
ATOM 3112 C C . SER A 1 421 ? 1.012 16.211 2.333 1.00 94.38 421 SER A C 1
ATOM 3114 O O . SER A 1 421 ? 0.570 16.752 3.354 1.00 94.38 421 SER A O 1
ATOM 3116 N N . SER A 1 422 ? 1.068 14.885 2.202 1.00 95.00 422 SER A N 1
ATOM 3117 C CA . SER A 1 422 ? 0.529 13.939 3.180 1.00 95.00 422 SER A CA 1
ATOM 3118 C C . SER A 1 422 ? 1.343 13.920 4.471 1.00 95.00 422 SER A C 1
ATOM 3120 O O . SER A 1 422 ? 0.763 13.967 5.563 1.00 95.00 422 SER A O 1
ATOM 3122 N N . LEU A 1 423 ? 2.675 13.920 4.363 1.00 94.44 423 LEU A N 1
ATOM 3123 C CA . LEU A 1 423 ? 3.586 13.965 5.507 1.00 94.44 423 LEU A CA 1
ATOM 3124 C C . LEU A 1 423 ? 3.520 15.310 6.234 1.00 94.44 423 LEU A C 1
ATOM 3126 O O . LEU A 1 423 ? 3.513 15.335 7.465 1.00 94.44 423 LEU A O 1
ATOM 3130 N N . GLN A 1 424 ? 3.402 16.423 5.505 1.00 92.69 424 GLN A N 1
ATOM 3131 C CA . GLN A 1 424 ? 3.240 17.745 6.104 1.00 92.69 424 GLN A CA 1
ATOM 3132 C C . GLN A 1 424 ? 1.896 17.874 6.825 1.00 92.69 424 GLN A C 1
ATOM 3134 O O . GLN A 1 424 ? 1.859 18.354 7.955 1.00 92.69 424 GLN A O 1
ATOM 3139 N N . SER A 1 425 ? 0.806 17.381 6.229 1.00 92.81 425 SER A N 1
ATOM 3140 C CA . SER A 1 425 ? -0.509 17.319 6.879 1.00 92.81 425 SER A CA 1
ATOM 3141 C C . SER A 1 425 ? -0.459 16.515 8.185 1.00 92.81 425 SER A C 1
ATOM 3143 O O . SER A 1 425 ? -0.970 16.960 9.216 1.00 92.81 425 SER A O 1
ATOM 3145 N N . LEU A 1 426 ? 0.211 15.357 8.173 1.00 92.19 426 LEU A N 1
ATOM 3146 C CA . LEU A 1 426 ? 0.417 14.543 9.371 1.00 92.19 426 LEU A CA 1
ATOM 3147 C C . LEU A 1 426 ? 1.268 15.265 10.416 1.00 92.19 426 LEU A C 1
ATOM 3149 O O . LEU A 1 426 ? 0.931 15.220 11.599 1.00 92.19 426 LEU A O 1
ATOM 3153 N N . LEU A 1 427 ? 2.331 15.952 9.994 1.00 89.69 427 LEU A N 1
ATOM 3154 C CA . LEU A 1 427 ? 3.181 16.743 10.875 1.00 89.69 427 LEU A CA 1
ATOM 3155 C C . LEU A 1 427 ? 2.403 17.890 11.527 1.00 89.69 427 LEU A C 1
ATOM 3157 O O . LEU A 1 427 ? 2.515 18.084 12.734 1.00 89.69 427 LEU A O 1
ATOM 3161 N N . ASP A 1 428 ? 1.593 18.624 10.771 1.00 89.00 428 ASP A N 1
ATOM 3162 C CA . ASP A 1 428 ? 0.809 19.754 11.277 1.00 89.00 428 ASP A CA 1
ATOM 3163 C C . ASP A 1 428 ? -0.253 19.300 12.287 1.00 89.00 428 ASP A C 1
ATOM 3165 O O . ASP A 1 428 ? -0.404 19.913 13.346 1.00 89.00 428 ASP A O 1
ATOM 3169 N N . ALA A 1 429 ? -0.941 18.190 12.001 1.00 87.19 429 ALA A N 1
ATOM 3170 C CA . ALA A 1 429 ? -1.931 17.606 12.904 1.00 87.19 429 ALA A CA 1
ATOM 3171 C C . ALA A 1 429 ? -1.296 17.035 14.182 1.00 87.19 429 ALA A C 1
ATOM 3173 O O . ALA A 1 429 ? -1.910 17.033 15.251 1.00 87.19 429 ALA A O 1
ATOM 3174 N N . ASN A 1 430 ? -0.050 16.571 14.083 1.00 84.56 430 ASN A N 1
ATOM 3175 C CA . ASN A 1 430 ? 0.591 15.784 15.121 1.00 84.56 430 ASN A CA 1
ATOM 3176 C C . ASN A 1 430 ? 1.941 16.340 15.559 1.00 84.56 430 ASN A C 1
ATOM 3178 O O . ASN A 1 430 ? 2.866 15.582 15.834 1.00 84.56 430 ASN A O 1
ATOM 3182 N N . SER A 1 431 ? 2.083 17.654 15.678 1.00 82.75 431 SER A N 1
ATOM 3183 C CA . SER A 1 431 ? 3.296 18.253 16.234 1.00 82.75 431 SER A CA 1
ATOM 3184 C C . SER A 1 431 ? 2.995 19.376 17.212 1.00 82.75 431 SER A C 1
ATOM 3186 O O . SER A 1 431 ? 1.871 19.853 17.368 1.00 82.75 431 SER A O 1
ATOM 3188 N N . ARG A 1 432 ? 4.030 19.776 17.944 1.00 79.12 432 ARG A N 1
ATOM 3189 C CA . ARG A 1 432 ? 4.016 20.948 18.815 1.00 79.12 432 ARG A CA 1
ATOM 3190 C C . ARG A 1 432 ? 5.261 21.781 18.577 1.00 79.12 432 ARG A C 1
ATOM 3192 O O . ARG A 1 432 ? 6.336 21.255 18.300 1.00 79.12 432 ARG A O 1
ATOM 3199 N N . VAL A 1 433 ? 5.142 23.088 18.777 1.00 81.38 433 VAL A N 1
ATOM 3200 C CA . VAL A 1 433 ? 6.287 23.996 18.689 1.00 81.38 433 VAL A CA 1
ATOM 3201 C C . VAL A 1 433 ? 6.912 24.176 20.071 1.00 81.38 433 VAL A C 1
ATOM 3203 O O . VAL A 1 433 ? 6.279 24.696 20.990 1.00 81.38 433 VAL A O 1
ATOM 3206 N N . VAL A 1 434 ? 8.178 23.785 20.220 1.00 80.06 434 VAL A N 1
ATOM 3207 C CA . VAL A 1 434 ? 8.970 23.980 21.444 1.00 80.06 434 VAL A CA 1
ATOM 3208 C C . VAL A 1 434 ? 10.222 24.775 21.098 1.00 80.06 434 VAL A C 1
ATOM 3210 O O . VAL A 1 434 ? 11.045 24.339 20.300 1.00 80.06 434 VAL A O 1
ATOM 3213 N N . ASN A 1 435 ? 10.386 25.957 21.701 1.00 84.31 435 ASN A N 1
ATOM 3214 C CA . ASN A 1 435 ? 11.518 26.864 21.446 1.00 84.31 435 ASN A CA 1
ATOM 3215 C C . ASN A 1 435 ? 11.740 27.203 19.954 1.00 84.31 435 ASN A C 1
ATOM 3217 O O . ASN A 1 435 ? 12.874 27.418 19.535 1.00 84.31 435 ASN A O 1
ATOM 3221 N N . GLY A 1 436 ? 10.667 27.253 19.159 1.00 76.81 436 GLY A N 1
ATOM 3222 C CA . GLY A 1 436 ? 10.733 27.521 17.717 1.00 76.81 436 GLY A CA 1
ATOM 3223 C C . GLY A 1 436 ? 11.016 26.295 16.844 1.00 76.81 436 GLY A C 1
ATOM 3224 O O . GLY A 1 436 ? 11.028 26.438 15.628 1.00 76.81 436 GLY A O 1
ATOM 3225 N N . ASN A 1 437 ? 11.190 25.109 17.436 1.00 74.31 437 ASN A N 1
ATOM 3226 C CA . ASN A 1 437 ? 11.321 23.849 16.708 1.00 74.31 437 ASN A CA 1
ATOM 3227 C C . ASN A 1 437 ? 9.984 23.103 16.692 1.00 74.31 437 ASN A C 1
ATOM 3229 O O . ASN A 1 437 ? 9.362 22.937 17.745 1.00 74.31 437 ASN A O 1
ATOM 3233 N N . THR A 1 438 ? 9.576 22.625 15.520 1.00 76.69 438 THR A N 1
ATOM 3234 C CA . THR A 1 438 ? 8.443 21.706 15.366 1.00 76.69 438 THR A CA 1
ATOM 3235 C C . THR A 1 438 ? 8.884 20.311 15.786 1.00 76.69 438 THR A C 1
ATOM 3237 O O . THR A 1 438 ? 9.780 19.740 15.171 1.00 76.69 438 THR A O 1
ATOM 3240 N N . ILE A 1 439 ? 8.282 19.783 16.848 1.00 72.19 439 ILE A N 1
ATOM 3241 C CA . ILE A 1 439 ? 8.566 18.454 17.390 1.00 72.19 439 ILE A CA 1
ATOM 3242 C C . ILE A 1 439 ? 7.313 17.600 17.189 1.00 72.19 439 ILE A C 1
ATOM 3244 O O . ILE A 1 439 ? 6.266 17.985 17.725 1.00 72.19 439 ILE A O 1
ATOM 3248 N N . PRO A 1 440 ? 7.390 16.473 16.461 1.00 71.94 440 PRO A N 1
ATOM 3249 C CA . PRO A 1 440 ? 6.286 15.532 16.360 1.00 71.94 440 PRO A CA 1
ATOM 3250 C C . PRO A 1 440 ? 5.818 15.103 17.753 1.00 71.94 440 PRO A C 1
ATOM 3252 O O . PRO A 1 440 ? 6.621 14.807 18.643 1.00 71.94 440 PRO A O 1
ATOM 3255 N N . ASN A 1 441 ? 4.508 15.137 17.960 1.00 70.00 441 ASN A N 1
ATOM 3256 C CA . ASN A 1 441 ? 3.879 14.579 19.135 1.00 70.00 441 ASN A CA 1
ATOM 3257 C C . ASN A 1 441 ? 3.969 13.057 19.077 1.00 70.00 441 ASN A C 1
ATOM 3259 O O . ASN A 1 441 ? 4.112 12.428 18.033 1.00 70.00 441 ASN A O 1
ATOM 3263 N N . GLU A 1 442 ? 3.855 12.485 20.255 1.00 66.94 442 GLU A N 1
ATOM 3264 C CA . GLU A 1 442 ? 3.606 11.077 20.468 1.00 66.94 442 GLU A CA 1
ATOM 3265 C C . GLU A 1 442 ? 2.204 10.729 19.945 1.00 66.94 442 GLU A C 1
ATOM 3267 O O . GLU A 1 442 ? 1.203 11.154 20.526 1.00 66.94 442 GLU A O 1
ATOM 3272 N N . VAL A 1 443 ? 2.138 10.020 18.812 1.00 70.56 443 VAL A N 1
ATOM 3273 C CA . VAL A 1 443 ? 0.880 9.639 18.154 1.00 70.56 443 VAL A CA 1
ATOM 3274 C C . VAL A 1 443 ? 0.677 8.147 18.288 1.00 70.56 443 VAL A C 1
ATOM 3276 O O . VAL A 1 443 ? 1.546 7.352 17.929 1.00 70.56 443 VAL A O 1
ATOM 3279 N N . LYS A 1 444 ? -0.494 7.775 18.802 1.00 75.38 444 LYS A N 1
ATOM 3280 C CA . LYS A 1 444 ? -0.910 6.379 18.815 1.00 75.38 444 LYS A CA 1
ATOM 3281 C C . LYS A 1 444 ? -1.084 5.881 17.381 1.00 75.38 444 LYS A C 1
ATOM 3283 O O . LYS A 1 444 ? -1.582 6.635 16.548 1.00 75.38 444 LYS A O 1
ATOM 3288 N N . PRO A 1 445 ? -0.753 4.617 17.105 1.00 84.75 445 PRO A N 1
ATOM 3289 C CA . PRO A 1 445 ? -1.047 4.016 15.816 1.00 84.75 445 PRO A CA 1
ATOM 3290 C C . PRO A 1 445 ? -2.520 4.166 15.447 1.00 84.75 445 PRO A C 1
ATOM 3292 O O . PRO A 1 445 ? -3.402 4.015 16.300 1.00 84.75 445 PRO A O 1
ATOM 3295 N N . PHE A 1 446 ? -2.765 4.484 14.182 1.00 91.62 446 PHE A N 1
ATOM 3296 C CA . PHE A 1 446 ? -4.101 4.744 13.674 1.00 91.62 446 PHE A CA 1
ATOM 3297 C C . PHE A 1 446 ? -4.300 4.122 12.292 1.00 91.62 446 PHE A C 1
ATOM 3299 O O . PHE A 1 446 ? -3.346 3.870 11.552 1.00 91.62 446 PHE A O 1
ATOM 3306 N N . VAL A 1 447 ? -5.565 3.898 11.973 1.00 97.56 447 VAL A N 1
ATOM 3307 C CA . VAL A 1 447 ? -6.080 3.627 10.641 1.00 97.56 447 VAL A CA 1
ATOM 3308 C C . VAL A 1 447 ? -7.019 4.775 10.318 1.00 97.56 447 VAL A C 1
ATOM 3310 O O . VAL A 1 447 ? -7.990 4.980 11.036 1.00 97.56 447 VAL A O 1
ATOM 3313 N N . ASP A 1 448 ? -6.723 5.512 9.266 1.00 97.94 448 ASP A N 1
ATOM 3314 C CA . ASP A 1 448 ? -7.613 6.506 8.690 1.00 97.94 448 ASP A CA 1
ATOM 3315 C C . ASP A 1 448 ? -7.961 6.030 7.284 1.00 97.94 448 ASP A C 1
ATOM 3317 O O . ASP A 1 448 ? -7.058 5.907 6.457 1.00 97.94 448 ASP A O 1
ATOM 3321 N N . LEU A 1 449 ? -9.219 5.650 7.056 1.00 98.62 449 LEU A N 1
ATOM 3322 C CA . LEU A 1 449 ? -9.681 5.155 5.756 1.00 98.62 449 LEU A CA 1
ATOM 3323 C C . LEU A 1 449 ? -10.047 6.297 4.797 1.00 98.62 449 LEU A C 1
ATOM 3325 O O . LEU A 1 449 ? -10.203 6.019 3.622 1.00 98.62 449 LEU A O 1
ATOM 3329 N N . GLY A 1 450 ? -10.138 7.546 5.277 1.00 98.00 450 GLY A N 1
ATOM 3330 C CA . GLY A 1 450 ? -10.513 8.699 4.453 1.00 98.00 450 GLY A CA 1
ATOM 3331 C C . GLY A 1 450 ? -11.970 8.669 3.975 1.00 98.00 450 GLY A C 1
ATOM 3332 O O . GLY A 1 450 ? -12.761 7.882 4.464 1.00 98.00 450 GLY A O 1
ATOM 3333 N N . ASP A 1 451 ? -12.366 9.568 3.074 1.00 98.25 451 ASP A N 1
ATOM 3334 C CA . ASP A 1 451 ? -13.761 9.665 2.608 1.00 98.25 451 ASP A CA 1
ATOM 3335 C C . ASP A 1 451 ? -14.079 8.616 1.531 1.00 98.25 451 ASP A C 1
ATOM 3337 O O . ASP A 1 451 ? -13.371 8.530 0.537 1.00 98.25 451 ASP A O 1
ATOM 3341 N N . GLY A 1 452 ? -15.210 7.926 1.629 1.00 98.50 452 GLY A N 1
ATOM 3342 C CA . GLY A 1 452 ? -15.691 6.937 0.668 1.00 98.50 452 GLY A CA 1
ATOM 3343 C C . GLY A 1 452 ? -16.549 5.872 1.345 1.00 98.50 452 GLY A C 1
ATOM 3344 O O . GLY A 1 452 ? -16.765 5.906 2.543 1.00 98.50 452 GLY A O 1
ATOM 3345 N N . ASN A 1 453 ? -17.066 4.906 0.585 1.00 98.75 453 ASN A N 1
ATOM 3346 C CA . ASN A 1 453 ? -17.747 3.750 1.178 1.00 98.75 453 ASN A CA 1
ATOM 3347 C C . ASN A 1 453 ? -16.705 2.672 1.489 1.00 98.75 453 ASN A C 1
ATOM 3349 O O . ASN A 1 453 ? -16.472 1.768 0.673 1.00 98.75 453 ASN A O 1
ATOM 3353 N N . ASN A 1 454 ? -16.053 2.792 2.638 1.00 98.88 454 ASN A N 1
ATOM 3354 C CA . ASN A 1 454 ? -14.881 2.008 2.985 1.00 98.88 454 ASN A CA 1
ATOM 3355 C C . ASN A 1 454 ? -15.238 0.671 3.633 1.00 98.88 454 ASN A C 1
ATOM 3357 O O . ASN A 1 454 ? -16.290 0.472 4.247 1.00 98.88 454 ASN A O 1
ATOM 3361 N N . GLN A 1 455 ? -14.315 -0.282 3.538 1.00 98.81 455 GLN A N 1
ATOM 3362 C CA . GLN A 1 455 ? -14.410 -1.564 4.218 1.00 98.81 455 GLN A CA 1
ATOM 3363 C C . GLN A 1 455 ? -13.134 -1.875 4.999 1.00 98.81 455 GLN A C 1
ATOM 3365 O O . GLN A 1 455 ? -12.060 -2.015 4.420 1.00 98.81 455 GLN A O 1
ATOM 3370 N N . ALA A 1 456 ? -13.255 -2.109 6.306 1.00 98.81 456 ALA A N 1
ATOM 3371 C CA . ALA A 1 456 ? -12.149 -2.580 7.135 1.00 98.81 456 ALA A CA 1
ATOM 3372 C C . ALA A 1 456 ? -12.483 -3.895 7.847 1.00 98.81 456 ALA A C 1
ATOM 3374 O O . ALA A 1 456 ? -13.466 -4.001 8.575 1.00 98.81 456 ALA A O 1
ATOM 3375 N N . ASN A 1 457 ? -11.632 -4.905 7.675 1.00 98.56 457 ASN A N 1
ATOM 3376 C CA . ASN A 1 457 ? -11.775 -6.226 8.281 1.00 98.56 457 ASN A CA 1
ATOM 3377 C C . ASN A 1 457 ? -10.549 -6.550 9.146 1.00 98.56 457 ASN A C 1
ATOM 3379 O O . ASN A 1 457 ? -9.472 -6.848 8.631 1.00 98.56 457 ASN A O 1
ATOM 3383 N N . PHE A 1 458 ? -10.717 -6.547 10.466 1.00 98.12 458 PHE A N 1
ATOM 3384 C CA . PHE A 1 458 ? -9.689 -6.908 11.446 1.00 98.12 458 PHE A CA 1
ATOM 3385 C C . PHE A 1 458 ? -9.957 -8.319 11.987 1.00 98.12 458 PHE A C 1
ATOM 3387 O O . PHE A 1 458 ? -10.470 -8.496 13.096 1.00 98.12 458 PHE A O 1
ATOM 3394 N N . ASN A 1 459 ? -9.648 -9.343 11.189 1.00 96.94 459 ASN A N 1
ATOM 3395 C CA . ASN A 1 459 ? -10.064 -10.729 11.433 1.00 96.94 459 ASN A CA 1
ATOM 3396 C C . ASN A 1 459 ? -9.396 -11.353 12.669 1.00 96.94 459 ASN A C 1
ATOM 3398 O O . ASN A 1 459 ? -10.033 -12.121 13.395 1.00 96.94 459 ASN A O 1
ATOM 3402 N N . GLY A 1 460 ? -8.128 -11.034 12.948 1.00 94.31 460 GLY A N 1
ATOM 3403 C CA . GLY A 1 460 ? -7.452 -11.527 14.153 1.00 94.31 460 GLY A CA 1
ATOM 3404 C C . GLY A 1 460 ? -7.837 -10.766 15.424 1.00 94.31 460 GLY A C 1
ATOM 3405 O O . GLY A 1 460 ? -7.758 -11.329 16.517 1.00 94.31 460 GLY A O 1
ATOM 3406 N N . GLY A 1 461 ? -8.315 -9.530 15.281 1.00 94.81 461 GLY A N 1
ATOM 3407 C CA . GLY A 1 461 ? -8.661 -8.611 16.364 1.00 94.81 461 GLY A CA 1
ATOM 3408 C C . GLY A 1 461 ? -7.936 -7.271 16.247 1.00 94.81 461 GLY A C 1
ATOM 3409 O O . GLY A 1 461 ? -6.925 -7.165 15.556 1.00 94.81 461 GLY A O 1
ATOM 3410 N N . LEU A 1 462 ? -8.464 -6.266 16.939 1.00 94.25 462 LEU A N 1
ATOM 3411 C CA . LEU A 1 462 ? -8.007 -4.883 16.943 1.00 94.25 462 LEU A CA 1
ATOM 3412 C C . LEU A 1 462 ? -7.759 -4.428 18.385 1.00 94.25 462 LEU A C 1
ATOM 3414 O O . LEU A 1 462 ? -8.666 -4.427 19.225 1.00 94.25 462 LEU A O 1
ATOM 3418 N N . TRP A 1 463 ? -6.516 -4.056 18.657 1.00 92.00 463 TRP A N 1
ATOM 3419 C CA . TRP A 1 463 ? -6.035 -3.676 19.972 1.00 92.00 463 TRP A CA 1
ATOM 3420 C C . TRP A 1 463 ? -5.228 -2.381 19.909 1.00 92.00 463 TRP A C 1
ATOM 3422 O O . TRP A 1 463 ? -4.383 -2.193 19.033 1.00 92.00 463 TRP A O 1
ATOM 3432 N N . TRP A 1 464 ? -5.503 -1.496 20.868 1.00 89.12 464 TRP A N 1
ATOM 3433 C CA . TRP A 1 464 ? -4.770 -0.249 21.114 1.00 89.12 464 TRP A CA 1
ATOM 3434 C C . TRP A 1 464 ? -4.633 0.714 19.925 1.00 89.12 464 TRP A C 1
ATOM 3436 O O . TRP A 1 464 ? -3.767 1.590 19.925 1.00 89.12 464 TRP A O 1
ATOM 3446 N N . THR A 1 465 ? -5.508 0.590 18.931 1.00 89.81 465 THR A N 1
ATOM 3447 C CA . THR A 1 465 ? -5.428 1.330 17.666 1.00 89.81 465 THR A CA 1
ATOM 3448 C C . THR A 1 465 ? -6.717 2.106 17.438 1.00 89.81 465 THR A C 1
ATOM 3450 O O . THR A 1 465 ? -7.806 1.613 17.737 1.00 89.81 465 THR A O 1
ATOM 3453 N N . ASN A 1 466 ? -6.597 3.328 16.925 1.00 92.00 466 ASN A N 1
ATOM 3454 C CA . ASN A 1 466 ? -7.758 4.124 16.532 1.00 92.00 466 ASN A CA 1
ATOM 3455 C C . ASN A 1 466 ? -8.084 3.880 15.058 1.00 92.00 466 ASN A C 1
ATOM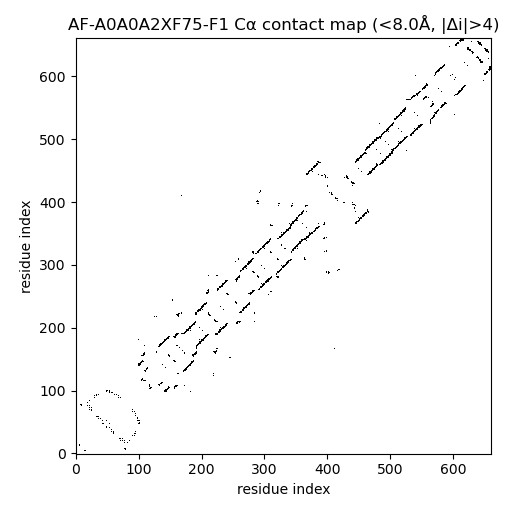 3457 O O . ASN A 1 466 ? -7.167 3.814 14.246 1.00 92.00 466 ASN A O 1
ATOM 3461 N N . VAL A 1 467 ? -9.364 3.780 14.720 1.00 97.56 467 VAL A N 1
ATOM 3462 C CA . VAL A 1 467 ? -9.856 3.645 13.346 1.00 97.56 467 VAL A CA 1
ATOM 3463 C C . VAL A 1 467 ? -10.823 4.789 13.060 1.00 97.56 467 VAL A C 1
ATOM 3465 O O . VAL A 1 467 ? -11.747 4.992 13.846 1.00 97.56 467 VAL A O 1
ATOM 3468 N N . THR A 1 468 ? -10.609 5.518 11.969 1.00 98.31 468 THR A N 1
ATOM 3469 C CA . THR A 1 468 ? -11.520 6.533 11.421 1.00 98.31 468 THR A CA 1
ATOM 3470 C C . THR A 1 468 ? -11.906 6.159 9.995 1.00 98.31 468 THR A C 1
ATOM 3472 O O . THR A 1 468 ? -11.032 5.703 9.256 1.00 98.31 468 THR A O 1
ATOM 3475 N N . SER A 1 469 ? -13.177 6.316 9.609 1.00 98.19 469 SER A N 1
ATOM 3476 C CA . SER A 1 469 ? -13.622 6.012 8.237 1.00 98.19 469 SER A CA 1
ATOM 3477 C C . SER A 1 469 ? -14.247 7.156 7.444 1.00 98.19 469 SER A C 1
ATOM 3479 O O . SER A 1 469 ? -14.501 6.966 6.269 1.00 98.19 469 SER A O 1
ATOM 3481 N N . GLY A 1 470 ? -14.359 8.357 8.016 1.00 97.62 470 GLY A N 1
ATOM 3482 C CA . GLY A 1 470 ? -14.646 9.564 7.241 1.00 97.62 470 GLY A CA 1
ATOM 3483 C C . GLY A 1 470 ? -16.118 9.711 6.860 1.00 97.62 470 GLY A C 1
ATOM 3484 O O . GLY A 1 470 ? -17.005 9.500 7.677 1.00 97.62 470 GLY A O 1
ATOM 3485 N N . SER A 1 471 ? -16.393 10.222 5.663 1.00 98.25 471 SER A N 1
ATOM 3486 C CA . SER A 1 471 ? -17.756 10.280 5.126 1.00 98.25 471 SER A CA 1
ATOM 3487 C C . SER A 1 471 ? -18.015 9.170 4.112 1.00 98.25 471 SER A C 1
ATOM 3489 O O . SER A 1 471 ? -17.128 8.832 3.343 1.00 98.25 471 SER A O 1
ATOM 3491 N N . GLY A 1 472 ? -19.250 8.687 4.029 1.00 98.50 472 GLY A N 1
ATOM 3492 C CA . GLY A 1 472 ? -19.663 7.559 3.199 1.00 98.50 472 GLY A CA 1
ATOM 3493 C C . GLY A 1 472 ? -20.392 6.511 4.034 1.00 98.50 472 GLY A C 1
ATOM 3494 O O . GLY A 1 472 ? -20.631 6.712 5.211 1.00 98.50 472 GLY A O 1
ATOM 3495 N N . SER A 1 473 ? -20.826 5.422 3.403 1.00 98.62 473 SER A N 1
ATOM 3496 C CA . SER A 1 473 ? -21.421 4.281 4.107 1.00 98.62 473 SER A CA 1
ATOM 3497 C C . SER A 1 473 ? -20.366 3.205 4.314 1.00 98.62 473 SER A C 1
ATOM 3499 O O . SER A 1 473 ? -20.079 2.419 3.399 1.00 98.62 473 SER A O 1
ATOM 3501 N N . ASP A 1 474 ? -19.804 3.162 5.512 1.00 98.88 474 ASP A N 1
ATOM 3502 C CA . ASP A 1 474 ? -18.659 2.338 5.851 1.00 98.88 474 ASP A CA 1
ATOM 3503 C C . ASP A 1 474 ? -19.047 0.998 6.474 1.00 98.88 474 ASP A C 1
ATOM 3505 O O . ASP A 1 474 ? -20.093 0.802 7.097 1.00 98.88 474 ASP A O 1
ATOM 3509 N N . THR A 1 475 ? -18.171 0.007 6.325 1.00 98.88 475 THR A N 1
ATOM 3510 C CA . THR A 1 475 ? -18.316 -1.294 6.982 1.00 98.88 475 THR A CA 1
ATOM 3511 C C . THR A 1 475 ? -17.035 -1.689 7.695 1.00 98.88 475 THR A C 1
ATOM 3513 O O . THR A 1 475 ? -16.041 -2.056 7.069 1.00 98.88 475 THR A O 1
ATOM 3516 N N . ILE A 1 476 ? -17.080 -1.728 9.026 1.00 98.88 476 ILE A N 1
ATOM 3517 C CA . ILE A 1 476 ? -15.952 -2.140 9.861 1.00 98.88 476 ILE A CA 1
ATOM 3518 C C . ILE A 1 476 ? -16.304 -3.425 10.605 1.00 98.88 476 ILE A C 1
ATOM 3520 O O . ILE A 1 476 ? -17.239 -3.483 11.401 1.00 98.88 476 ILE A O 1
ATOM 3524 N N . THR A 1 477 ? -15.526 -4.480 10.388 1.00 98.38 477 THR A N 1
ATOM 3525 C CA . THR A 1 477 ? -15.667 -5.757 11.089 1.00 98.38 477 THR A CA 1
ATOM 3526 C C . THR A 1 477 ? -14.437 -6.036 11.937 1.00 98.38 477 THR A C 1
ATOM 3528 O O . THR A 1 477 ? -13.315 -6.072 11.441 1.00 98.38 477 THR A O 1
ATOM 3531 N N . VAL A 1 478 ? -14.648 -6.311 13.223 1.00 97.88 478 VAL A N 1
ATOM 3532 C CA . VAL A 1 478 ? -13.597 -6.717 14.154 1.00 97.88 478 VAL A CA 1
ATOM 3533 C C . VAL A 1 478 ? -13.868 -8.117 14.685 1.00 97.88 478 VAL A C 1
ATOM 3535 O O . VAL A 1 478 ? -14.831 -8.364 15.419 1.00 97.88 478 VAL A O 1
ATOM 3538 N N . GLY A 1 479 ? -12.920 -9.009 14.430 1.00 84.19 479 GLY A N 1
ATOM 3539 C CA . GLY A 1 479 ? -12.518 -9.976 15.429 1.00 84.19 479 GLY A CA 1
ATOM 3540 C C . GLY A 1 479 ? -12.577 -11.452 15.078 1.00 84.19 479 GLY A C 1
ATOM 3541 O O . GLY A 1 479 ? -13.092 -11.899 14.057 1.00 84.19 479 GLY A O 1
ATOM 3542 N N . SER A 1 480 ? -12.064 -12.201 16.050 1.00 76.06 480 SER A N 1
ATOM 3543 C CA . SER A 1 480 ? -11.945 -13.646 16.122 1.00 76.06 480 SER A CA 1
ATOM 3544 C C . SER A 1 480 ? -12.851 -14.186 17.247 1.00 76.06 480 SER A C 1
ATOM 3546 O O . SER A 1 480 ? -13.717 -13.492 17.789 1.00 76.06 480 SER A O 1
ATOM 3548 N N . THR A 1 481 ? -12.728 -15.464 17.610 1.00 71.31 481 THR A N 1
ATOM 3549 C CA . THR A 1 481 ? -13.599 -16.080 18.631 1.00 71.31 481 THR A CA 1
ATOM 3550 C C . THR A 1 481 ? -13.276 -15.701 20.084 1.00 71.31 481 THR A C 1
ATOM 3552 O O . THR A 1 481 ? -14.028 -16.114 20.964 1.00 71.31 481 THR A O 1
ATOM 3555 N N . ALA A 1 482 ? -12.188 -14.972 20.363 1.00 71.88 482 ALA A N 1
ATOM 3556 C CA . ALA A 1 482 ? -11.787 -14.582 21.722 1.00 71.88 482 ALA A CA 1
ATOM 3557 C C . ALA A 1 482 ? -11.104 -13.204 21.734 1.00 71.88 482 ALA A C 1
ATOM 3559 O O . ALA A 1 482 ? -10.384 -12.901 20.784 1.00 71.88 482 ALA A O 1
ATOM 3560 N N . GLY A 1 483 ? -11.334 -12.404 22.791 1.00 68.25 483 GLY A N 1
ATOM 3561 C CA . GLY A 1 483 ? -10.681 -11.115 23.071 1.00 68.25 483 GLY A CA 1
ATOM 3562 C C . GLY A 1 483 ? -10.232 -10.328 21.839 1.00 68.25 483 GLY A C 1
ATOM 3563 O O . GLY A 1 483 ? -9.040 -10.268 21.553 1.00 68.25 483 GLY A O 1
ATOM 3564 N N . SER A 1 484 ? -11.170 -9.789 21.061 1.00 86.00 484 SER A N 1
ATOM 3565 C CA . SER A 1 484 ? -10.845 -9.294 19.718 1.00 86.00 484 SER A CA 1
ATOM 3566 C C . SER A 1 484 ? -10.926 -7.784 19.556 1.00 86.00 484 SER A C 1
ATOM 3568 O O . SER A 1 484 ? -10.492 -7.293 18.525 1.00 86.00 484 SER A O 1
ATOM 3570 N N . PHE A 1 485 ? -11.477 -7.059 20.528 1.00 93.50 485 PHE A N 1
ATOM 3571 C CA . PHE A 1 485 ? -11.583 -5.603 20.492 1.00 93.50 485 PHE A CA 1
ATOM 3572 C C . PHE A 1 485 ? -11.382 -5.025 21.893 1.00 93.50 485 PHE A C 1
ATOM 3574 O O . PHE A 1 485 ? -12.202 -5.274 22.775 1.00 93.50 485 PHE A O 1
ATOM 3581 N N . GLY A 1 486 ? -10.288 -4.295 22.109 1.00 91.06 486 GLY A N 1
ATOM 3582 C CA . GLY A 1 486 ? -9.941 -3.703 23.404 1.00 91.06 486 GLY A CA 1
ATOM 3583 C C . GLY A 1 486 ? -8.909 -2.584 23.261 1.00 91.06 486 GLY A C 1
ATOM 3584 O O . GLY A 1 486 ? -8.085 -2.605 22.351 1.00 91.06 486 GLY A O 1
ATOM 3585 N N . GLY A 1 487 ? -8.956 -1.575 24.129 1.00 89.44 487 GLY A N 1
ATOM 3586 C CA . GLY A 1 487 ? -8.021 -0.443 24.110 1.00 89.44 487 GLY A CA 1
ATOM 3587 C C . GLY A 1 487 ? -8.124 0.463 22.876 1.00 89.44 487 GLY A C 1
ATOM 3588 O O . GLY A 1 487 ? -7.278 1.337 22.699 1.00 89.44 487 GLY A O 1
ATOM 3589 N N . SER A 1 488 ? -9.111 0.219 22.012 1.00 91.88 488 SER A N 1
ATOM 3590 C CA . SER A 1 488 ? -9.228 0.766 20.657 1.00 91.88 488 SER A CA 1
ATOM 3591 C C . SER A 1 488 ? -10.460 1.658 20.537 1.00 91.88 488 SER A C 1
ATOM 3593 O O . SER A 1 488 ? -11.455 1.428 21.229 1.00 91.88 488 SER A O 1
ATOM 3595 N N . LYS A 1 489 ? -10.403 2.641 19.636 1.00 93.69 489 LYS A N 1
ATOM 3596 C CA . LYS A 1 489 ? -11.549 3.478 19.257 1.00 93.69 489 LYS A CA 1
ATOM 3597 C C . LYS A 1 489 ? -11.867 3.274 17.778 1.00 93.69 489 LYS A C 1
ATOM 3599 O O . LYS A 1 489 ? -10.948 3.252 16.967 1.00 93.69 489 LYS A O 1
ATOM 3604 N N . ILE A 1 490 ? -13.144 3.143 17.446 1.00 97.94 490 ILE A N 1
ATOM 3605 C CA . ILE A 1 490 ? -13.653 3.196 16.073 1.00 97.94 490 ILE A CA 1
ATOM 3606 C C . ILE A 1 490 ? -14.551 4.427 15.970 1.00 97.94 490 ILE A C 1
ATOM 3608 O O . ILE A 1 490 ? -15.431 4.591 16.811 1.00 97.94 490 ILE A O 1
ATOM 3612 N N . SER A 1 491 ? -14.315 5.265 14.965 1.00 98.44 491 SER A N 1
ATOM 3613 C CA . SER A 1 491 ? -15.169 6.392 14.595 1.00 98.44 491 SER A CA 1
ATOM 3614 C C . SER A 1 491 ? -15.539 6.285 13.127 1.00 98.44 491 SER A C 1
ATOM 3616 O O . SER A 1 491 ? -14.617 6.277 12.312 1.00 98.44 491 SER A O 1
ATOM 3618 N N . THR A 1 492 ? -16.822 6.192 12.781 1.00 98.25 492 THR A N 1
ATOM 3619 C CA . THR A 1 492 ? -17.187 6.002 11.370 1.00 98.25 492 THR A CA 1
ATOM 3620 C C . THR A 1 492 ? -17.384 7.319 10.639 1.00 98.25 492 THR A C 1
ATOM 3622 O O . THR A 1 492 ? -16.611 7.584 9.733 1.00 98.25 492 THR A O 1
ATOM 3625 N N . GLY A 1 493 ? -18.162 8.255 11.180 1.00 97.19 493 GLY A N 1
ATOM 3626 C CA . GLY A 1 493 ? -18.151 9.640 10.717 1.00 97.19 493 GLY A CA 1
ATOM 3627 C C . GLY A 1 493 ? -19.495 10.057 10.154 1.00 97.19 493 GLY A C 1
ATOM 3628 O O . GLY A 1 493 ? -20.360 10.373 10.950 1.00 97.19 493 GLY A O 1
ATOM 3629 N N . ALA A 1 494 ? -19.660 10.210 8.841 1.00 97.81 494 ALA A N 1
ATOM 3630 C CA . ALA A 1 494 ? -20.942 10.642 8.274 1.00 97.81 494 ALA A CA 1
ATOM 3631 C C . ALA A 1 494 ? -21.429 9.723 7.152 1.00 97.81 494 ALA A C 1
ATOM 3633 O O . ALA A 1 494 ? -20.754 9.617 6.140 1.00 97.81 494 ALA A O 1
ATOM 3634 N N . GLY A 1 495 ? -22.661 9.237 7.237 1.00 98.31 495 GLY A N 1
ATOM 3635 C CA . GLY A 1 495 ? -23.291 8.294 6.317 1.00 98.31 495 GLY A CA 1
ATOM 3636 C C . GLY A 1 495 ? -23.787 7.068 7.082 1.00 98.31 495 GLY A C 1
ATOM 3637 O O . GLY A 1 495 ? -23.556 6.958 8.272 1.00 98.31 495 GLY A O 1
ATOM 3638 N N . ASP A 1 496 ? -24.535 6.185 6.417 1.00 98.62 496 ASP A N 1
ATOM 3639 C CA . ASP A 1 496 ? -25.136 5.032 7.103 1.00 98.62 496 ASP A CA 1
ATOM 3640 C C . ASP A 1 496 ? -24.098 3.911 7.262 1.00 98.62 496 ASP A C 1
ATOM 3642 O O . ASP A 1 496 ? -23.805 3.176 6.306 1.00 98.62 496 ASP A O 1
ATOM 3646 N N . ASP A 1 497 ? -23.556 3.771 8.466 1.00 98.88 497 ASP A N 1
ATOM 3647 C CA . ASP A 1 497 ? -22.396 2.942 8.759 1.00 98.88 497 ASP A CA 1
ATOM 3648 C C . ASP A 1 497 ? -22.755 1.609 9.420 1.00 98.88 497 ASP A C 1
ATOM 3650 O O . ASP A 1 497 ? -23.789 1.408 10.064 1.00 98.88 497 ASP A O 1
ATOM 3654 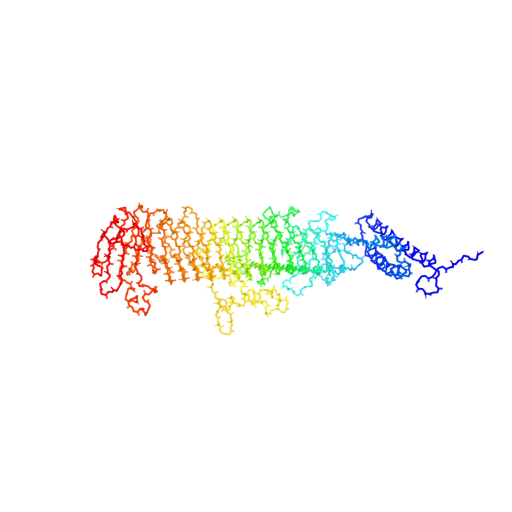N N . THR A 1 498 ? -21.866 0.622 9.285 1.00 98.88 498 THR A N 1
ATOM 3655 C CA . THR A 1 498 ? -22.004 -0.671 9.960 1.00 98.88 498 THR A CA 1
ATOM 3656 C C . THR A 1 498 ? -20.729 -1.097 10.674 1.00 98.88 498 THR A C 1
ATOM 3658 O O . THR A 1 498 ? -19.734 -1.462 10.048 1.00 98.88 498 THR A O 1
ATOM 3661 N N . VAL A 1 499 ? -20.800 -1.219 12.003 1.00 98.81 499 VAL A N 1
ATOM 3662 C CA . VAL A 1 499 ? -19.719 -1.774 12.833 1.00 98.81 499 VAL A CA 1
ATOM 3663 C C . VAL A 1 499 ? -20.122 -3.136 13.395 1.00 98.81 499 VAL A C 1
ATOM 3665 O O . VAL A 1 499 ? -21.101 -3.281 14.123 1.00 98.81 499 VAL A O 1
ATOM 3668 N N . SER A 1 500 ? -19.349 -4.176 13.091 1.00 98.19 500 SER A N 1
ATOM 3669 C CA . SER A 1 500 ? -19.581 -5.545 13.562 1.00 98.19 500 SER A CA 1
ATOM 3670 C C . SER A 1 500 ? -18.442 -6.045 14.444 1.00 98.19 500 SER A C 1
ATOM 3672 O O . SER A 1 500 ? -17.347 -6.312 13.963 1.00 98.19 500 SER A O 1
ATOM 3674 N N . ILE A 1 501 ? -18.706 -6.263 15.734 1.00 97.25 501 ILE A N 1
ATOM 3675 C CA . ILE A 1 501 ? -17.708 -6.703 16.718 1.00 97.25 501 ILE A CA 1
ATOM 3676 C C . ILE A 1 501 ? -18.029 -8.113 17.207 1.00 97.25 501 ILE A C 1
ATOM 3678 O O . ILE A 1 501 ? -19.039 -8.374 17.872 1.00 97.25 501 ILE A O 1
ATOM 3682 N N . ARG A 1 502 ? -17.129 -9.053 16.908 1.00 95.25 502 ARG A N 1
ATOM 3683 C CA . ARG A 1 502 ? -17.290 -10.463 17.272 1.00 95.25 502 ARG A CA 1
ATOM 3684 C C . ARG A 1 502 ? -17.136 -10.705 18.773 1.00 95.25 502 ARG A C 1
ATOM 3686 O O . ARG A 1 502 ? -17.972 -11.380 19.370 1.00 95.25 502 ARG A O 1
ATOM 3693 N N . THR A 1 503 ? -16.085 -10.168 19.384 1.00 93.62 503 THR A N 1
ATOM 3694 C CA . THR A 1 503 ? -15.859 -10.280 20.831 1.00 93.62 503 THR A CA 1
ATOM 3695 C C . THR A 1 503 ? -15.291 -8.975 21.362 1.00 93.62 503 THR A C 1
ATOM 3697 O O . THR A 1 503 ? -14.116 -8.680 21.150 1.00 93.62 503 THR A O 1
ATOM 3700 N N . TRP A 1 504 ? -16.120 -8.225 22.083 1.00 93.50 504 TRP A N 1
ATOM 3701 C CA . TRP A 1 504 ? -15.695 -7.050 22.831 1.00 93.50 504 TRP A CA 1
ATOM 3702 C C . TRP A 1 504 ? -14.966 -7.502 24.094 1.00 93.50 504 TRP A C 1
ATOM 3704 O O . TRP A 1 504 ? -15.529 -8.238 24.904 1.00 93.50 504 TRP A O 1
ATOM 3714 N N . TYR A 1 505 ? -13.722 -7.081 24.280 1.00 91.19 505 TYR A N 1
ATOM 3715 C CA . TYR A 1 505 ? -12.986 -7.280 25.521 1.00 91.19 505 TYR A CA 1
ATOM 3716 C C . TYR A 1 505 ? -13.131 -6.009 26.350 1.00 91.19 505 TYR A C 1
ATOM 3718 O O . TYR A 1 505 ? -12.734 -4.942 25.897 1.00 91.19 505 TYR A O 1
ATOM 3726 N N . GLY A 1 506 ? -13.748 -6.094 27.533 1.00 77.81 506 GLY A N 1
ATOM 3727 C CA . GLY A 1 506 ? -14.169 -4.931 28.328 1.00 77.81 506 GLY A CA 1
ATOM 3728 C C . GLY A 1 506 ? -13.036 -4.082 28.923 1.00 77.81 506 GLY A C 1
ATOM 3729 O O . GLY A 1 506 ? -13.073 -3.787 30.114 1.00 77.81 506 GLY A O 1
ATOM 3730 N N . LYS A 1 507 ? -12.013 -3.705 28.156 1.00 85.62 507 LYS A N 1
ATOM 3731 C CA . LYS A 1 507 ? -10.860 -2.901 28.566 1.00 85.62 507 LYS A CA 1
ATOM 3732 C C . LYS A 1 507 ? -10.749 -1.675 27.656 1.00 85.62 507 LYS A C 1
ATOM 3734 O O . LYS A 1 507 ? -10.065 -1.742 26.648 1.00 85.62 507 LYS A O 1
ATOM 3739 N N . GLN A 1 508 ? -11.374 -0.562 28.046 1.00 85.62 508 GLN A N 1
ATOM 3740 C CA . GLN A 1 508 ? -11.160 0.770 27.452 1.00 85.62 508 GLN A CA 1
ATOM 3741 C C . GLN A 1 508 ? -11.374 0.823 25.930 1.00 85.62 508 GLN A C 1
ATOM 3743 O O . GLN A 1 508 ? -10.440 1.119 25.193 1.00 85.62 508 GLN A O 1
ATOM 3748 N N . ALA A 1 509 ? -12.580 0.510 25.464 1.00 91.19 509 ALA A N 1
ATOM 3749 C CA . ALA A 1 509 ? -12.904 0.521 24.041 1.00 91.19 509 ALA A CA 1
ATOM 3750 C C . ALA A 1 509 ? -14.084 1.449 23.725 1.00 91.19 509 ALA A C 1
ATOM 3752 O O . ALA A 1 509 ? -14.972 1.642 24.558 1.00 91.19 509 ALA A O 1
ATOM 3753 N N . GLU A 1 510 ? -14.094 2.024 22.529 1.00 94.88 510 GLU A N 1
ATOM 3754 C CA . GLU A 1 510 ? -15.094 3.008 22.109 1.00 94.88 510 GLU A CA 1
ATOM 3755 C C . GLU A 1 510 ? -15.504 2.780 20.654 1.00 94.88 510 GLU A C 1
ATOM 3757 O O . GLU A 1 510 ? -14.660 2.491 19.806 1.00 94.88 510 GLU A O 1
ATOM 3762 N N . VAL A 1 511 ? -16.800 2.896 20.385 1.00 98.06 511 VAL A N 1
ATOM 3763 C CA . VAL A 1 511 ? -17.370 2.974 19.038 1.00 98.06 511 VAL A CA 1
ATOM 3764 C C . VAL A 1 511 ? -18.240 4.221 18.989 1.00 98.06 511 VAL A C 1
ATOM 3766 O O . VAL A 1 511 ? -19.050 4.423 19.892 1.00 98.06 511 VAL A O 1
ATOM 3769 N N . ASP A 1 512 ? -18.031 5.041 17.975 1.00 97.94 512 ASP A N 1
ATOM 3770 C CA . ASP A 1 512 ? -18.633 6.356 17.771 1.00 97.94 512 ASP A CA 1
ATOM 3771 C C . ASP A 1 512 ? -19.085 6.420 16.309 1.00 97.94 512 ASP A C 1
ATOM 3773 O O . ASP A 1 512 ? -18.237 6.461 15.420 1.00 97.94 512 ASP A O 1
ATOM 3777 N N . MET A 1 513 ? -20.383 6.279 16.048 1.00 98.12 513 MET A N 1
ATOM 3778 C CA . MET A 1 513 ? -20.868 6.084 14.678 1.00 98.12 513 MET A CA 1
ATOM 3779 C C . MET A 1 513 ? -20.996 7.416 13.920 1.00 98.12 513 MET A C 1
ATOM 3781 O O . MET A 1 513 ? -20.584 7.526 12.772 1.00 98.12 513 MET A O 1
ATOM 3785 N N . GLY A 1 514 ? -21.350 8.492 14.619 1.00 96.12 514 GLY A N 1
ATOM 3786 C CA . GLY A 1 514 ? -21.351 9.839 14.065 1.00 96.12 514 GLY A CA 1
ATOM 3787 C C . GLY A 1 514 ? -22.719 10.217 13.507 1.00 96.12 514 GLY A C 1
ATOM 3788 O O . GLY A 1 514 ? -23.689 10.245 14.250 1.00 96.12 514 GLY A O 1
ATOM 3789 N N . ASN A 1 515 ? -22.787 10.646 12.254 1.00 95.50 515 ASN A N 1
ATOM 3790 C CA . ASN A 1 515 ? -24.007 11.139 11.627 1.00 95.50 515 ASN A CA 1
ATOM 3791 C C . ASN A 1 515 ? -24.521 10.122 10.604 1.00 95.50 515 ASN A C 1
ATOM 3793 O O . ASN A 1 515 ? -23.837 9.908 9.614 1.00 95.50 515 ASN A O 1
ATOM 3797 N N . GLY A 1 516 ? -25.754 9.648 10.708 1.00 96.12 516 GLY A N 1
ATOM 3798 C CA . GLY A 1 516 ? -26.306 8.648 9.792 1.00 96.12 516 GLY A CA 1
ATOM 3799 C C . GLY A 1 516 ? -27.276 7.717 10.502 1.00 96.12 516 GLY A C 1
ATOM 3800 O O . GLY A 1 516 ? -27.456 7.807 11.710 1.00 96.12 516 GLY A O 1
ATOM 3801 N N . ASP A 1 517 ? -27.943 6.843 9.750 1.00 96.38 517 ASP A N 1
ATOM 3802 C CA . ASP A 1 517 ? -28.753 5.782 10.353 1.00 96.38 517 ASP A CA 1
ATOM 3803 C C . ASP A 1 517 ? -27.882 4.527 10.540 1.00 96.38 517 ASP A C 1
ATOM 3805 O O . ASP A 1 517 ? -27.806 3.657 9.661 1.00 96.38 517 ASP A O 1
ATOM 3809 N N . ASP A 1 518 ? -27.204 4.425 11.686 1.00 98.56 518 ASP A N 1
ATOM 3810 C CA . ASP A 1 518 ? -26.099 3.486 11.845 1.00 98.56 518 ASP A CA 1
ATOM 3811 C C . ASP A 1 518 ? -26.490 2.137 12.454 1.00 98.56 518 ASP A C 1
ATOM 3813 O O . ASP A 1 518 ? -27.457 1.963 13.201 1.00 98.56 518 ASP A O 1
ATOM 3817 N N . THR A 1 519 ? -25.690 1.109 12.156 1.00 98.75 519 THR A N 1
ATOM 3818 C CA . THR A 1 519 ? -25.909 -0.249 12.661 1.00 98.75 519 THR A CA 1
ATOM 3819 C C . THR A 1 519 ? -24.687 -0.826 13.370 1.00 98.75 519 THR A C 1
ATOM 3821 O O . THR A 1 519 ? -23.665 -1.156 12.766 1.00 98.75 519 THR A O 1
ATOM 3824 N N . ILE A 1 520 ? -24.848 -1.142 14.655 1.00 98.62 520 ILE A N 1
ATOM 3825 C CA . ILE A 1 520 ? -23.859 -1.875 15.445 1.00 98.62 520 ILE A CA 1
ATOM 3826 C C . ILE A 1 520 ? -24.297 -3.329 15.624 1.00 98.62 520 ILE A C 1
ATOM 3828 O O . ILE A 1 520 ? -25.395 -3.632 16.085 1.00 98.62 520 ILE A O 1
ATOM 3832 N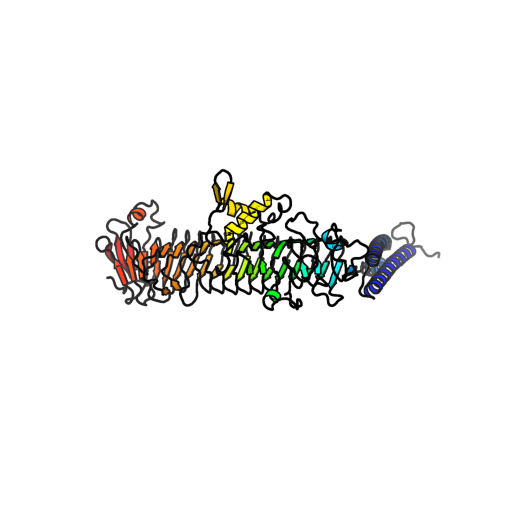 N . ASN A 1 521 ? -23.411 -4.276 15.324 1.00 97.88 521 ASN A N 1
ATOM 3833 C CA . ASN A 1 521 ? -23.619 -5.703 15.555 1.00 97.88 521 ASN A CA 1
ATOM 3834 C C . ASN A 1 521 ? -22.626 -6.232 16.590 1.00 97.88 521 ASN A C 1
ATOM 3836 O O . ASN A 1 521 ? -21.441 -6.383 16.300 1.00 97.88 521 ASN A O 1
ATOM 3840 N N . LEU A 1 522 ? -23.109 -6.608 17.774 1.00 95.94 522 LEU A N 1
ATOM 3841 C CA . LEU A 1 522 ? -22.274 -7.125 18.856 1.00 95.94 522 LEU A CA 1
ATOM 3842 C C . LEU A 1 522 ? -22.611 -8.581 19.181 1.00 95.94 522 LEU A C 1
ATOM 3844 O O . LEU A 1 522 ? -23.737 -8.926 19.544 1.00 95.94 522 LEU A O 1
ATOM 3848 N N . TYR A 1 523 ? -21.616 -9.461 19.102 1.00 93.75 523 TYR A N 1
ATOM 3849 C CA . TYR A 1 523 ? -21.835 -10.888 19.343 1.00 93.75 523 TYR A CA 1
ATOM 3850 C C . TYR A 1 523 ? -21.496 -11.330 20.763 1.00 93.75 523 TYR A C 1
ATOM 3852 O O . TYR A 1 523 ? -22.191 -12.195 21.287 1.00 93.75 523 TYR A O 1
ATOM 3860 N N . ASN A 1 524 ? -20.448 -10.812 21.399 1.00 91.44 524 ASN A N 1
ATOM 3861 C CA . ASN A 1 524 ? -20.059 -11.256 22.737 1.00 91.44 524 ASN A CA 1
ATOM 3862 C C . ASN A 1 524 ? -19.336 -10.156 23.517 1.00 91.44 524 ASN A C 1
ATOM 3864 O O . ASN A 1 524 ? -18.625 -9.351 22.920 1.00 91.44 524 ASN A O 1
ATOM 3868 N N . LEU A 1 525 ? -19.466 -10.188 24.845 1.00 91.31 525 LEU A N 1
ATOM 3869 C CA . LEU A 1 525 ? -18.659 -9.396 25.770 1.00 91.31 525 LEU A CA 1
ATOM 3870 C C . LEU A 1 525 ? -17.857 -10.335 26.675 1.00 91.31 525 LEU A C 1
ATOM 3872 O O . LEU A 1 525 ? -18.417 -11.146 27.416 1.00 91.31 525 LEU A O 1
ATOM 3876 N N . GLU A 1 526 ? -16.539 -10.201 26.637 1.00 90.88 526 GLU A N 1
ATOM 3877 C CA . GLU A 1 526 ? -15.621 -10.867 27.548 1.00 90.88 526 GLU A CA 1
ATOM 3878 C C . GLU A 1 526 ? -15.289 -9.955 28.736 1.00 90.88 526 GLU A C 1
ATOM 3880 O O . GLU A 1 526 ? -15.045 -8.754 28.588 1.00 90.88 526 GLU A O 1
ATOM 3885 N N . LYS A 1 527 ? -15.303 -10.542 29.938 1.00 86.25 527 LYS A N 1
ATOM 3886 C CA . LYS A 1 527 ? -15.090 -9.817 31.192 1.00 86.25 527 LYS A CA 1
ATOM 3887 C C . LYS A 1 527 ? -13.621 -9.464 31.369 1.00 86.25 527 LYS A C 1
ATOM 3889 O O . LYS A 1 527 ? -12.775 -10.353 31.394 1.00 86.25 527 LYS A O 1
ATOM 3894 N N . PHE A 1 528 ? -13.349 -8.187 31.600 1.00 84.06 528 PHE A N 1
ATOM 3895 C CA . PHE A 1 528 ? -12.036 -7.701 32.006 1.00 84.06 528 PHE A CA 1
ATOM 3896 C C . PHE A 1 528 ? -11.834 -7.823 33.525 1.00 84.06 528 PHE A C 1
ATOM 3898 O O . PHE A 1 528 ? -10.723 -8.064 33.993 1.00 84.06 528 PHE A O 1
ATOM 3905 N N . GLY A 1 529 ? -12.910 -7.705 34.308 1.00 83.50 529 GLY A N 1
ATOM 3906 C CA . GLY A 1 529 ? -12.889 -7.864 35.763 1.00 83.50 529 GLY A CA 1
ATOM 3907 C C . GLY A 1 529 ? -12.470 -6.610 36.538 1.00 83.50 529 GLY A C 1
ATOM 3908 O O . GLY A 1 529 ? -12.200 -6.700 37.737 1.00 83.50 529 GLY A O 1
ATOM 3909 N N . ALA A 1 530 ? -12.434 -5.444 35.888 1.00 82.19 530 ALA A N 1
ATOM 3910 C CA . ALA A 1 530 ? -12.195 -4.146 36.518 1.00 82.19 530 ALA A CA 1
ATOM 3911 C C . ALA A 1 530 ? -13.032 -3.039 35.844 1.00 82.19 530 ALA A C 1
ATOM 3913 O O . ALA A 1 530 ? -13.491 -3.225 34.716 1.00 82.19 530 ALA A O 1
ATOM 3914 N N . PRO A 1 531 ? -13.267 -1.892 36.514 1.00 78.19 531 PRO A N 1
ATOM 3915 C CA . PRO A 1 531 ? -13.943 -0.760 35.889 1.00 78.19 531 PRO A CA 1
ATOM 3916 C C . PRO A 1 531 ? -13.124 -0.245 34.705 1.00 78.19 531 PRO A C 1
ATOM 3918 O O . PRO A 1 531 ? -11.926 0.003 34.840 1.00 78.19 531 PRO A O 1
ATOM 3921 N N . SER A 1 532 ? -13.770 -0.069 33.561 1.00 81.69 532 SER A N 1
ATOM 3922 C CA . SER A 1 532 ? -13.162 0.454 32.341 1.00 81.69 532 SER A CA 1
ATOM 3923 C C . SER A 1 532 ? -14.215 1.215 31.536 1.00 81.69 532 SER A C 1
ATOM 3925 O O . SER A 1 532 ? -15.419 1.009 31.705 1.00 81.69 532 SER A O 1
ATOM 3927 N N . THR A 1 533 ? -13.767 2.131 30.684 1.00 84.19 533 THR A N 1
ATOM 3928 C CA . THR A 1 533 ? -14.643 2.895 29.793 1.00 84.19 533 THR A CA 1
ATOM 3929 C C . THR A 1 533 ? -14.953 2.051 28.563 1.00 84.19 533 THR A C 1
ATOM 3931 O O . THR A 1 533 ? -14.087 1.868 27.718 1.00 84.19 533 THR A O 1
ATOM 3934 N N . ASN A 1 534 ? -16.160 1.498 28.472 1.00 91.69 534 ASN A N 1
ATOM 3935 C CA . ASN A 1 534 ? -16.642 0.875 27.240 1.00 91.69 534 ASN A CA 1
ATOM 3936 C C . ASN A 1 534 ? -17.858 1.654 26.778 1.00 91.69 534 ASN A C 1
ATOM 3938 O O . ASN A 1 534 ? -18.823 1.758 27.542 1.00 91.69 534 ASN A O 1
ATOM 3942 N N . ILE A 1 535 ? -17.782 2.238 25.590 1.00 92.69 535 ILE A N 1
ATOM 3943 C CA . ILE A 1 535 ? -18.798 3.160 25.091 1.00 92.69 535 ILE A CA 1
ATOM 3944 C C . ILE A 1 535 ? -19.193 2.757 23.675 1.00 92.69 535 ILE A C 1
ATOM 3946 O O . ILE A 1 535 ? -18.332 2.431 22.863 1.00 92.69 535 ILE A O 1
ATOM 3950 N N . ILE A 1 536 ? -20.495 2.779 23.414 1.00 96.25 536 ILE A N 1
ATOM 3951 C CA . ILE A 1 536 ? -21.055 2.869 22.069 1.00 96.25 536 ILE A CA 1
ATOM 3952 C C . ILE A 1 536 ? -21.856 4.167 22.031 1.00 96.25 536 ILE A C 1
ATOM 3954 O O . ILE A 1 536 ? -22.705 4.388 22.902 1.00 96.25 536 ILE A O 1
ATOM 3958 N N . GLN A 1 537 ? -21.545 5.009 21.061 1.00 94.75 537 GLN A N 1
ATOM 3959 C CA . GLN A 1 537 ? -22.272 6.218 20.723 1.00 94.75 537 GLN A CA 1
ATOM 3960 C C . GLN A 1 537 ? -22.786 6.053 19.293 1.00 94.75 537 GLN A C 1
ATOM 3962 O O . GLN A 1 537 ? -21.978 5.727 18.426 1.00 94.75 537 GLN A O 1
ATOM 3967 N N . GLY A 1 538 ? -24.100 6.169 19.083 1.00 93.81 538 GLY A N 1
ATOM 3968 C CA . GLY A 1 538 ? -24.677 6.215 17.736 1.00 93.81 538 GLY A CA 1
ATOM 3969 C C . GLY A 1 538 ? -24.383 7.584 17.144 1.00 93.81 538 GLY A C 1
ATOM 3970 O O . GLY A 1 538 ? -23.324 7.762 16.560 1.00 93.81 538 GLY A O 1
ATOM 3971 N N . GLY A 1 539 ? -25.168 8.590 17.508 1.00 91.19 539 GLY A N 1
ATOM 3972 C CA . GLY A 1 539 ? -24.851 9.990 17.248 1.00 91.19 539 GLY A CA 1
ATOM 3973 C C . GLY A 1 539 ? -26.064 10.738 16.718 1.00 91.19 539 GLY A C 1
ATOM 3974 O O . GLY A 1 539 ? -27.086 10.795 17.399 1.00 91.19 539 GLY A O 1
ATOM 3975 N N . GLU A 1 540 ? -25.943 11.407 15.571 1.00 89.81 540 GLU A N 1
ATOM 3976 C CA . GLU A 1 540 ? -27.086 12.031 14.898 1.00 89.81 540 GLU A CA 1
ATOM 3977 C C . GLU A 1 540 ? -27.715 11.057 13.897 1.00 89.81 540 GLU A C 1
ATOM 3979 O O . GLU A 1 540 ? -27.097 10.763 12.885 1.00 89.81 540 GLU A O 1
ATOM 3984 N N . GLY A 1 541 ? -28.980 10.684 14.092 1.00 89.81 541 GLY A N 1
ATOM 3985 C CA . GLY A 1 541 ? -29.716 9.814 13.168 1.00 89.81 541 GLY A CA 1
ATOM 3986 C C . GLY A 1 541 ? -30.487 8.736 13.919 1.00 89.81 541 GLY A C 1
ATOM 3987 O O . GLY A 1 541 ? -30.814 8.930 15.091 1.00 89.81 541 GLY A O 1
ATOM 3988 N N . TYR A 1 542 ? -30.872 7.657 13.236 1.00 91.75 542 TYR A N 1
ATOM 3989 C CA . TYR A 1 542 ? -31.553 6.519 13.853 1.00 91.75 542 TYR A CA 1
ATOM 3990 C C . TYR A 1 542 ? -30.618 5.318 14.011 1.00 91.75 542 TYR A C 1
ATOM 3992 O O . TYR A 1 542 ? -30.423 4.542 13.073 1.00 91.75 542 TYR A O 1
ATOM 4000 N N . ASP A 1 543 ? -30.125 5.109 15.231 1.00 95.31 543 ASP A N 1
ATOM 4001 C CA . ASP A 1 543 ? -29.064 4.138 15.479 1.00 95.31 543 ASP A CA 1
ATOM 4002 C C . ASP A 1 543 ? -29.560 2.826 16.088 1.00 95.31 543 ASP A C 1
ATOM 4004 O O . ASP A 1 543 ? -30.326 2.782 17.060 1.00 95.31 543 ASP A O 1
ATOM 4008 N N . VAL A 1 544 ? -29.057 1.713 15.548 1.00 97.38 544 VAL A N 1
ATOM 4009 C CA . VAL A 1 544 ? -29.495 0.361 15.912 1.00 97.38 544 VAL A CA 1
ATOM 4010 C C . VAL A 1 544 ? -28.351 -0.469 16.488 1.00 97.38 544 VAL A C 1
ATOM 4012 O O . VAL A 1 544 ? -27.407 -0.856 15.797 1.00 97.38 544 VAL A O 1
ATOM 4015 N N . LEU A 1 545 ? -28.489 -0.893 17.748 1.00 98.31 545 LEU A N 1
ATOM 4016 C CA . LEU A 1 545 ? -27.637 -1.910 18.363 1.00 98.31 545 LEU A CA 1
ATOM 4017 C C . LEU A 1 545 ? -28.285 -3.296 18.305 1.00 98.31 545 LEU A C 1
ATOM 4019 O O . LEU A 1 545 ? -29.259 -3.594 18.994 1.00 98.31 545 LEU A O 1
ATOM 4023 N N . ASN A 1 546 ? -27.640 -4.212 17.591 1.00 98.06 546 ASN A N 1
ATOM 4024 C CA . ASN A 1 546 ? -28.022 -5.613 17.491 1.00 98.06 546 ASN A CA 1
ATOM 4025 C C . ASN A 1 546 ? -27.114 -6.516 18.327 1.00 98.06 546 ASN A C 1
ATOM 4027 O O . ASN A 1 546 ? -25.961 -6.772 17.967 1.00 98.06 546 ASN A O 1
ATOM 4031 N N . LEU A 1 547 ? -27.655 -7.109 19.393 1.00 97.19 547 LEU A N 1
ATOM 4032 C CA . LEU A 1 547 ? -26.990 -8.214 20.074 1.00 97.19 547 LEU A CA 1
ATOM 4033 C C . LEU A 1 547 ? -27.252 -9.519 19.312 1.00 97.19 547 LEU A C 1
ATOM 4035 O O . LEU A 1 547 ? -28.393 -9.921 19.102 1.00 97.19 547 LEU A O 1
ATOM 4039 N N . LYS A 1 548 ? -26.191 -10.228 18.919 1.00 91.62 548 LYS A N 1
ATOM 4040 C CA . LYS A 1 548 ? -26.288 -11.431 18.065 1.00 91.62 548 LYS A CA 1
ATOM 4041 C C . LYS A 1 548 ? -25.749 -12.717 18.697 1.00 91.62 548 LYS A C 1
ATOM 4043 O O . LYS A 1 548 ? -25.783 -13.769 18.059 1.00 91.62 548 LYS A O 1
ATOM 4048 N N . GLY A 1 549 ? -25.239 -12.670 19.931 1.00 88.12 549 GLY A N 1
ATOM 4049 C CA . GLY A 1 549 ? -24.634 -13.844 20.578 1.00 88.12 549 GLY A CA 1
ATOM 4050 C C . GLY A 1 549 ? -24.815 -13.939 22.095 1.00 88.12 549 GLY A C 1
ATOM 4051 O O . GLY A 1 549 ? -25.909 -14.231 22.552 1.00 88.12 549 GLY A O 1
ATOM 4052 N N . GLY A 1 550 ? -23.729 -13.829 22.862 1.00 87.19 550 GLY A N 1
ATOM 4053 C CA . GLY A 1 550 ? -23.675 -14.082 24.305 1.00 87.19 550 GLY A CA 1
ATOM 4054 C C . GLY A 1 550 ? -24.376 -13.034 25.175 1.00 87.19 550 GLY A C 1
ATOM 4055 O O . GLY A 1 550 ? -25.011 -12.104 24.688 1.00 87.19 550 GLY A O 1
ATOM 4056 N N . VAL A 1 551 ? -24.246 -13.186 26.493 1.00 91.44 551 VAL A N 1
ATOM 4057 C CA . VAL A 1 551 ? -24.854 -12.270 27.470 1.00 91.44 551 VAL A CA 1
ATOM 4058 C C . VAL A 1 551 ? -24.038 -10.985 27.552 1.00 91.44 551 VAL A C 1
ATOM 4060 O O . VAL A 1 551 ? -22.881 -11.023 27.972 1.00 91.44 551 VAL A O 1
ATOM 4063 N N . VAL A 1 552 ? -24.658 -9.853 27.219 1.00 92.00 552 VAL A N 1
ATOM 4064 C CA . VAL A 1 552 ? -24.025 -8.530 27.278 1.00 92.00 552 VAL A CA 1
ATOM 4065 C C . VAL A 1 552 ? -24.754 -7.649 28.301 1.00 92.00 552 VAL A C 1
ATOM 4067 O O . VAL A 1 552 ? -25.932 -7.333 28.119 1.00 92.00 552 VAL A O 1
ATOM 4070 N N . PRO A 1 553 ? -24.094 -7.259 29.405 1.00 92.75 553 PRO A N 1
ATOM 4071 C CA . PRO A 1 553 ? -24.569 -6.204 30.289 1.00 92.75 553 PRO A CA 1
ATOM 4072 C C . PRO A 1 553 ? -24.370 -4.827 29.646 1.00 92.75 553 PRO A C 1
ATOM 4074 O O . PRO A 1 553 ? -23.252 -4.431 29.317 1.00 92.75 553 PRO A O 1
ATOM 4077 N N . LEU A 1 554 ? -25.465 -4.088 29.516 1.00 94.44 554 LEU A N 1
ATOM 4078 C CA . LEU A 1 554 ? -25.533 -2.753 28.943 1.00 94.44 554 LEU A CA 1
ATOM 4079 C C . LEU A 1 554 ? -26.000 -1.750 29.998 1.00 94.44 554 LEU A C 1
ATOM 4081 O O . LEU A 1 554 ? -26.834 -2.054 30.862 1.00 94.44 554 LEU A O 1
ATOM 4085 N N . THR A 1 555 ? -25.503 -0.527 29.899 1.00 92.12 555 THR A N 1
ATOM 4086 C CA . THR A 1 555 ? -26.034 0.621 30.630 1.00 92.12 555 THR A CA 1
ATOM 4087 C C . THR A 1 555 ? -26.332 1.758 29.685 1.00 92.12 555 THR A C 1
ATOM 4089 O O . THR A 1 555 ? -25.680 1.887 28.664 1.00 92.12 555 THR A O 1
ATOM 4092 N N . MET A 1 556 ? -27.284 2.606 30.045 1.00 89.06 556 MET A N 1
ATOM 4093 C CA . MET A 1 556 ? -27.616 3.801 29.286 1.00 89.06 556 MET A CA 1
ATOM 4094 C C . MET A 1 556 ? -27.976 4.912 30.266 1.00 89.06 556 MET A C 1
ATOM 4096 O O . MET A 1 556 ? -28.711 4.681 31.233 1.00 89.06 556 MET A O 1
ATOM 4100 N N . TYR A 1 557 ? -27.409 6.102 30.072 1.00 79.38 557 TYR A N 1
ATOM 4101 C CA . TYR A 1 557 ? -27.649 7.270 30.931 1.00 79.38 557 TYR A CA 1
ATOM 4102 C C . TYR A 1 557 ? -27.415 7.007 32.429 1.00 79.38 557 TYR A C 1
ATOM 4104 O O . TYR A 1 557 ? -28.136 7.500 33.293 1.00 79.38 557 TYR A O 1
ATOM 4112 N N . THR A 1 558 ? -26.423 6.191 32.793 1.00 78.81 558 THR A N 1
ATOM 4113 C CA . THR A 1 558 ? -26.124 5.913 34.210 1.00 78.81 558 THR A CA 1
ATOM 4114 C C . THR A 1 558 ? -25.043 6.848 34.758 1.00 78.81 558 THR A C 1
ATOM 4116 O O . THR A 1 558 ? -24.201 7.358 34.024 1.00 78.81 558 THR A O 1
ATOM 4119 N N . SER A 1 559 ? -25.065 7.118 36.067 1.00 71.50 559 SER A N 1
ATOM 4120 C CA . SER A 1 559 ? -24.048 7.950 36.736 1.00 71.50 559 SER A CA 1
ATOM 4121 C C . SER A 1 559 ? -22.734 7.211 37.013 1.00 71.50 559 SER A C 1
ATOM 4123 O O . SER A 1 559 ? -21.728 7.841 37.327 1.00 71.50 559 SER A O 1
ATOM 4125 N N . ILE A 1 560 ? -22.743 5.878 36.920 1.00 70.31 560 ILE A N 1
ATOM 4126 C CA . ILE A 1 560 ? -21.586 5.001 37.112 1.00 70.31 560 ILE A CA 1
ATOM 4127 C C . ILE A 1 560 ? -21.730 3.837 36.136 1.00 70.31 560 ILE A C 1
ATOM 4129 O O . ILE A 1 560 ? -22.702 3.088 36.254 1.00 70.31 560 ILE A O 1
ATOM 4133 N N . THR A 1 561 ? -20.748 3.642 35.255 1.00 69.94 561 THR A N 1
ATOM 4134 C CA . THR A 1 561 ? -20.647 2.448 34.405 1.00 69.94 561 THR A CA 1
ATOM 4135 C C . THR A 1 561 ? -20.171 1.260 35.252 1.00 69.94 561 THR A C 1
ATOM 4137 O O . THR A 1 561 ? -19.071 1.308 35.813 1.00 69.94 561 THR A O 1
ATOM 4140 N N . PRO A 1 562 ? -20.982 0.201 35.420 1.00 78.50 562 PRO A N 1
ATOM 4141 C CA . PRO A 1 562 ? -20.572 -1.009 36.120 1.00 78.50 562 PRO A CA 1
ATOM 4142 C C . PRO A 1 562 ? -19.354 -1.679 35.472 1.00 78.50 562 PRO A C 1
ATOM 4144 O O . PRO A 1 562 ? -19.119 -1.571 34.270 1.00 78.50 562 PRO A O 1
ATOM 4147 N N . THR A 1 563 ? -18.610 -2.444 36.269 1.00 83.81 563 THR A N 1
ATOM 4148 C CA . THR A 1 563 ? -17.576 -3.357 35.758 1.00 83.81 563 THR A CA 1
ATOM 4149 C C . THR A 1 563 ? -18.157 -4.293 34.702 1.00 83.81 563 THR A C 1
ATOM 4151 O O . THR A 1 563 ? -19.242 -4.834 34.922 1.00 83.81 563 THR A O 1
ATOM 4154 N N . ASP A 1 564 ? -17.411 -4.540 33.624 1.00 85.81 564 ASP A N 1
ATOM 4155 C CA . ASP A 1 564 ? -17.798 -5.467 32.551 1.00 85.81 564 ASP A CA 1
ATOM 4156 C C . ASP A 1 564 ? -19.167 -5.141 31.926 1.00 85.81 564 ASP A C 1
ATOM 4158 O O . ASP A 1 564 ? -20.005 -6.024 31.727 1.00 85.81 564 ASP A O 1
ATOM 4162 N N . SER A 1 565 ? -19.404 -3.859 31.647 1.00 90.44 565 SER A N 1
ATOM 4163 C CA . SER A 1 565 ? -20.581 -3.391 30.915 1.00 90.44 565 SER A CA 1
ATOM 4164 C C . SER A 1 565 ? -20.198 -2.388 29.834 1.00 90.44 565 SER A C 1
ATOM 4166 O O . SER A 1 565 ? -19.126 -1.778 29.907 1.00 90.44 565 SER A O 1
ATOM 4168 N N . ILE A 1 566 ? -21.073 -2.241 28.840 1.00 93.19 566 ILE A N 1
ATOM 4169 C CA . ILE A 1 566 ? -20.951 -1.242 27.775 1.00 93.19 566 ILE A CA 1
ATOM 4170 C C . ILE A 1 566 ? -21.985 -0.146 28.018 1.00 93.19 566 ILE A C 1
ATOM 4172 O O . ILE A 1 566 ? -23.164 -0.436 28.228 1.00 93.19 566 ILE A O 1
ATOM 4176 N N . ASN A 1 567 ? -21.532 1.104 28.014 1.00 92.50 567 ASN A N 1
ATOM 4177 C CA . ASN A 1 567 ? -22.390 2.268 28.138 1.00 92.50 567 ASN A CA 1
ATOM 4178 C C . ASN A 1 567 ? -22.845 2.748 26.759 1.00 92.50 567 ASN A C 1
ATOM 4180 O O . ASN A 1 567 ? -22.013 3.034 25.906 1.00 92.50 567 ASN A O 1
ATOM 4184 N N . LEU A 1 568 ? -24.152 2.859 26.582 1.00 93.50 568 LEU A N 1
ATOM 4185 C CA . LEU A 1 568 ? -24.795 3.352 25.377 1.00 93.50 568 LEU A CA 1
ATOM 4186 C C . LEU A 1 568 ? -25.133 4.832 25.539 1.00 93.50 568 LEU A C 1
ATOM 4188 O O . LEU A 1 568 ? -25.560 5.270 26.618 1.00 93.50 568 LEU A O 1
ATOM 4192 N N . GLN A 1 569 ? -24.940 5.579 24.464 1.00 89.31 569 GLN A N 1
ATOM 4193 C CA . GLN A 1 569 ? -25.304 6.981 24.317 1.00 89.31 569 GLN A CA 1
ATOM 4194 C C . GLN A 1 569 ? -25.882 7.148 22.919 1.00 89.31 569 GLN A C 1
ATOM 4196 O O . GLN A 1 569 ? -25.279 6.621 21.997 1.00 89.31 569 GLN A O 1
ATOM 4201 N N . GLU A 1 570 ? -27.005 7.858 22.783 1.00 87.81 570 GLU A N 1
ATOM 4202 C CA . GLU A 1 570 ? -27.538 8.223 21.455 1.00 87.81 570 GLU A CA 1
ATOM 4203 C C . GLU A 1 570 ? -27.730 6.961 20.593 1.00 87.81 570 GLU A C 1
ATOM 4205 O O . GLU A 1 570 ? -27.066 6.785 19.592 1.00 87.81 570 GLU A O 1
ATOM 4210 N N . VAL A 1 571 ? -28.496 5.991 21.115 1.00 91.31 571 VAL A N 1
ATOM 4211 C CA . VAL A 1 571 ? -28.860 4.755 20.402 1.00 91.31 571 VAL A CA 1
ATOM 4212 C C . VAL A 1 571 ? -30.354 4.539 20.571 1.00 91.31 571 VAL A C 1
ATOM 4214 O O . VAL A 1 571 ? -30.813 4.289 21.692 1.00 91.31 571 VAL A O 1
ATOM 4217 N N . GLU A 1 572 ? -31.098 4.613 19.475 1.00 92.12 572 GLU A N 1
ATOM 4218 C CA . GLU A 1 572 ? -32.559 4.658 19.453 1.00 92.12 572 GLU A CA 1
ATOM 4219 C C . GLU A 1 572 ? -33.174 3.261 19.545 1.00 92.12 572 GLU A C 1
ATOM 4221 O O . GLU A 1 572 ? -34.190 3.081 20.223 1.00 92.12 572 GLU A O 1
ATOM 4226 N N . GLU A 1 573 ? -32.551 2.253 18.930 1.00 95.00 573 GLU A N 1
ATOM 4227 C CA . GLU A 1 573 ? -33.052 0.879 18.908 1.00 95.00 573 GLU A CA 1
ATOM 4228 C C . GLU A 1 573 ? -32.045 -0.122 19.483 1.00 95.00 573 GLU A C 1
ATOM 4230 O O . GLU A 1 573 ? -30.897 -0.233 19.054 1.00 95.00 573 GLU A O 1
ATOM 4235 N N . ILE A 1 574 ? -32.487 -0.910 20.465 1.00 97.00 574 ILE A N 1
ATOM 4236 C CA . ILE A 1 574 ? -31.662 -1.921 21.130 1.00 97.00 574 ILE A CA 1
ATOM 4237 C C . ILE A 1 574 ? -32.335 -3.287 21.009 1.00 97.00 574 ILE A C 1
ATOM 4239 O O . ILE A 1 574 ? -33.283 -3.617 21.728 1.00 97.00 574 ILE A O 1
ATOM 4243 N N . ASN A 1 575 ? -31.769 -4.125 20.148 1.00 96.69 575 ASN A N 1
ATOM 4244 C CA . ASN A 1 575 ? -32.219 -5.485 19.892 1.00 96.69 575 ASN A CA 1
ATOM 4245 C C . ASN A 1 575 ? -31.465 -6.478 20.783 1.00 96.69 575 ASN A C 1
ATOM 4247 O O . ASN A 1 575 ? -30.337 -6.893 20.492 1.00 96.69 575 ASN A O 1
ATOM 4251 N N . LEU A 1 576 ? -32.088 -6.875 21.897 1.00 95.50 576 LEU A N 1
ATOM 4252 C CA . LEU A 1 576 ? -31.559 -7.898 22.798 1.00 95.50 576 LEU A CA 1
ATOM 4253 C C . LEU A 1 576 ? -31.727 -9.301 22.192 1.00 95.50 576 LEU A C 1
ATOM 4255 O O . LEU A 1 576 ? -32.623 -9.581 21.402 1.00 95.50 576 LEU A O 1
ATOM 4259 N N . ASN A 1 577 ? -30.852 -10.223 22.588 1.00 89.00 577 ASN A N 1
ATOM 4260 C CA . ASN A 1 577 ? -30.672 -11.501 21.892 1.00 89.00 577 ASN A CA 1
ATOM 4261 C C . ASN A 1 577 ? -31.401 -12.705 22.508 1.00 89.00 577 ASN A C 1
ATOM 4263 O O . ASN A 1 577 ? -31.190 -13.839 22.070 1.00 89.00 577 ASN A O 1
ATOM 4267 N N . GLY A 1 578 ? -32.199 -12.521 23.562 1.00 88.44 578 GLY A N 1
ATOM 4268 C CA . GLY A 1 578 ? -32.884 -13.628 24.227 1.00 88.44 578 GLY A CA 1
ATOM 4269 C C . GLY A 1 578 ? -31.966 -14.600 24.964 1.00 88.44 578 GLY A C 1
ATOM 4270 O O . GLY A 1 578 ? -32.387 -15.716 25.288 1.00 88.44 578 GLY A O 1
ATOM 4271 N N . THR A 1 579 ? -30.714 -14.227 25.234 1.00 90.56 579 THR A N 1
ATOM 4272 C CA . THR A 1 579 ? -29.768 -15.078 25.976 1.00 90.56 579 THR A CA 1
ATOM 4273 C C . THR A 1 579 ? -29.648 -14.716 27.450 1.00 90.56 579 THR A C 1
ATOM 4275 O O . THR A 1 579 ? -29.021 -15.461 28.204 1.00 90.56 579 THR A O 1
ATOM 4278 N N . GLY A 1 580 ? -30.303 -13.637 27.886 1.00 91.38 580 GLY A N 1
ATOM 4279 C CA . GLY A 1 580 ? -30.196 -13.130 29.253 1.00 91.38 580 GLY A CA 1
ATOM 4280 C C . GLY A 1 580 ? -29.415 -11.829 29.373 1.00 91.38 580 GLY A C 1
ATOM 4281 O O . GLY A 1 580 ? -28.933 -11.519 30.464 1.00 91.38 580 GLY A O 1
ATOM 4282 N N . SER A 1 581 ? -29.277 -11.088 28.272 1.00 93.69 581 SER A N 1
ATOM 4283 C CA . SER A 1 581 ? -28.659 -9.762 28.272 1.00 93.69 581 SER A CA 1
ATOM 4284 C C . SER A 1 581 ? -29.495 -8.789 29.108 1.00 93.69 581 SER A C 1
ATOM 4286 O O . SER A 1 581 ? -30.696 -8.985 29.328 1.00 93.69 581 SER A O 1
ATOM 4288 N N . SER A 1 582 ? -28.850 -7.755 29.640 1.00 93.25 582 SER A N 1
ATOM 4289 C CA . SER A 1 582 ? -29.518 -6.810 30.535 1.00 93.25 582 SER A CA 1
ATOM 4290 C C . SER A 1 582 ? -29.185 -5.378 30.181 1.00 93.25 582 SER A C 1
ATOM 4292 O O . SER A 1 582 ? -28.008 -5.080 30.019 1.00 93.25 582 SER A O 1
ATOM 4294 N N . LEU A 1 583 ? -30.184 -4.501 30.180 1.00 94.88 583 LEU A N 1
ATOM 4295 C CA . LEU A 1 583 ? -30.011 -3.062 30.016 1.00 94.88 583 LEU A CA 1
ATOM 4296 C C . LEU A 1 583 ? -30.432 -2.330 31.294 1.00 94.88 583 LEU A C 1
ATOM 4298 O O . LEU A 1 583 ? -31.532 -2.530 31.811 1.00 94.88 583 LEU A O 1
ATOM 4302 N N . LYS A 1 584 ? -29.556 -1.475 31.822 1.00 92.62 584 LYS A N 1
ATOM 4303 C CA . LYS A 1 584 ? -29.874 -0.582 32.942 1.00 92.62 584 LYS A CA 1
ATOM 4304 C C . LYS A 1 584 ? -29.965 0.862 32.462 1.00 92.62 584 LYS A C 1
ATOM 4306 O O . LYS A 1 584 ? -28.970 1.403 31.993 1.00 92.62 584 LYS A O 1
ATOM 4311 N N . ILE A 1 585 ? -31.117 1.491 32.675 1.00 89.31 585 ILE A N 1
ATOM 4312 C CA . ILE A 1 585 ? -31.406 2.864 32.253 1.00 89.31 585 ILE A CA 1
ATOM 4313 C C . ILE A 1 585 ? -31.424 3.778 33.482 1.00 89.31 585 ILE A C 1
ATOM 4315 O O . ILE A 1 585 ? -32.179 3.551 34.433 1.00 89.31 585 ILE A O 1
ATOM 4319 N N . GLY A 1 586 ? -30.537 4.774 33.489 1.00 84.75 586 GLY A N 1
ATOM 4320 C CA . GLY A 1 586 ? -30.370 5.728 34.586 1.00 84.75 586 GLY A CA 1
ATOM 4321 C C . GLY A 1 586 ? -31.019 7.092 34.333 1.00 84.75 586 GLY A C 1
ATOM 4322 O O . GLY A 1 586 ? -32.049 7.198 33.672 1.00 84.75 586 GLY A O 1
ATOM 4323 N N . GLU A 1 587 ? -30.425 8.138 34.914 1.00 75.75 587 GLU A N 1
ATOM 4324 C CA . GLU A 1 587 ? -30.887 9.534 34.846 1.00 75.75 587 GLU A CA 1
ATOM 4325 C C . GLU A 1 587 ? -29.833 10.538 34.329 1.00 75.75 587 GLU A C 1
ATOM 4327 O O . GLU A 1 587 ? -30.127 11.717 34.134 1.00 75.75 587 GLU A O 1
ATOM 4332 N N . ASN A 1 588 ? -28.586 10.098 34.151 1.00 72.56 588 ASN A N 1
ATOM 4333 C CA . ASN A 1 588 ? -27.428 10.951 33.902 1.00 72.56 588 ASN A CA 1
ATOM 4334 C C . ASN A 1 588 ? -27.357 11.386 32.430 1.00 72.56 588 ASN A C 1
ATOM 4336 O O . ASN A 1 588 ? -27.444 10.550 31.540 1.00 72.56 588 ASN A O 1
ATOM 4340 N N . GLY A 1 589 ? -27.187 12.686 32.172 1.00 62.19 589 GLY A N 1
ATOM 4341 C CA . GLY A 1 589 ? -27.167 13.254 30.812 1.00 62.19 589 GLY A CA 1
ATOM 4342 C C . GLY A 1 589 ? -28.549 13.600 30.234 1.00 62.19 589 GLY A C 1
ATOM 4343 O O . GLY A 1 589 ? -28.645 14.439 29.343 1.00 62.19 589 GLY A O 1
ATOM 4344 N N . LEU A 1 590 ? -29.641 13.089 30.817 1.00 66.19 590 LEU A N 1
ATOM 4345 C CA . LEU A 1 590 ? -31.011 13.305 30.320 1.00 66.19 590 LEU A CA 1
ATOM 4346 C C . LEU A 1 590 ? -31.503 14.762 30.396 1.00 66.19 590 LEU A C 1
ATOM 4348 O O . LEU A 1 590 ? -32.424 15.156 29.684 1.00 66.19 590 LEU A O 1
ATOM 4352 N N . THR A 1 591 ? -30.901 15.598 31.246 1.00 55.84 591 THR A N 1
ATOM 4353 C CA . THR A 1 591 ? -31.227 17.032 31.317 1.00 55.84 591 THR A CA 1
ATOM 4354 C C . THR A 1 591 ? -30.729 17.833 30.113 1.00 55.84 591 THR A C 1
ATOM 4356 O O . THR A 1 591 ? -31.306 18.880 29.840 1.00 55.84 591 THR A O 1
ATOM 4359 N N . ALA A 1 592 ? -29.689 17.366 29.408 1.00 52.88 592 ALA A N 1
ATOM 4360 C CA . ALA A 1 592 ? -29.180 18.014 28.196 1.00 52.88 592 ALA A CA 1
ATOM 4361 C C . ALA A 1 592 ? -30.093 17.729 26.989 1.00 52.88 592 ALA A C 1
ATOM 4363 O O . ALA A 1 592 ? -30.465 18.660 26.274 1.00 52.88 592 ALA A O 1
ATOM 4364 N N . LEU A 1 593 ? -30.566 16.482 26.869 1.00 55.91 593 LEU A N 1
ATOM 4365 C CA . LEU A 1 593 ? -31.544 16.026 25.870 1.00 55.91 593 LEU A CA 1
ATOM 4366 C C . LEU A 1 593 ? -32.869 16.810 25.934 1.00 55.91 593 LEU A C 1
ATOM 4368 O O . LEU A 1 593 ? -33.454 17.149 24.915 1.00 55.91 593 LEU A O 1
ATOM 4372 N N . ASN A 1 594 ? -33.300 17.207 27.136 1.00 50.41 594 ASN A N 1
ATOM 4373 C CA . ASN A 1 594 ? -34.505 18.022 27.355 1.00 50.41 594 ASN A CA 1
ATOM 4374 C C . ASN A 1 594 ? -34.340 19.515 26.970 1.00 50.41 594 ASN A C 1
ATOM 4376 O O . ASN A 1 594 ? -35.285 20.293 27.081 1.00 50.41 594 ASN A O 1
ATOM 4380 N N . SER A 1 595 ? -33.135 19.951 26.587 1.00 48.22 595 SER A N 1
ATOM 4381 C CA . SER A 1 595 ? -32.830 21.348 26.228 1.00 48.22 595 SER A CA 1
ATOM 4382 C C . SER A 1 595 ? -32.411 21.549 24.770 1.00 48.22 595 SER A C 1
ATOM 4384 O O . SER A 1 595 ? -32.254 22.700 24.356 1.00 48.22 595 SER A O 1
ATOM 4386 N N . SER A 1 596 ? -32.257 20.460 24.005 1.00 48.72 596 SER A N 1
ATOM 4387 C CA . SER A 1 596 ? -32.033 20.522 22.559 1.00 48.72 596 SER A CA 1
ATOM 4388 C C . SER A 1 596 ? -33.238 21.180 21.883 1.00 48.72 596 SER A C 1
ATOM 4390 O O . SER A 1 596 ? -34.391 20.851 22.164 1.00 48.72 596 SER A O 1
ATOM 4392 N N . THR A 1 597 ? -32.976 22.152 21.012 1.00 43.38 597 THR A N 1
ATOM 4393 C CA . THR A 1 597 ? -33.999 22.826 20.201 1.00 43.38 597 THR A CA 1
ATOM 4394 C C . THR A 1 597 ? -34.518 21.968 19.050 1.00 43.38 597 THR A C 1
ATOM 4396 O O . THR A 1 597 ? -35.412 22.430 18.343 1.00 43.38 597 THR A O 1
ATOM 4399 N N . ASP A 1 598 ? -33.991 20.752 18.885 1.00 48.84 598 ASP A N 1
ATOM 4400 C CA . ASP A 1 598 ? -34.418 19.795 17.873 1.00 48.84 598 ASP A CA 1
ATOM 4401 C C . ASP A 1 598 ? -34.880 18.469 18.518 1.00 48.84 598 ASP A C 1
ATOM 4403 O O . ASP A 1 598 ? -34.061 17.623 18.886 1.00 48.84 598 ASP A O 1
ATOM 4407 N N . PRO A 1 599 ? -36.198 18.291 18.732 1.00 46.31 599 PRO A N 1
ATOM 4408 C CA . PRO A 1 599 ? -36.777 17.037 19.205 1.00 46.31 599 PRO A CA 1
ATOM 4409 C C . PRO A 1 599 ? -36.600 15.869 18.225 1.00 46.31 599 PRO A C 1
ATOM 4411 O O . PRO A 1 599 ? -36.802 14.736 18.642 1.00 46.31 599 PRO A O 1
ATOM 4414 N N . GLU A 1 600 ? -36.262 16.110 16.954 1.00 47.97 600 GLU A N 1
ATOM 4415 C CA . GLU A 1 600 ? -36.018 15.039 15.976 1.00 47.97 600 GLU A CA 1
ATOM 4416 C C . GLU A 1 600 ? -34.599 14.468 16.114 1.00 47.97 600 GLU A C 1
ATOM 4418 O O . GLU A 1 600 ? -34.411 13.282 15.884 1.00 47.97 600 GLU A O 1
ATOM 4423 N N . GLN A 1 601 ? -33.638 15.265 16.597 1.00 47.31 601 GLN A N 1
ATOM 4424 C CA . GLN A 1 601 ? -32.234 14.858 16.752 1.00 47.31 601 GLN A CA 1
ATOM 4425 C C . GLN A 1 601 ? -31.996 13.873 17.912 1.00 47.31 601 GLN A C 1
ATOM 4427 O O . GLN A 1 601 ? -31.094 13.056 17.837 1.00 47.31 601 GLN A O 1
ATOM 4432 N N . TYR A 1 602 ? -32.780 13.951 18.997 1.00 48.88 602 TYR A N 1
ATOM 4433 C CA . TYR A 1 602 ? -32.622 13.061 20.163 1.00 48.88 602 TYR A CA 1
ATOM 4434 C C . TYR A 1 602 ? -33.925 12.762 20.938 1.00 48.88 602 TYR A C 1
ATOM 4436 O O . TYR A 1 602 ? -33.906 12.257 22.065 1.00 48.88 602 TYR A O 1
ATOM 4444 N N . GLY A 1 603 ? -35.076 13.179 20.404 1.00 44.41 603 GLY A N 1
ATOM 4445 C CA . GLY A 1 603 ? -36.384 13.148 21.076 1.00 44.41 603 GLY A CA 1
ATOM 4446 C C . GLY A 1 603 ? -37.365 12.141 20.479 1.00 44.41 603 GLY A C 1
ATOM 4447 O O . GLY A 1 603 ? -38.575 12.267 20.694 1.00 44.41 603 GLY A O 1
ATOM 4448 N N . GLY A 1 604 ? -36.847 11.146 19.758 1.00 61.97 604 GLY A N 1
ATOM 4449 C CA . GLY A 1 604 ? -37.587 9.964 19.344 1.00 61.97 604 GLY A CA 1
ATOM 4450 C C . GLY A 1 604 ? -37.887 9.008 20.503 1.00 61.97 604 GLY A C 1
ATOM 4451 O O . GLY A 1 604 ? -37.378 9.119 21.621 1.00 61.97 604 GLY A O 1
ATOM 4452 N N . ALA A 1 605 ? -38.775 8.061 20.231 1.00 74.38 605 ALA A N 1
ATOM 4453 C CA . ALA A 1 605 ? -39.015 6.913 21.087 1.00 74.38 605 ALA A CA 1
ATOM 4454 C C . ALA A 1 605 ? -37.800 5.974 21.059 1.00 74.38 605 ALA A C 1
ATOM 4456 O O . ALA A 1 605 ? -37.395 5.552 19.983 1.00 74.38 605 ALA A O 1
ATOM 4457 N N . PHE A 1 606 ? -37.274 5.592 22.225 1.00 88.44 606 PHE A N 1
ATOM 4458 C CA . PHE A 1 606 ? -36.311 4.490 22.297 1.00 88.44 606 PHE A CA 1
ATOM 4459 C C . PHE A 1 606 ? -37.048 3.160 22.243 1.00 88.44 606 PHE A C 1
ATOM 4461 O O . PHE A 1 606 ? -37.987 2.961 23.019 1.00 88.44 606 PHE A O 1
ATOM 4468 N N . TYR A 1 607 ? -36.600 2.233 21.408 1.00 93.88 607 TYR A N 1
ATOM 4469 C CA . TYR A 1 607 ? -37.188 0.907 21.273 1.00 93.88 607 TYR A CA 1
ATOM 4470 C C . TYR A 1 607 ? -36.238 -0.161 21.803 1.00 93.88 607 TYR A C 1
ATOM 4472 O O . TYR A 1 607 ? -35.054 -0.199 21.481 1.00 93.88 607 TYR A O 1
ATOM 4480 N N . ILE A 1 608 ? -36.759 -1.040 22.655 1.00 96.56 608 ILE A N 1
ATOM 4481 C CA . ILE A 1 608 ? -36.007 -2.169 23.198 1.00 96.56 608 ILE A CA 1
ATOM 4482 C C . ILE A 1 608 ? -36.766 -3.442 22.872 1.00 96.56 608 ILE A C 1
ATOM 4484 O O . ILE A 1 608 ? -37.851 -3.680 23.410 1.00 96.56 608 ILE A O 1
ATOM 4488 N N . HIS A 1 609 ? -36.153 -4.276 22.042 1.00 96.06 609 HIS A N 1
ATOM 4489 C CA . HIS A 1 609 ? -36.683 -5.572 21.640 1.00 96.06 609 HIS A CA 1
ATOM 4490 C C . HIS A 1 609 ? -35.975 -6.701 22.378 1.00 96.06 609 HIS A C 1
ATOM 4492 O O . HIS A 1 609 ? -34.816 -6.576 22.787 1.00 96.06 609 HIS A O 1
ATOM 4498 N N . GLY A 1 610 ? -36.659 -7.826 22.567 1.00 94.62 610 GLY A N 1
ATOM 4499 C CA . GLY A 1 610 ? -36.085 -8.953 23.292 1.00 94.62 610 GLY A CA 1
ATOM 4500 C C . GLY A 1 610 ? -37.100 -9.995 23.730 1.00 94.62 610 GLY A C 1
ATOM 4501 O O . GLY A 1 610 ? -38.202 -10.111 23.209 1.00 94.62 610 GLY A O 1
ATOM 4502 N N . THR A 1 611 ? -36.711 -10.816 24.704 1.00 93.31 611 THR A N 1
ATOM 4503 C CA . THR A 1 611 ? -37.567 -11.896 25.216 1.00 93.31 611 THR A CA 1
ATOM 4504 C C . THR A 1 611 ? -37.610 -11.906 26.740 1.00 93.31 611 THR A C 1
ATOM 4506 O O . THR A 1 611 ? -36.856 -11.210 27.415 1.00 93.31 611 THR A O 1
ATOM 4509 N N . SER A 1 612 ? -38.403 -12.811 27.316 1.00 93.50 612 SER A N 1
ATOM 4510 C CA . SER A 1 612 ? -38.486 -13.001 28.770 1.00 93.50 612 SER A CA 1
ATOM 4511 C C . SER A 1 612 ? -37.219 -13.479 29.459 1.00 93.50 612 SER A C 1
ATOM 4513 O O . SER A 1 612 ? -37.190 -13.564 30.686 1.00 93.50 612 SER A O 1
ATOM 4515 N N . LYS A 1 613 ? -36.182 -13.837 28.702 1.00 94.75 613 LYS A N 1
ATOM 4516 C CA . LYS A 1 613 ? -34.866 -14.122 29.274 1.00 94.75 613 LYS A CA 1
ATOM 4517 C C . LYS A 1 613 ? -34.082 -12.846 29.548 1.00 94.75 613 LYS A C 1
ATOM 4519 O O . LYS A 1 613 ? -33.284 -12.842 30.481 1.00 94.75 613 LYS A O 1
ATOM 4524 N N . ASP A 1 614 ? -34.318 -11.799 28.772 1.00 96.50 614 ASP A N 1
ATOM 4525 C CA . ASP A 1 614 ? -33.632 -10.522 28.901 1.00 96.50 614 ASP A CA 1
ATOM 4526 C C . ASP A 1 614 ? -34.274 -9.672 30.001 1.00 96.50 614 ASP A C 1
ATOM 4528 O O . ASP A 1 614 ? -35.385 -9.951 30.473 1.00 96.50 614 ASP A O 1
ATOM 4532 N N . SER A 1 615 ? -33.558 -8.641 30.452 1.00 96.19 615 SER A N 1
ATOM 4533 C CA . SER A 1 615 ? -34.102 -7.746 31.474 1.00 96.19 615 SER A CA 1
ATOM 4534 C C . SER A 1 615 ? -33.742 -6.282 31.298 1.00 96.19 615 SER A C 1
ATOM 4536 O O . SER A 1 615 ? -32.602 -5.957 30.973 1.00 96.19 615 SER A O 1
ATOM 4538 N N . VAL A 1 616 ? -34.695 -5.412 31.623 1.00 96.00 616 VAL A N 1
ATOM 4539 C CA . VAL A 1 616 ? -34.503 -3.961 31.691 1.00 96.00 616 VAL A CA 1
ATOM 4540 C C . VAL A 1 616 ? -34.695 -3.502 33.134 1.00 96.00 616 VAL A C 1
ATOM 4542 O O . VAL A 1 616 ? -35.636 -3.911 33.812 1.00 96.00 616 VAL A O 1
ATOM 4545 N N . THR A 1 617 ? -33.773 -2.677 33.630 1.00 93.94 617 THR A N 1
ATOM 4546 C CA . THR A 1 617 ? -33.853 -2.066 34.968 1.00 93.94 617 THR A CA 1
ATOM 4547 C C . THR A 1 617 ? -33.932 -0.553 34.829 1.00 93.94 617 THR A C 1
ATOM 4549 O O . THR A 1 617 ? -33.063 0.037 34.188 1.00 93.94 617 THR A O 1
ATOM 4552 N N . PHE A 1 618 ? -34.912 0.072 35.478 1.00 90.25 618 PHE A N 1
ATOM 4553 C CA . PHE A 1 618 ? -35.074 1.528 35.499 1.00 90.25 618 PHE A CA 1
ATOM 4554 C C . PHE A 1 618 ? -34.759 2.119 36.876 1.00 90.25 618 PHE A C 1
ATOM 4556 O O . PHE A 1 618 ? -35.006 1.489 37.907 1.00 90.25 618 PHE A O 1
ATOM 4563 N N . ASP A 1 619 ? -34.307 3.375 36.917 1.00 84.06 619 ASP A N 1
ATOM 4564 C CA . ASP A 1 619 ? -34.409 4.173 38.142 1.00 84.06 619 ASP A CA 1
ATOM 4565 C C . ASP A 1 619 ? -35.866 4.608 38.370 1.00 84.06 619 ASP A C 1
ATOM 4567 O O . ASP A 1 619 ? -36.359 5.581 37.790 1.00 84.06 619 ASP A O 1
ATOM 4571 N N . THR A 1 620 ? -36.565 3.894 39.253 1.00 81.50 620 THR A N 1
ATOM 4572 C CA . THR A 1 620 ? -37.991 4.110 39.545 1.00 81.50 620 THR A CA 1
ATOM 4573 C C . THR A 1 620 ? -38.310 5.473 40.166 1.00 81.50 620 THR A C 1
ATOM 4575 O O . THR A 1 620 ? -39.478 5.825 40.310 1.00 81.50 620 THR A O 1
ATOM 4578 N N . THR A 1 621 ? -37.306 6.246 40.598 1.00 83.94 621 THR A N 1
ATOM 4579 C CA . THR A 1 621 ? -37.531 7.611 41.102 1.00 83.94 621 THR A CA 1
ATOM 4580 C C . THR A 1 621 ? -37.710 8.626 39.972 1.00 83.94 621 THR A C 1
ATOM 4582 O O . THR A 1 621 ? -38.273 9.706 40.184 1.00 83.94 621 THR A O 1
ATOM 4585 N N . LYS A 1 622 ? -37.266 8.273 38.763 1.00 84.38 622 LYS A N 1
ATOM 4586 C CA . LYS A 1 622 ? -37.278 9.134 37.580 1.00 84.38 622 LYS A CA 1
ATOM 4587 C C . LYS A 1 622 ? -38.109 8.596 36.433 1.00 84.38 622 LYS A C 1
ATOM 4589 O O . LYS A 1 622 ? -38.672 9.395 35.696 1.00 84.38 622 LYS A O 1
ATOM 4594 N N . TRP A 1 623 ? -38.205 7.282 36.309 1.00 87.69 623 TRP A N 1
ATOM 4595 C CA . TRP A 1 623 ? -38.953 6.617 35.255 1.00 87.69 623 TRP A CA 1
ATOM 4596 C C . TRP A 1 623 ? -40.231 6.008 35.814 1.00 87.69 623 TRP A C 1
ATOM 4598 O O . TRP A 1 623 ? -40.216 5.347 36.855 1.00 87.69 623 TRP A O 1
ATOM 4608 N N . ALA A 1 624 ? -41.339 6.208 35.105 1.00 91.06 624 ALA A N 1
ATOM 4609 C CA . ALA A 1 624 ? -42.626 5.620 35.444 1.00 91.06 624 ALA A CA 1
ATOM 4610 C C . ALA A 1 624 ? -43.274 5.006 34.204 1.00 91.06 624 ALA A C 1
ATOM 4612 O O . ALA A 1 624 ? -43.210 5.569 33.110 1.00 91.06 624 ALA A O 1
ATOM 4613 N N . LYS A 1 625 ? -43.937 3.860 34.383 1.00 92.62 625 LYS A N 1
ATOM 4614 C CA . LYS A 1 625 ? -44.767 3.279 33.329 1.00 92.62 625 LYS A CA 1
ATOM 4615 C C . LYS A 1 625 ? -45.930 4.229 33.036 1.00 92.62 625 LYS A C 1
ATOM 4617 O O . LYS A 1 625 ? -46.671 4.597 33.947 1.00 92.62 625 LYS A O 1
ATOM 4622 N N . SER A 1 626 ? -46.056 4.629 31.778 1.00 92.19 626 SER A N 1
ATOM 4623 C CA . SER A 1 626 ? -47.045 5.596 31.298 1.00 92.19 626 SER A CA 1
ATOM 4624 C C . SER A 1 626 ? -48.180 4.928 30.522 1.00 92.19 626 SER A C 1
ATOM 4626 O O . SER A 1 626 ? -49.328 5.351 30.650 1.00 92.19 626 SER A O 1
ATOM 4628 N N . GLN A 1 627 ? -47.869 3.878 29.756 1.00 93.19 627 GLN A N 1
ATOM 4629 C CA . GLN A 1 627 ? -48.816 3.135 28.922 1.00 93.19 627 GLN A CA 1
ATOM 4630 C C . GLN A 1 627 ? -48.447 1.645 28.898 1.00 93.19 627 GLN A C 1
ATOM 4632 O O . GLN A 1 627 ? -47.310 1.271 29.199 1.00 93.19 627 GLN A O 1
ATOM 4637 N N . ASP A 1 628 ? -49.415 0.803 28.558 1.00 93.75 628 ASP A N 1
ATOM 4638 C CA . ASP A 1 628 ? -49.279 -0.642 28.394 1.00 93.75 628 ASP A CA 1
ATOM 4639 C C . ASP A 1 628 ? -49.944 -1.114 27.096 1.00 93.75 628 ASP A C 1
ATOM 4641 O O . ASP A 1 628 ? -50.933 -0.532 26.647 1.00 93.75 628 ASP A O 1
ATOM 4645 N N . ASN A 1 629 ? -49.424 -2.198 26.517 1.00 92.12 629 ASN A N 1
ATOM 4646 C CA . ASN A 1 629 ? -49.926 -2.809 25.282 1.00 92.12 629 ASN A CA 1
ATOM 4647 C C . ASN A 1 629 ? -49.958 -1.859 24.065 1.00 92.12 629 ASN A C 1
ATOM 4649 O O . ASN A 1 629 ? -50.895 -1.887 23.259 1.00 92.12 629 ASN A O 1
ATOM 4653 N N . VAL A 1 630 ? -48.952 -0.995 23.931 1.00 94.56 630 VAL A N 1
ATOM 4654 C CA . VAL A 1 630 ? -48.862 -0.026 22.832 1.00 94.56 630 VAL A CA 1
ATOM 4655 C C . VAL A 1 630 ? -48.331 -0.711 21.575 1.00 94.56 630 VAL A C 1
ATOM 4657 O O . VAL A 1 630 ? -47.375 -1.473 21.645 1.00 94.56 630 VAL A O 1
ATOM 4660 N N . GLN A 1 631 ? -48.951 -0.448 20.425 1.00 92.62 631 GLN A N 1
ATOM 4661 C CA . GLN A 1 631 ? -48.397 -0.800 19.113 1.00 92.62 631 GLN A CA 1
ATOM 4662 C C . GLN A 1 631 ? -47.716 0.437 18.532 1.00 92.62 631 GLN A C 1
ATOM 4664 O O . GLN A 1 631 ? -48.297 1.523 18.606 1.00 92.62 631 GLN A O 1
ATOM 4669 N N . SER A 1 632 ? -46.536 0.271 17.939 1.00 87.06 632 SER A N 1
ATOM 4670 C CA . SER A 1 632 ? -45.895 1.326 17.152 1.00 87.06 632 SER A CA 1
ATOM 4671 C C . SER A 1 632 ? -46.097 1.069 15.659 1.00 87.06 632 SER A C 1
ATOM 4673 O O . SER A 1 632 ? -46.080 -0.080 15.215 1.00 87.06 632 SER A O 1
ATOM 4675 N N . GLU A 1 633 ? -46.317 2.135 14.889 1.00 86.88 633 GLU A N 1
ATOM 4676 C CA . GLU A 1 633 ? -46.345 2.061 13.422 1.00 86.88 633 GLU A CA 1
ATOM 4677 C C . GLU A 1 633 ? -44.934 1.876 12.847 1.00 86.88 633 GLU A C 1
ATOM 4679 O O . GLU A 1 633 ? -44.796 1.221 11.815 1.00 86.88 633 GLU A O 1
ATOM 4684 N N . ASP A 1 634 ? -43.911 2.371 13.553 1.00 83.31 634 ASP A N 1
ATOM 4685 C CA . ASP A 1 634 ? -42.498 2.237 13.174 1.00 83.31 634 ASP A CA 1
ATOM 4686 C C . ASP A 1 634 ? -42.031 0.776 13.282 1.00 83.31 634 ASP A C 1
ATOM 4688 O O . ASP A 1 634 ? -41.212 0.313 12.494 1.00 83.31 634 ASP A O 1
ATOM 4692 N N . HIS A 1 635 ? -42.632 0.022 14.213 1.00 88.38 635 HIS A N 1
ATOM 4693 C CA . HIS A 1 635 ? -42.285 -1.365 14.533 1.00 88.38 635 HIS A CA 1
ATOM 4694 C C . HIS A 1 635 ? -43.513 -2.293 14.498 1.00 88.38 635 HIS A C 1
ATOM 4696 O O . HIS A 1 635 ? -44.005 -2.748 15.541 1.00 88.38 635 HIS A O 1
ATOM 4702 N N . PRO A 1 636 ? -44.058 -2.590 13.301 1.00 88.62 636 PRO A N 1
ATOM 4703 C CA . PRO A 1 636 ? -45.303 -3.332 13.167 1.00 88.62 636 PRO A CA 1
ATOM 4704 C C . PRO A 1 636 ? -45.166 -4.779 13.656 1.00 88.62 636 PRO A C 1
ATOM 4706 O O . PRO A 1 636 ? -44.281 -5.522 13.241 1.00 88.62 636 PRO A O 1
ATOM 4709 N N . GLY A 1 637 ? -46.118 -5.215 14.484 1.00 90.38 637 GLY A N 1
ATOM 4710 C CA . GLY A 1 637 ? -46.164 -6.579 15.026 1.00 90.38 637 GLY A CA 1
ATOM 4711 C C . GLY A 1 637 ? -45.543 -6.734 16.415 1.00 90.38 637 GLY A C 1
ATOM 4712 O O . GLY A 1 637 ? -45.677 -7.808 17.004 1.00 90.38 637 GLY A O 1
ATOM 4713 N N . HIS A 1 638 ? -44.948 -5.671 16.956 1.00 91.88 638 HIS A N 1
ATOM 4714 C CA . HIS A 1 638 ? -44.461 -5.608 18.330 1.00 91.88 638 HIS A CA 1
ATOM 4715 C C . HIS A 1 638 ? -45.466 -4.898 19.244 1.00 91.88 638 HIS A C 1
ATOM 4717 O O . HIS A 1 638 ? -46.205 -4.004 18.832 1.00 91.88 638 HIS A O 1
ATOM 4723 N N . THR A 1 639 ? -45.502 -5.323 20.506 1.00 94.88 639 THR A N 1
ATOM 4724 C CA . THR A 1 639 ? -46.334 -4.723 21.559 1.00 94.88 639 THR A CA 1
ATOM 4725 C C . THR A 1 639 ? -45.422 -4.249 22.676 1.00 94.88 639 THR A C 1
ATOM 4727 O O . THR A 1 639 ? -44.492 -4.975 23.014 1.00 94.88 639 THR A O 1
ATOM 4730 N N . TYR A 1 640 ? -45.674 -3.067 23.235 1.00 96.38 640 TYR A N 1
ATOM 4731 C CA . TYR A 1 640 ? -44.765 -2.430 24.183 1.00 96.38 640 TYR A CA 1
ATOM 4732 C C . TYR A 1 640 ? -45.445 -1.962 25.467 1.00 96.38 640 TYR A C 1
ATOM 4734 O O . TYR A 1 640 ? -46.540 -1.387 25.460 1.00 96.38 640 TYR A O 1
ATOM 4742 N N . ASP A 1 641 ? -44.689 -2.070 26.554 1.00 94.69 641 ASP A N 1
ATOM 4743 C CA . ASP A 1 641 ? -44.862 -1.281 27.761 1.00 94.69 641 ASP A CA 1
ATOM 4744 C C . ASP A 1 641 ? -44.031 0.006 27.658 1.00 94.69 641 ASP A C 1
ATOM 4746 O O . ASP A 1 641 ? -42.819 -0.034 27.438 1.00 94.69 641 ASP A O 1
ATOM 4750 N N . VAL A 1 642 ? -44.670 1.167 27.839 1.00 93.56 642 VAL A N 1
ATOM 4751 C CA . VAL A 1 642 ? -44.031 2.474 27.605 1.00 93.56 642 VAL A CA 1
ATOM 4752 C C . VAL A 1 642 ? -43.695 3.167 28.917 1.00 93.56 642 VAL A C 1
ATOM 4754 O O . VAL A 1 642 ? -44.577 3.469 29.730 1.00 93.56 642 VAL A O 1
ATOM 4757 N N . TYR A 1 643 ? -42.423 3.501 29.099 1.00 91.88 643 TYR A N 1
ATOM 4758 C CA . TYR A 1 643 ? -41.881 4.187 30.268 1.00 91.88 643 TYR A CA 1
ATOM 4759 C C . TYR A 1 643 ? -41.510 5.623 29.915 1.00 91.88 643 TYR A C 1
ATOM 4761 O O . TYR A 1 643 ? -40.818 5.866 28.934 1.00 91.88 643 TYR A O 1
ATOM 4769 N N . GLN A 1 644 ? -41.961 6.579 30.725 1.00 88.06 644 GLN A N 1
ATOM 4770 C CA . GLN A 1 644 ? -41.685 7.999 30.530 1.00 88.06 644 GLN A CA 1
ATOM 4771 C C . GLN A 1 644 ? -40.730 8.511 31.609 1.00 88.06 644 GLN A C 1
ATOM 4773 O O . GLN A 1 644 ? -40.887 8.183 32.792 1.00 88.06 644 GLN A O 1
ATOM 4778 N N . TYR A 1 645 ? -39.777 9.356 31.214 1.00 86.19 645 TYR A N 1
ATOM 4779 C CA . TYR A 1 645 ? -38.965 10.107 32.167 1.00 86.19 645 TYR A CA 1
ATOM 4780 C C . TYR A 1 645 ? -39.771 11.277 32.749 1.00 86.19 645 TYR A C 1
ATOM 4782 O O . TYR A 1 645 ? -40.313 12.117 32.027 1.00 86.19 645 TYR A O 1
ATOM 4790 N N . ASN A 1 646 ? -39.849 11.350 34.077 1.00 82.94 646 ASN A N 1
ATOM 4791 C CA . ASN A 1 646 ? -40.681 12.301 34.807 1.00 82.94 646 ASN A CA 1
ATOM 4792 C C . ASN A 1 646 ? -40.402 13.755 34.388 1.00 82.94 646 ASN A C 1
ATOM 4794 O O . ASN A 1 646 ? -39.334 14.303 34.659 1.00 82.94 646 ASN A O 1
ATOM 4798 N N . GLY A 1 647 ? -41.407 14.405 33.793 1.00 74.44 647 GLY A N 1
ATOM 4799 C CA . GLY A 1 647 ? -41.326 15.810 33.382 1.00 74.44 647 GLY A CA 1
ATOM 4800 C C . GLY A 1 647 ? -40.549 16.061 32.082 1.00 74.44 647 GLY A C 1
ATOM 4801 O O . GLY A 1 647 ? -40.145 17.198 31.854 1.00 74.44 647 GLY A O 1
ATOM 4802 N N . SER A 1 648 ? -40.345 15.031 31.253 1.00 74.06 648 SER A N 1
ATOM 4803 C CA . SER A 1 648 ? -39.702 15.109 29.933 1.00 74.06 648 SER A CA 1
ATOM 4804 C C . SER A 1 648 ? -40.575 14.455 28.849 1.00 74.06 648 SER A C 1
ATOM 4806 O O . SER A 1 648 ? -41.366 13.561 29.172 1.00 74.06 648 SER A O 1
ATOM 4808 N N . PRO A 1 649 ? -40.445 14.858 27.570 1.00 73.25 649 PRO A N 1
ATOM 4809 C CA . PRO A 1 649 ? -41.033 14.140 26.436 1.00 73.25 649 PRO A CA 1
ATOM 4810 C C . PRO A 1 649 ? -40.326 12.811 26.100 1.00 73.25 649 PRO A C 1
ATOM 4812 O O . PRO A 1 649 ? -40.649 12.209 25.088 1.00 73.25 649 PRO A O 1
ATOM 4815 N N . LEU A 1 650 ? -39.377 12.346 26.919 1.00 78.56 650 LEU A N 1
ATOM 4816 C CA . LEU A 1 650 ? -38.618 11.123 26.659 1.00 78.56 650 LEU A CA 1
ATOM 4817 C C . LEU A 1 650 ? -39.408 9.849 26.989 1.00 78.56 650 LEU A C 1
ATOM 4819 O O . LEU A 1 650 ? -39.828 9.660 28.140 1.00 78.56 650 LEU A O 1
ATOM 4823 N N . TYR A 1 651 ? -39.532 8.957 26.004 1.00 86.31 651 TYR A N 1
ATOM 4824 C CA . TYR A 1 651 ? -40.229 7.677 26.119 1.00 86.31 651 TYR A CA 1
ATOM 4825 C C . TYR A 1 651 ? -39.322 6.505 25.743 1.00 86.31 651 TYR A C 1
ATOM 4827 O O . TYR A 1 651 ? -38.569 6.572 24.777 1.00 86.31 651 TYR A O 1
ATOM 4835 N N . VAL A 1 652 ? -39.446 5.414 26.494 1.00 91.19 652 VAL A N 1
ATOM 4836 C CA . VAL A 1 652 ? -38.798 4.129 26.221 1.00 91.19 652 VAL A CA 1
ATOM 4837 C C . VAL A 1 652 ? -39.883 3.070 26.063 1.00 91.19 652 VAL A C 1
ATOM 4839 O O . VAL A 1 652 ? -40.681 2.852 26.977 1.00 91.19 652 VAL A O 1
ATOM 4842 N N . TYR A 1 653 ? -39.906 2.416 24.912 1.00 94.50 653 TYR A N 1
ATOM 4843 C CA . TYR A 1 653 ? -40.819 1.353 24.522 1.00 94.50 653 TYR A CA 1
ATOM 4844 C C . TYR A 1 653 ? -40.107 0.024 24.743 1.00 94.50 653 TYR A C 1
ATOM 4846 O O . TYR A 1 653 ? -39.172 -0.324 24.027 1.00 94.50 653 TYR A O 1
ATOM 4854 N N . VAL A 1 654 ? -40.528 -0.714 25.766 1.00 96.31 654 VAL A N 1
ATOM 4855 C CA . VAL A 1 654 ? -39.948 -2.017 26.098 1.00 96.31 654 VAL A CA 1
ATOM 4856 C C . VAL A 1 654 ? -40.890 -3.103 25.616 1.00 96.31 654 VAL A C 1
ATOM 4858 O O . VAL A 1 654 ? -42.050 -3.124 26.024 1.00 96.31 654 VAL A O 1
ATOM 4861 N N . GLU A 1 655 ? -40.407 -3.983 24.741 1.00 95.75 655 GLU A N 1
ATOM 4862 C CA . GLU A 1 655 ? -41.225 -5.042 24.157 1.00 95.75 655 GLU A CA 1
ATOM 4863 C C . GLU A 1 655 ? -41.819 -5.965 25.232 1.00 95.75 655 GLU A C 1
ATOM 4865 O O . GLU A 1 655 ? -41.156 -6.384 26.193 1.00 95.75 655 GLU A O 1
ATOM 4870 N N . ASP A 1 656 ? -43.094 -6.296 25.043 1.00 89.62 656 ASP A N 1
ATOM 4871 C CA . ASP A 1 656 ? -43.852 -7.187 25.900 1.00 89.62 656 ASP A CA 1
ATOM 4872 C C . ASP A 1 656 ? -43.138 -8.528 26.055 1.00 89.62 656 ASP A C 1
ATOM 4874 O O . ASP A 1 656 ? -42.777 -9.221 25.104 1.00 89.62 656 ASP A O 1
ATOM 4878 N N . GLY A 1 657 ? -42.991 -8.938 27.309 1.00 87.31 657 GLY A N 1
ATOM 4879 C CA . GLY A 1 657 ? -42.341 -10.188 27.663 1.00 87.31 657 GLY A CA 1
ATOM 4880 C C . GLY A 1 657 ? -40.931 -10.007 28.195 1.00 87.31 657 GLY A C 1
ATOM 4881 O O . GLY A 1 657 ? -40.501 -10.907 28.906 1.00 87.31 657 GLY A O 1
ATOM 4882 N N . ILE A 1 658 ? -40.250 -8.878 27.971 1.00 95.56 658 ILE A N 1
ATOM 4883 C CA . ILE A 1 658 ? -38.976 -8.572 28.642 1.00 95.56 658 ILE A CA 1
ATOM 4884 C C . ILE A 1 658 ? -39.190 -8.447 30.160 1.00 95.56 658 ILE A C 1
ATOM 4886 O O . ILE A 1 658 ? -40.176 -7.882 30.636 1.00 95.56 658 ILE A O 1
ATOM 4890 N N . THR A 1 659 ? -38.253 -8.972 30.960 1.00 94.69 659 THR A N 1
ATOM 4891 C CA . THR A 1 659 ? -38.361 -8.892 32.425 1.00 94.69 659 THR A CA 1
ATOM 4892 C C . THR A 1 659 ? -37.960 -7.506 32.936 1.00 94.69 659 THR A C 1
ATOM 4894 O O . THR A 1 659 ? -36.787 -7.140 32.885 1.00 94.69 659 THR A O 1
ATOM 4897 N N . ILE A 1 660 ? -38.899 -6.767 33.529 1.00 93.81 660 ILE A N 1
ATOM 4898 C CA . ILE A 1 660 ? -38.613 -5.501 34.224 1.00 93.81 660 ILE A CA 1
ATOM 4899 C C . ILE A 1 660 ? -38.198 -5.782 35.674 1.00 93.81 660 ILE A C 1
ATOM 4901 O O . ILE A 1 660 ? -38.876 -6.546 36.368 1.00 93.81 660 ILE A O 1
ATOM 4905 N N . LYS A 1 661 ? -37.082 -5.199 36.126 1.00 89.00 661 LYS A N 1
ATOM 4906 C CA . LYS A 1 661 ? -36.509 -5.418 37.470 1.00 89.00 661 LYS A CA 1
ATOM 4907 C C . LYS A 1 661 ? -36.549 -4.193 38.367 1.00 89.00 661 LYS A C 1
ATOM 4909 O O . LYS A 1 661 ? -36.339 -3.075 37.848 1.00 89.00 661 LYS A O 1
#

Secondary structure (DSSP, 8-state):
-PPP---SS-SSS-HHHHHHHHHHHHHHHHHHHHHHHHHHHHHTSSS---HHHHHHHHHHHHHHHHHHHHHHHHHTTS-GGG-HHHHHHHHH--PPPPPPEEEEES-B-TT-BTTB---SS---TTTTTTPPPPPEE--SS-EEEEE---SS-TTTTEEEE----S-TTSPPEEEE--BSS-EEEESEEEESEEEEEEES--EEEES-EES---TTTSSSTT-S-EEEEEEESS-EEEE---TT-TTS-TTGGGEEEEEE-EEEEEEEE--EEEE-SEEEE--GGG---EEEEEEEEES-EEEE-S-EE----SSSS----EEEEE--BSSEEEEE-S-B-S-EEEE-SS-EEEEE-S-EE-SS--EEEE--SS--EEEE-S-EE--TTTTSSSHHHHHHHHHHHHTTSTTSTTTTSTTHHHHHHHHHHTEEEETTEEEE-----EEE--SSS-EEEESS-EES-EEE--BS--EEEE--SSS-EES-EEEEEESS-EEEES-EESSSEEEEEEESS-EEEE--EE--SS---EEEEEEES--EEEE-SS--EEEES-SSPPTT-EEEES--EEE--SSS-EEEE--TTHHHHTT-S-HHHH-SPEEEE--TTSEEEE-TTTEEEEEEEEEPSSSTT-EEEEEEETTSS-EEEEETT-EE-

Nearest PDB structures (foldseek):
  1s94-assembly2_B  TM=8.075E-01  e=6.700E+00  Doryteuthis pealeii